Protein AF-0000000087520236 (afdb_homodimer)

Radius of gyration: 27.62 Å; Cα contacts (8 Å, |Δi|>4): 900; chains: 2; bounding box: 63×89×68 Å

Nearest PDB structures (foldseek):
  5fq0-assembly1_A  TM=8.562E-01  e=7.267E-06  Halomonas sp.
  5fq0-assembly2_D  TM=8.372E-01  e=7.668E-06  Halomonas sp.
  5fpz-assembly1_A-2  TM=7.932E-01  e=1.118E-05  Yersinia enterocolitica subsp. enterocolitica 8081
  6o2d-assembly1_A  TM=6.505E-01  e=1.719E-05  Schizosaccharomyces pombe
  6o2d-assembly1_B  TM=6.298E-01  e=2.250E-05  Schizosaccharomyces pombe

Structure (mmCIF, N/CA/C/O backbone):
data_AF-0000000087520236-model_v1
#
loop_
_entity.id
_entity.type
_entity.pdbx_description
1 polymer 'DUF2249 domain-containing protein'
#
loop_
_atom_site.group_PDB
_atom_site.id
_atom_site.type_symbol
_atom_site.label_atom_id
_atom_site.label_alt_id
_atom_site.label_comp_id
_atom_site.label_asym_id
_atom_site.label_entity_id
_atom_site.label_seq_id
_atom_site.pdbx_PDB_ins_code
_atom_site.Cartn_x
_atom_site.Cartn_y
_atom_site.Cartn_z
_atom_site.occupancy
_atom_site.B_iso_or_equiv
_atom_site.auth_seq_id
_atom_site.auth_comp_id
_atom_site.auth_asym_id
_atom_site.auth_atom_id
_atom_site.pdbx_PDB_model_num
ATOM 1 N N . MET A 1 1 ? 19.891 42.344 13.664 1 29.11 1 MET A N 1
ATOM 2 C CA . MET A 1 1 ? 18.906 42.969 12.781 1 29.11 1 MET A CA 1
ATOM 3 C C . MET A 1 1 ? 18.047 41.938 12.102 1 29.11 1 MET A C 1
ATOM 5 O O . MET A 1 1 ? 18.547 41.125 11.289 1 29.11 1 MET A O 1
ATOM 9 N N . GLU A 1 2 ? 17.047 41.344 12.797 1 33.81 2 GLU A N 1
ATOM 10 C CA . GLU A 1 2 ? 16.109 40.312 12.344 1 33.81 2 GLU A CA 1
ATOM 11 C C . GLU A 1 2 ? 15.406 40.75 11.062 1 33.81 2 GLU A C 1
ATOM 13 O O . GLU A 1 2 ? 14.781 41.812 11.023 1 33.81 2 GLU A O 1
ATOM 18 N N . GLU A 1 3 ? 16.031 40.594 9.961 1 37.69 3 GLU A N 1
ATOM 19 C CA . GLU A 1 3 ? 15.375 40.906 8.688 1 37.69 3 GLU A CA 1
ATOM 20 C C . GLU A 1 3 ? 13.883 40.562 8.734 1 37.69 3 GLU A C 1
ATOM 22 O O . GLU A 1 3 ? 13.516 39.406 8.945 1 37.69 3 GLU A O 1
ATOM 27 N N . ALA A 1 4 ? 13.062 41.5 9.125 1 41.44 4 ALA A N 1
ATOM 28 C CA . ALA A 1 4 ? 11.609 41.438 9.07 1 41.44 4 ALA A CA 1
ATOM 29 C C . ALA A 1 4 ? 11.133 40.875 7.738 1 41.44 4 ALA A C 1
ATOM 31 O O . ALA A 1 4 ? 11.461 41.406 6.68 1 41.44 4 ALA A O 1
ATOM 32 N N . LEU A 1 5 ? 11.023 39.531 7.5 1 44 5 LEU A N 1
ATOM 33 C CA . LEU A 1 5 ? 10.312 39 6.344 1 44 5 LEU A CA 1
ATOM 34 C C . LEU A 1 5 ? 9.211 39.969 5.895 1 44 5 LEU A C 1
ATOM 36 O O . LEU A 1 5 ? 8.352 40.344 6.691 1 44 5 LEU A O 1
ATOM 40 N N . SER A 1 6 ? 9.438 40.938 5.055 1 46.22 6 SER A N 1
ATOM 41 C CA . SER A 1 6 ? 8.43 41.812 4.453 1 46.22 6 SER A CA 1
ATOM 42 C C . SER A 1 6 ? 7.078 41.125 4.375 1 46.22 6 SER A C 1
ATOM 44 O O . SER A 1 6 ? 6.938 40.094 3.701 1 46.22 6 SER A O 1
ATOM 46 N N . ALA A 1 7 ? 6.355 41 5.422 1 51.22 7 ALA A N 1
ATOM 47 C CA . ALA A 1 7 ? 5.012 40.438 5.555 1 51.22 7 ALA A CA 1
ATOM 48 C C . ALA A 1 7 ? 4.098 40.938 4.441 1 51.22 7 ALA A C 1
ATOM 50 O O . ALA A 1 7 ? 3.777 42.125 4.379 1 51.22 7 ALA A O 1
ATOM 51 N N . LYS A 1 8 ? 4.297 40.5 3.225 1 59.09 8 LYS A N 1
ATOM 52 C CA . LYS A 1 8 ? 3.25 40.812 2.248 1 59.09 8 LYS A CA 1
ATOM 53 C C . LYS A 1 8 ? 1.881 40.875 2.918 1 59.09 8 LYS A C 1
ATOM 55 O O . LYS A 1 8 ? 1.595 40.094 3.842 1 59.09 8 LYS A O 1
ATOM 60 N N . ASP A 1 9 ? 1.197 41.969 2.773 1 69 9 ASP A N 1
ATOM 61 C CA . ASP A 1 9 ? -0.138 42.188 3.322 1 69 9 ASP A CA 1
ATOM 62 C C . ASP A 1 9 ? -1.031 41 3.094 1 69 9 ASP A C 1
ATOM 64 O O . ASP A 1 9 ? -1.085 40.438 1.986 1 69 9 ASP A O 1
ATOM 68 N N . PRO A 1 10 ? -1.513 40.406 4.168 1 73.12 10 PRO A N 1
ATOM 69 C CA . PRO A 1 10 ? -2.393 39.219 4 1 73.12 10 PRO A CA 1
ATOM 70 C C . PRO A 1 10 ? -3.578 39.531 3.08 1 73.12 10 PRO A C 1
ATOM 72 O O . PRO A 1 10 ? -4.098 40.625 3.068 1 73.12 10 PRO A O 1
ATOM 75 N N . GLN A 1 11 ? -3.744 38.656 2.143 1 87.69 11 GLN A N 1
ATOM 76 C CA . GLN A 1 11 ? -4.969 38.688 1.347 1 87.69 11 GLN A CA 1
ATOM 77 C C . GLN A 1 11 ? -6.203 38.531 2.227 1 87.69 11 GLN A C 1
ATOM 79 O O . GLN A 1 11 ? -6.234 37.688 3.115 1 87.69 11 GLN A O 1
ATOM 84 N N . THR A 1 12 ? -7.184 39.531 2.148 1 94.31 12 THR A N 1
ATOM 85 C CA . THR A 1 12 ? -8.414 39.5 2.93 1 94.31 12 THR A CA 1
ATOM 86 C C . THR A 1 12 ? -9.602 39.125 2.049 1 94.31 12 THR A C 1
ATOM 88 O O . THR A 1 12 ? -9.758 39.656 0.951 1 94.31 12 THR A O 1
ATOM 91 N N . ILE A 1 13 ? -10.328 38.094 2.521 1 95.38 13 ILE A N 1
ATOM 92 C CA . ILE A 1 13 ? -11.539 37.688 1.809 1 95.38 13 ILE A CA 1
ATOM 93 C C . ILE A 1 13 ? -12.742 37.812 2.74 1 95.38 13 ILE A C 1
ATOM 95 O O . ILE A 1 13 ? -12.703 37.312 3.869 1 95.38 13 ILE A O 1
ATOM 99 N N . ASP A 1 14 ? -13.797 38.469 2.223 1 95.88 14 ASP A N 1
ATOM 100 C CA . ASP A 1 14 ? -15.078 38.5 2.93 1 95.88 14 ASP A CA 1
ATOM 101 C C . ASP A 1 14 ? -15.977 37.344 2.527 1 95.88 14 ASP A C 1
ATOM 103 O O . ASP A 1 14 ? -16.625 37.375 1.485 1 95.88 14 ASP A O 1
ATOM 107 N N . VAL A 1 15 ? -16.078 36.375 3.391 1 94.69 15 VAL A N 1
ATOM 108 C CA . VAL A 1 15 ? -16.734 35.125 3.059 1 94.69 15 VAL A CA 1
ATOM 109 C C . VAL A 1 15 ? -18.25 35.344 2.961 1 94.69 15 VAL A C 1
ATOM 111 O O . VAL A 1 15 ? -18.953 34.531 2.355 1 94.69 15 VAL A O 1
ATOM 114 N N . ARG A 1 16 ? -18.781 36.438 3.527 1 92.56 16 ARG A N 1
ATOM 115 C CA . ARG A 1 16 ? -20.203 36.75 3.514 1 92.56 16 ARG A CA 1
ATOM 116 C C . ARG A 1 16 ? -20.688 37.062 2.098 1 92.56 16 ARG A C 1
ATOM 118 O O . ARG A 1 16 ? -21.891 37 1.815 1 92.56 16 ARG A O 1
ATOM 125 N N . GLN A 1 17 ? -19.719 37.406 1.251 1 94.06 17 GLN A N 1
ATOM 126 C CA . GLN A 1 17 ? -20.047 37.75 -0.124 1 94.06 17 GLN A CA 1
ATOM 127 C C . GLN A 1 17 ? -20.094 36.531 -1.02 1 94.06 17 GLN A C 1
ATOM 129 O O . GLN A 1 17 ? -20.438 36.625 -2.199 1 94.06 17 GLN A O 1
ATOM 134 N N . ILE A 1 18 ? -19.75 35.344 -0.497 1 94.88 18 ILE A N 1
ATOM 135 C CA . ILE A 1 18 ? -19.719 34.094 -1.238 1 94.88 18 ILE A CA 1
ATOM 136 C C . ILE A 1 18 ? -20.953 33.25 -0.893 1 94.88 18 ILE A C 1
ATOM 138 O O . ILE A 1 18 ? -21.297 33.094 0.281 1 94.88 18 ILE A O 1
ATOM 142 N N . PRO A 1 19 ? -21.578 32.688 -1.96 1 95 19 PRO A N 1
ATOM 143 C CA . PRO A 1 19 ? -22.688 31.797 -1.669 1 95 19 PRO A CA 1
ATOM 144 C C . PRO A 1 19 ? -22.281 30.641 -0.742 1 95 19 PRO A C 1
ATOM 146 O O . PRO A 1 19 ? -21.188 30.094 -0.88 1 95 19 PRO A O 1
ATOM 149 N N . LYS A 1 20 ? -23.141 30.312 0.212 1 93.06 20 LYS A N 1
ATOM 150 C CA . LYS A 1 20 ? -22.859 29.391 1.3 1 93.06 20 LYS A CA 1
ATOM 151 C C . LYS A 1 20 ? -22.297 28.078 0.766 1 93.06 20 LYS A C 1
ATOM 153 O O . LYS A 1 20 ? -21.281 27.578 1.253 1 93.06 20 LYS A O 1
ATOM 158 N N . PRO A 1 21 ? -22.875 27.531 -0.309 1 94.19 21 PRO A N 1
ATOM 159 C CA . PRO A 1 21 ? -22.406 26.219 -0.746 1 94.19 21 PRO A CA 1
ATOM 160 C C . PRO A 1 21 ? -21 26.25 -1.333 1 94.19 21 PRO A C 1
ATOM 162 O O . PRO A 1 21 ? -20.344 25.219 -1.446 1 94.19 21 PRO A O 1
ATOM 165 N N . GLN A 1 22 ? -20.516 27.453 -1.66 1 95.88 22 GLN A N 1
ATOM 166 C CA . GLN A 1 22 ? -19.234 27.562 -2.354 1 95.88 22 GLN A CA 1
ATOM 167 C C . GLN A 1 22 ? -18.141 28.062 -1.414 1 95.88 22 GLN A C 1
ATOM 169 O O . GLN A 1 22 ? -16.953 28.078 -1.778 1 95.88 22 GLN A O 1
ATOM 174 N N . ARG A 1 23 ? -18.469 28.453 -0.224 1 96.19 23 ARG A N 1
ATOM 175 C CA . ARG A 1 23 ? -17.562 29.156 0.677 1 96.19 23 ARG A CA 1
ATOM 176 C C . ARG A 1 23 ? -16.328 28.312 0.985 1 96.19 23 ARG A C 1
ATOM 178 O O . ARG A 1 23 ? -15.203 28.766 0.79 1 96.19 23 ARG A O 1
ATOM 185 N N . HIS A 1 24 ? -16.562 27.125 1.48 1 96.94 24 HIS A N 1
ATOM 186 C CA . HIS A 1 24 ? -15.438 26.297 1.921 1 96.94 24 HIS A CA 1
ATOM 187 C C . HIS A 1 24 ? -14.508 25.969 0.76 1 96.94 24 HIS A C 1
ATOM 189 O O . HIS A 1 24 ? -13.289 26.109 0.88 1 96.94 24 HIS A O 1
ATOM 195 N N . ALA A 1 25 ? -15.07 25.625 -0.34 1 96.12 25 ALA A N 1
ATOM 196 C CA . ALA A 1 25 ? -14.266 25.297 -1.512 1 96.12 25 ALA A CA 1
ATOM 197 C C . ALA A 1 25 ? -13.406 26.484 -1.934 1 96.12 25 ALA A C 1
ATOM 199 O O . ALA A 1 25 ? -12.227 26.312 -2.256 1 96.12 25 ALA A O 1
ATOM 200 N N . ARG A 1 26 ? -13.984 27.609 -1.933 1 96.44 26 ARG A N 1
ATOM 201 C CA . ARG A 1 26 ? -13.266 28.812 -2.324 1 96.44 26 ARG A CA 1
ATOM 202 C C . ARG A 1 26 ? -12.125 29.109 -1.357 1 96.44 26 ARG A C 1
ATOM 204 O O . ARG A 1 26 ? -11.023 29.484 -1.78 1 96.44 26 ARG A O 1
ATOM 211 N N . ILE A 1 27 ? -12.336 28.969 -0.102 1 97.38 27 ILE A N 1
ATOM 212 C CA . ILE A 1 27 ? -11.328 29.234 0.911 1 97.38 27 ILE A CA 1
ATOM 213 C C . ILE A 1 27 ? -10.172 28.25 0.765 1 97.38 27 ILE A C 1
ATOM 215 O O . ILE A 1 27 ? -9 28.641 0.827 1 97.38 27 ILE A O 1
ATOM 219 N N . PHE A 1 28 ? -10.5 27 0.556 1 96.75 28 PHE A N 1
ATOM 220 C CA . PHE A 1 28 ? -9.461 26 0.345 1 96.75 28 PHE A CA 1
ATOM 221 C C . PHE A 1 28 ? -8.633 26.328 -0.896 1 96.75 28 PHE A C 1
ATOM 223 O O . PHE A 1 28 ? -7.414 26.141 -0.905 1 96.75 28 PHE A O 1
ATOM 230 N N . GLU A 1 29 ? -9.297 26.734 -1.917 1 96.38 29 GLU A N 1
ATOM 231 C CA . GLU A 1 29 ? -8.602 27.125 -3.143 1 96.38 29 GLU A CA 1
ATOM 232 C C . GLU A 1 29 ? -7.625 28.266 -2.885 1 96.38 29 GLU A C 1
ATOM 234 O O . GLU A 1 29 ? -6.484 28.219 -3.357 1 96.38 29 GLU A O 1
ATOM 239 N N . LEU A 1 30 ? -8.031 29.25 -2.184 1 97.12 30 LEU A N 1
ATOM 240 C CA . LEU A 1 30 ? -7.18 30.375 -1.862 1 97.12 30 LEU A CA 1
ATOM 241 C C . LEU A 1 30 ? -6.012 29.953 -0.977 1 97.12 30 LEU A C 1
ATOM 243 O O . LEU A 1 30 ? -4.875 30.391 -1.191 1 97.12 30 LEU A O 1
ATOM 247 N N . PHE A 1 31 ? -6.367 29.172 -0.059 1 97.25 31 PHE A N 1
ATOM 248 C CA . PHE A 1 31 ? -5.32 28.656 0.815 1 97.25 31 PHE A CA 1
ATOM 249 C C . PHE A 1 31 ? -4.258 27.922 0.012 1 97.25 31 PHE A C 1
ATOM 251 O O . PHE A 1 31 ? -3.064 28.047 0.28 1 97.25 31 PHE A O 1
ATOM 258 N N . ALA A 1 32 ? -4.68 27.125 -0.942 1 95.94 32 ALA A N 1
ATOM 259 C CA . ALA A 1 32 ? -3.781 26.312 -1.758 1 95.94 32 ALA A CA 1
ATOM 260 C C . ALA A 1 32 ? -2.816 27.188 -2.549 1 95.94 32 ALA A C 1
ATOM 262 O O . ALA A 1 32 ? -1.746 26.734 -2.959 1 95.94 32 ALA A O 1
ATOM 263 N N . ARG A 1 33 ? -3.125 28.422 -2.742 1 96.06 33 ARG A N 1
ATOM 264 C CA . ARG A 1 33 ? -2.309 29.328 -3.537 1 96.06 33 ARG A CA 1
ATOM 265 C C . ARG A 1 33 ? -1.268 30.031 -2.668 1 96.06 33 ARG A C 1
ATOM 267 O O . ARG A 1 33 ? -0.336 30.656 -3.186 1 96.06 33 ARG A O 1
ATOM 274 N N . LEU A 1 34 ? -1.465 29.984 -1.394 1 96.69 34 LEU A N 1
ATOM 275 C CA . LEU A 1 34 ? -0.538 30.641 -0.48 1 96.69 34 LEU A CA 1
ATOM 276 C C . LEU A 1 3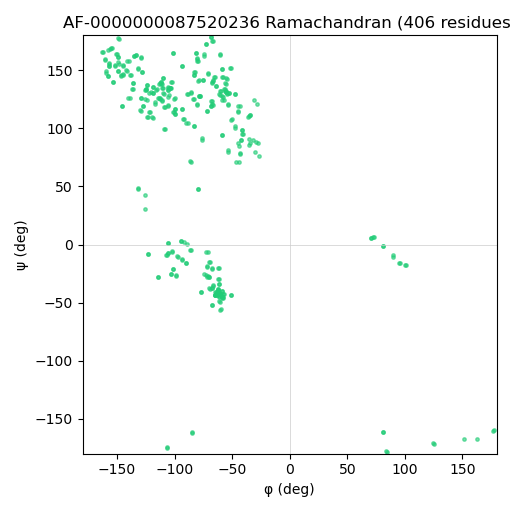4 ? 0.825 29.953 -0.501 1 96.69 34 LEU A C 1
ATOM 278 O O . LEU A 1 34 ? 0.906 28.719 -0.576 1 96.69 34 LEU A O 1
ATOM 282 N N . GLN A 1 35 ? 1.812 30.719 -0.463 1 95.5 35 GLN A N 1
ATOM 283 C CA . GLN A 1 35 ? 3.135 30.188 -0.153 1 95.5 35 GLN A CA 1
ATOM 284 C C . GLN A 1 35 ? 3.311 30 1.351 1 95.5 35 GLN A C 1
ATOM 286 O O . GLN A 1 35 ? 2.568 30.578 2.148 1 95.5 35 GLN A O 1
ATOM 291 N N . THR A 1 36 ? 4.234 29.141 1.651 1 95.38 36 THR A N 1
ATOM 292 C CA . THR A 1 36 ? 4.5 28.938 3.07 1 95.38 36 THR A CA 1
ATOM 293 C C . THR A 1 36 ? 4.832 30.25 3.764 1 95.38 36 THR A C 1
ATOM 295 O O . THR A 1 36 ? 5.617 31.047 3.25 1 95.38 36 THR A O 1
ATOM 298 N N . GLY A 1 37 ? 4.242 30.516 4.852 1 95.38 37 GLY A N 1
ATOM 299 C CA . GLY A 1 37 ? 4.449 31.734 5.613 1 95.38 37 GLY A CA 1
ATOM 300 C C . GLY A 1 37 ? 3.428 32.812 5.309 1 95.38 37 GLY A C 1
ATOM 301 O O . GLY A 1 37 ? 3.287 33.781 6.066 1 95.38 37 GLY A O 1
ATOM 302 N N . GLU A 1 38 ? 2.73 32.594 4.168 1 97.06 38 GLU A N 1
ATOM 303 C CA . GLU A 1 38 ? 1.727 33.594 3.783 1 97.06 38 GLU A CA 1
ATOM 304 C C . GLU A 1 38 ? 0.419 33.375 4.539 1 97.06 38 GLU A C 1
ATOM 306 O O . GLU A 1 38 ? 0.22 32.312 5.156 1 97.06 38 GLU A O 1
ATOM 311 N N . GLN A 1 39 ? -0.378 34.438 4.449 1 97.75 39 GLN A N 1
ATOM 312 C CA . GLN A 1 39 ? -1.583 34.438 5.27 1 97.75 39 GLN A CA 1
ATOM 313 C C . GLN A 1 39 ? -2.812 34.812 4.449 1 97.75 39 GLN A C 1
ATOM 315 O O . GLN A 1 39 ? -2.701 35.5 3.439 1 97.75 39 GLN A O 1
ATOM 320 N N . LEU A 1 40 ? -3.949 34.281 4.871 1 97.69 40 LEU A N 1
ATOM 321 C CA . LEU A 1 40 ? -5.285 34.594 4.383 1 97.69 40 LEU A CA 1
ATOM 322 C C . LEU A 1 40 ? -6.195 35.031 5.527 1 97.69 40 LEU A C 1
ATOM 324 O O . LEU A 1 40 ? -6.27 34.375 6.555 1 97.69 40 LEU A O 1
ATOM 328 N N . VAL A 1 41 ? -6.801 36.25 5.379 1 97.94 41 VAL A N 1
ATOM 329 C CA . VAL A 1 41 ? -7.727 36.719 6.398 1 97.94 41 VAL A CA 1
ATOM 330 C C . VAL A 1 41 ? -9.164 36.5 5.953 1 97.94 41 VAL A C 1
ATOM 332 O O . VAL A 1 41 ? -9.555 36.875 4.852 1 97.94 41 VAL A O 1
ATOM 335 N N . LEU A 1 42 ? -9.867 35.844 6.773 1 97.5 42 LEU A N 1
ATOM 336 C CA . LEU A 1 42 ? -11.281 35.594 6.516 1 97.5 42 LEU A CA 1
ATOM 337 C C . LEU A 1 42 ? -12.156 36.469 7.402 1 97.5 42 LEU A C 1
ATOM 339 O O . LEU A 1 42 ? -11.922 36.562 8.609 1 97.5 42 LEU A O 1
ATOM 343 N N . LEU A 1 43 ? -13.141 37.094 6.82 1 97.06 43 LEU A N 1
ATOM 344 C CA . LEU A 1 43 ? -14.195 37.781 7.555 1 97.06 43 LEU A CA 1
ATOM 345 C C . LEU A 1 43 ? -15.516 37.031 7.438 1 97.06 43 LEU A C 1
ATOM 347 O O . LEU A 1 43 ? -16.016 36.781 6.332 1 97.06 43 LEU A O 1
ATOM 351 N N . ALA A 1 44 ? -16.031 36.594 8.555 1 95.88 44 ALA A N 1
ATOM 352 C CA . ALA A 1 44 ? -17.234 35.75 8.57 1 95.88 44 ALA A CA 1
ATOM 353 C C . ALA A 1 44 ? -18.281 36.312 9.531 1 95.88 44 ALA A C 1
ATOM 355 O O . ALA A 1 44 ? -17.953 37.094 10.422 1 95.88 44 ALA A O 1
ATOM 356 N N . ASP A 1 45 ? -19.547 35.844 9.305 1 93.81 45 ASP A N 1
ATOM 357 C CA . ASP A 1 45 ? -20.656 36.344 10.133 1 93.81 45 ASP A CA 1
ATOM 358 C C . ASP A 1 45 ? -20.859 35.438 11.352 1 93.81 45 ASP A C 1
ATOM 360 O O . ASP A 1 45 ? -21.75 35.656 12.172 1 93.81 45 ASP A O 1
ATOM 364 N N . HIS A 1 46 ? -20.109 34.469 11.555 1 94.94 46 HIS A N 1
ATOM 365 C CA . HIS A 1 46 ? -20.062 33.562 12.695 1 94.94 46 HIS A CA 1
ATOM 366 C C . HIS A 1 46 ? -18.703 32.875 12.836 1 94.94 46 HIS A C 1
ATOM 368 O O . HIS A 1 46 ? -17.859 33 11.93 1 94.94 46 HIS A O 1
ATOM 374 N N . GLU A 1 47 ? -18.469 32.25 13.953 1 94.62 47 GLU A N 1
ATOM 375 C CA . GLU A 1 47 ? -17.25 31.469 14.094 1 94.62 47 GLU A CA 1
ATOM 376 C C . GLU A 1 47 ? -17.25 30.25 13.164 1 94.62 47 GLU A C 1
ATOM 378 O O . GLU A 1 47 ? -18.109 29.375 13.289 1 94.62 47 GLU A O 1
ATOM 383 N N . PRO A 1 48 ? -16.297 30.156 12.266 1 95.25 48 PRO A N 1
ATOM 384 C CA . PRO A 1 48 ? -16.344 29.062 11.289 1 95.25 48 PRO A CA 1
ATOM 385 C C . PRO A 1 48 ? -15.703 27.766 11.812 1 95.25 48 PRO A C 1
ATOM 387 O O . PRO A 1 48 ? -14.719 27.297 11.258 1 95.25 48 PRO A O 1
ATOM 390 N N . GLN A 1 49 ? -16.391 27.156 12.75 1 96.69 49 GLN A N 1
ATOM 391 C CA . GLN A 1 49 ? -15.875 25.969 13.414 1 96.69 49 GLN A CA 1
ATOM 392 C C . GLN A 1 49 ? -15.844 24.766 12.461 1 96.69 49 GLN A C 1
ATOM 394 O O . GLN A 1 49 ? -14.922 23.953 12.508 1 96.69 49 GLN A O 1
ATOM 399 N N . ASN A 1 50 ? -16.859 24.672 11.625 1 96.44 50 ASN A N 1
ATOM 400 C CA . ASN A 1 50 ? -16.906 23.578 10.664 1 96.44 50 ASN A CA 1
ATOM 401 C C . ASN A 1 50 ? -15.758 23.656 9.664 1 96.44 50 ASN A C 1
ATOM 403 O O . ASN A 1 50 ? -15.172 22.641 9.297 1 96.44 50 ASN A O 1
ATOM 407 N N . LEU A 1 51 ? -15.492 24.812 9.242 1 97.06 51 LEU A N 1
ATOM 408 C CA . LEU A 1 51 ? -14.367 25 8.328 1 97.06 51 LEU A CA 1
ATOM 409 C C . LEU A 1 51 ? -13.055 24.625 8.992 1 97.06 51 LEU A C 1
ATOM 411 O O . LEU A 1 51 ? -12.203 23.969 8.375 1 97.06 51 LEU A O 1
ATOM 415 N N . ARG A 1 52 ? -12.883 25.031 10.219 1 97.88 52 ARG A N 1
ATOM 416 C CA . ARG A 1 52 ? -11.664 24.688 10.938 1 97.88 52 ARG A CA 1
ATOM 417 C C . ARG A 1 52 ? -11.492 23.172 11.016 1 97.88 52 ARG A C 1
ATOM 419 O O . ARG A 1 52 ? -10.391 22.656 10.797 1 97.88 52 ARG A O 1
ATOM 426 N N . ARG A 1 53 ? -12.531 22.516 11.336 1 96.81 53 ARG A N 1
ATOM 427 C CA . ARG A 1 53 ? -12.492 21.062 11.414 1 96.81 53 ARG A CA 1
ATOM 428 C C . ARG A 1 53 ? -12.086 20.453 10.078 1 96.81 53 ARG A C 1
ATOM 430 O O . ARG A 1 53 ? -11.352 19.469 10.031 1 96.81 53 ARG A O 1
ATOM 437 N N . GLU A 1 54 ? -12.594 21.016 9.031 1 95.38 54 GLU A N 1
ATOM 438 C CA . GLU A 1 54 ? -12.227 20.531 7.703 1 95.38 54 GLU A CA 1
ATOM 439 C C . GLU A 1 54 ? -10.734 20.734 7.438 1 95.38 54 GLU A C 1
ATOM 441 O O . GLU A 1 54 ? -10.086 19.859 6.871 1 95.38 54 GLU A O 1
ATOM 446 N N . PHE A 1 55 ? -10.227 21.875 7.84 1 96.62 55 PHE A N 1
ATOM 447 C CA . PHE A 1 55 ? -8.797 22.125 7.684 1 96.62 55 PHE A CA 1
ATOM 448 C C . PHE A 1 55 ? -7.98 21.141 8.508 1 96.62 55 PHE A C 1
ATOM 450 O O . PHE A 1 55 ? -6.957 20.625 8.039 1 96.62 55 PHE A O 1
ATOM 457 N N . GLU A 1 56 ? -8.43 20.875 9.742 1 95.81 56 GLU A N 1
ATOM 458 C CA . GLU A 1 56 ? -7.727 19.922 10.594 1 95.81 56 GLU A CA 1
ATOM 459 C C . GLU A 1 56 ? -7.699 18.531 9.969 1 95.81 56 GLU A C 1
ATOM 461 O O . GLU A 1 56 ? -6.699 17.812 10.078 1 95.81 56 GLU A O 1
ATOM 466 N N . ARG A 1 57 ? -8.719 18.25 9.305 1 92.5 57 ARG A N 1
ATOM 467 C CA . ARG A 1 57 ? -8.828 16.938 8.656 1 92.5 57 ARG A CA 1
ATOM 468 C C . ARG A 1 57 ? -7.992 16.875 7.387 1 92.5 57 ARG A C 1
ATOM 470 O O . ARG A 1 57 ? -7.266 15.906 7.164 1 92.5 57 ARG A O 1
ATOM 477 N N . ASP A 1 58 ? -8.008 17.953 6.617 1 92.94 58 ASP A N 1
ATOM 478 C CA . ASP A 1 58 ? -7.5 17.875 5.25 1 92.94 58 ASP A CA 1
ATOM 479 C C . ASP A 1 58 ? -6.094 18.453 5.152 1 92.94 58 ASP A C 1
ATOM 481 O O . ASP A 1 58 ? -5.367 18.188 4.191 1 92.94 58 ASP A O 1
ATOM 485 N N . GLN A 1 59 ? -5.715 19.281 6.082 1 95.56 59 GLN A N 1
ATOM 486 C CA . GLN A 1 59 ? -4.422 19.953 6.055 1 95.56 59 GLN A CA 1
ATOM 487 C C . GLN A 1 59 ? -3.709 19.844 7.398 1 95.56 59 GLN A C 1
ATOM 489 O O . GLN A 1 59 ? -3.234 20.844 7.941 1 95.56 59 GLN A O 1
ATOM 494 N N . PRO A 1 60 ? -3.68 18.625 7.883 1 94.88 60 PRO A N 1
ATOM 495 C CA . PRO A 1 60 ? -3.057 18.516 9.203 1 94.88 60 PRO A CA 1
ATOM 496 C C . PRO A 1 60 ? -1.607 19 9.219 1 94.88 60 PRO A C 1
ATOM 498 O O . PRO A 1 60 ? -0.8 18.562 8.398 1 94.88 60 PRO A O 1
ATOM 501 N N . GLY A 1 61 ? -1.373 19.891 10.156 1 96 61 GLY A N 1
ATOM 502 C CA . GLY A 1 61 ? -0.025 20.391 10.383 1 96 61 GLY A CA 1
ATOM 503 C C . GLY A 1 61 ? 0.381 21.469 9.406 1 96 61 GLY A C 1
ATOM 504 O O . GLY A 1 61 ? 1.464 22.047 9.523 1 96 61 GLY A O 1
ATOM 505 N N . ALA A 1 62 ? -0.454 21.828 8.484 1 97.5 62 ALA A N 1
ATOM 506 C CA . ALA A 1 62 ? -0.031 22.719 7.398 1 97.5 62 ALA A CA 1
ATOM 507 C C . ALA A 1 62 ? -0.59 24.125 7.586 1 97.5 62 ALA A C 1
ATOM 509 O O . ALA A 1 62 ? -0.36 25 6.754 1 97.5 62 ALA A O 1
ATOM 510 N N . PHE A 1 63 ? -1.321 24.344 8.656 1 98 63 PHE A N 1
ATOM 511 C CA . PHE A 1 63 ? -1.925 25.656 8.805 1 98 63 PHE A CA 1
ATOM 512 C C . PHE A 1 63 ? -1.96 26.078 10.273 1 98 63 PHE A C 1
ATOM 514 O O . PHE A 1 63 ? -1.885 25.234 11.164 1 98 63 PHE A O 1
ATOM 521 N N . ASP A 1 64 ? -1.969 27.312 10.461 1 98.06 64 ASP A N 1
ATOM 522 C CA . ASP A 1 64 ? -2.301 27.922 11.75 1 98.06 64 ASP A CA 1
ATOM 523 C C . ASP A 1 64 ? -3.611 28.688 11.664 1 98.06 64 ASP A C 1
ATOM 525 O O . ASP A 1 64 ? -3.91 29.312 10.641 1 98.06 64 ASP A O 1
ATOM 529 N N . TRP A 1 65 ? -4.418 28.547 12.742 1 98.19 65 TRP A N 1
ATOM 530 C CA . TRP A 1 65 ? -5.762 29.109 12.797 1 98.19 65 TRP A CA 1
ATOM 531 C C . TRP A 1 65 ? -5.926 30.016 14.008 1 98.19 65 TRP A C 1
ATOM 533 O O . TRP A 1 65 ? -5.887 29.562 15.148 1 98.19 65 TRP A O 1
ATOM 543 N N . GLN A 1 66 ? -6.035 31.344 13.734 1 97.81 66 GLN A N 1
ATOM 544 C CA . GLN A 1 66 ? -6.32 32.312 14.805 1 97.81 66 GLN A CA 1
ATOM 545 C C . GLN A 1 66 ? -7.629 33.031 14.555 1 97.81 66 GLN A C 1
ATOM 547 O O . GLN A 1 66 ? -7.711 33.875 13.648 1 97.81 66 GLN A O 1
ATOM 552 N N . ALA A 1 67 ? -8.625 32.719 15.344 1 97.44 67 ALA A N 1
ATOM 553 C CA . ALA A 1 67 ? -9.938 33.344 15.195 1 97.44 67 ALA A CA 1
ATOM 554 C C . ALA A 1 67 ? -10.25 34.25 16.359 1 97.44 67 ALA A C 1
ATOM 556 O O . ALA A 1 67 ? -9.906 33.969 17.516 1 97.44 67 ALA A O 1
ATOM 557 N N . ARG A 1 68 ? -10.891 35.438 16 1 96.62 68 ARG A N 1
ATOM 558 C CA . ARG A 1 68 ? -11.352 36.344 17.062 1 96.62 68 ARG A CA 1
ATOM 559 C C . ARG A 1 68 ? -12.656 37.031 16.656 1 96.62 68 ARG A C 1
ATOM 561 O O . ARG A 1 68 ? -12.875 37.281 15.469 1 96.62 68 ARG A O 1
ATOM 568 N N . ALA A 1 69 ? -13.461 37.25 17.688 1 96.12 69 ALA A N 1
ATOM 569 C CA . ALA A 1 69 ? -14.68 38.031 17.469 1 96.12 69 ALA A CA 1
ATOM 570 C C . ALA A 1 69 ? -14.375 39.531 17.422 1 96.12 69 ALA A C 1
ATOM 572 O O . ALA A 1 69 ? -13.57 40.031 18.203 1 96.12 69 ALA A O 1
ATOM 573 N N . LEU A 1 70 ? -15.102 40.156 16.5 1 94.69 70 LEU A N 1
ATOM 574 C CA . LEU A 1 70 ? -14.992 41.625 16.406 1 94.69 70 LEU A CA 1
ATOM 575 C C . LEU A 1 70 ? -16.188 42.281 17.078 1 94.69 70 LEU A C 1
ATOM 577 O O . LEU A 1 70 ? -17.219 41.656 17.312 1 94.69 70 LEU A O 1
ATOM 581 N N . ASP A 1 71 ? -16.031 43.531 17.312 1 91.44 71 ASP A N 1
ATOM 582 C CA . ASP A 1 71 ? -17.094 44.312 17.969 1 91.44 71 ASP A CA 1
ATOM 583 C C . ASP A 1 71 ? -18.359 44.312 17.109 1 91.44 71 ASP A C 1
ATOM 585 O O . ASP A 1 71 ? -19.469 44.375 17.641 1 91.44 71 ASP A O 1
ATOM 589 N N . SER A 1 72 ? -18.281 44.219 15.828 1 89.56 72 SER A N 1
ATOM 590 C CA . SER A 1 72 ? -19.375 44.25 14.875 1 89.56 72 SER A CA 1
ATOM 591 C C . SER A 1 72 ? -20.188 42.969 14.922 1 89.56 72 SER A C 1
ATOM 593 O O . SER A 1 72 ? -21.25 42.875 14.312 1 89.56 72 SER A O 1
ATOM 595 N N . GLY A 1 73 ? -19.688 42 15.711 1 90.69 73 GLY A N 1
ATOM 596 C CA . GLY A 1 73 ? -20.328 40.688 15.688 1 90.69 73 GLY A CA 1
ATOM 597 C C . GLY A 1 73 ? -19.75 39.75 14.648 1 90.69 73 GLY A C 1
ATOM 598 O O . GLY A 1 73 ? -20.062 38.562 14.617 1 90.69 73 GLY A O 1
ATOM 599 N N . GLN A 1 74 ? -18.906 40.438 13.852 1 93.94 74 GLN A N 1
ATOM 600 C CA . GLN A 1 74 ? -18.219 39.625 12.82 1 93.94 74 GLN A CA 1
ATOM 601 C C . GLN A 1 74 ? -17.031 38.875 13.406 1 93.94 74 GLN A C 1
ATOM 603 O O . GLN A 1 74 ? -16.609 39.156 14.539 1 93.94 74 GLN A O 1
ATOM 608 N N . TRP A 1 75 ? -16.656 37.875 12.664 1 96.88 75 TRP A N 1
ATOM 609 C CA . TRP A 1 75 ? -15.477 37.094 13.055 1 96.88 75 TRP A CA 1
ATOM 610 C C . TRP A 1 75 ? -14.328 37.312 12.07 1 96.88 75 TRP A C 1
ATOM 612 O O . TRP A 1 75 ? -14.547 37.344 10.852 1 96.88 75 TRP A O 1
ATOM 622 N N . ARG A 1 76 ? -13.172 37.438 12.602 1 97.44 76 ARG A N 1
ATOM 623 C CA . ARG A 1 76 ? -11.938 37.5 11.812 1 97.44 76 ARG A CA 1
ATOM 624 C C . ARG A 1 76 ? -11.07 36.25 12.055 1 97.44 76 ARG A C 1
ATOM 626 O O . ARG A 1 76 ? -10.773 35.938 13.203 1 97.44 76 ARG A O 1
ATOM 633 N N . VAL A 1 77 ? -10.695 35.531 10.992 1 98 77 VAL A N 1
ATOM 634 C CA . VAL A 1 77 ? -9.828 34.375 11.086 1 98 77 VAL A CA 1
ATOM 635 C C . VAL A 1 77 ? -8.523 34.656 10.32 1 98 77 VAL A C 1
ATOM 637 O O . VAL A 1 77 ? -8.555 35 9.148 1 98 77 VAL A O 1
ATOM 640 N N . LEU A 1 78 ? -7.445 34.562 11.008 1 97.88 78 LEU A N 1
ATOM 641 C CA . LEU A 1 78 ? -6.137 34.562 10.359 1 97.88 78 LEU A CA 1
ATOM 642 C C . LEU A 1 78 ? -5.664 33.156 10.07 1 97.88 78 LEU A C 1
ATOM 644 O O . LEU A 1 78 ? -5.359 32.406 11 1 97.88 78 LEU A O 1
ATOM 648 N N . LEU A 1 79 ? -5.684 32.812 8.812 1 97.75 79 LEU A N 1
ATOM 649 C CA . LEU A 1 79 ? -5.246 31.516 8.328 1 97.75 79 LEU A CA 1
ATOM 650 C C . LEU A 1 79 ? -3.838 31.594 7.746 1 97.75 79 LEU A C 1
ATOM 652 O O . LEU A 1 79 ? -3.621 32.281 6.734 1 97.75 79 LEU A O 1
ATOM 656 N N . THR A 1 80 ? -2.859 30.953 8.352 1 98 80 THR A N 1
ATOM 657 C CA . THR A 1 80 ? -1.467 30.984 7.918 1 98 80 THR A CA 1
ATOM 658 C C . THR A 1 80 ? -1.043 29.641 7.34 1 98 80 THR A C 1
ATOM 660 O O . THR A 1 80 ? -1.299 28.594 7.941 1 98 80 THR A O 1
ATOM 663 N N . ARG A 1 81 ? -0.481 29.672 6.223 1 97.69 81 ARG A N 1
ATOM 664 C CA . ARG A 1 81 ? 0.062 28.438 5.676 1 97.69 81 ARG A CA 1
ATOM 665 C C . ARG A 1 81 ? 1.424 28.125 6.285 1 97.69 81 ARG A C 1
ATOM 667 O O . ARG A 1 81 ? 2.369 28.906 6.148 1 97.69 81 ARG A O 1
ATOM 674 N N . LEU A 1 82 ? 1.532 27 6.922 1 97.75 82 LEU A N 1
ATOM 675 C CA . LEU A 1 82 ? 2.746 26.641 7.641 1 97.75 82 LEU A CA 1
ATOM 676 C C . LEU A 1 82 ? 3.609 25.703 6.805 1 97.75 82 LEU A C 1
ATOM 678 O O . LEU A 1 82 ? 4.824 25.625 7.008 1 97.75 82 LEU A O 1
ATOM 682 N N . ALA A 1 83 ? 3.018 24.953 5.922 1 97.62 83 ALA A N 1
ATOM 683 C CA . ALA A 1 83 ? 3.705 23.969 5.09 1 97.62 83 ALA A CA 1
ATOM 684 C C . ALA A 1 83 ? 3.025 23.828 3.73 1 97.62 83 ALA A C 1
ATOM 686 O O . ALA A 1 83 ? 1.826 24.094 3.6 1 97.62 83 ALA A O 1
ATOM 687 N N . ALA A 1 84 ? 3.775 23.391 2.764 1 95.88 84 ALA A N 1
ATOM 688 C CA . ALA A 1 84 ? 3.285 23.312 1.391 1 95.88 84 ALA A CA 1
ATOM 689 C C . ALA A 1 84 ? 2.287 22.172 1.23 1 95.88 84 ALA A C 1
ATOM 691 O O . ALA A 1 84 ? 1.473 22.172 0.304 1 95.88 84 ALA A O 1
ATOM 692 N N . THR A 1 85 ? 2.338 21.125 2.035 1 95.94 85 THR A N 1
ATOM 693 C CA . THR A 1 85 ? 1.456 19.969 2.082 1 95.94 85 THR A CA 1
ATOM 694 C C . THR A 1 85 ? 1.075 19.641 3.521 1 95.94 85 THR A C 1
ATOM 696 O O . THR A 1 85 ? 1.702 20.125 4.465 1 95.94 85 THR A O 1
ATOM 699 N N . PRO A 1 86 ? -0.002 18.859 3.598 1 95.75 86 PRO A N 1
ATOM 700 C CA . PRO A 1 86 ? -0.114 18.266 4.934 1 95.75 86 PRO A CA 1
ATOM 701 C C . PRO A 1 86 ? 1.169 17.578 5.379 1 95.75 86 PRO A C 1
ATOM 703 O O . PRO A 1 86 ? 1.918 17.062 4.547 1 95.75 86 PRO A O 1
ATOM 706 N N . LEU A 1 87 ? 1.388 17.531 6.684 1 97.19 87 LEU A N 1
ATOM 707 C CA . LEU A 1 87 ? 2.65 16.984 7.168 1 97.19 87 LEU A CA 1
ATOM 708 C C . LEU A 1 87 ? 2.592 15.461 7.242 1 97.19 87 LEU A C 1
ATOM 710 O O . LEU A 1 87 ? 1.557 14.891 7.594 1 97.19 87 LEU A O 1
ATOM 714 N N . PRO A 1 88 ? 3.779 14.812 6.953 1 97.62 88 PRO A N 1
ATOM 715 C CA . PRO A 1 88 ? 3.906 13.398 7.309 1 97.62 88 PRO A CA 1
ATOM 716 C C . PRO A 1 88 ? 3.613 13.133 8.781 1 97.62 88 PRO A C 1
ATOM 718 O O . PRO A 1 88 ? 3.957 13.953 9.641 1 97.62 88 PRO A O 1
ATOM 721 N N . ARG A 1 89 ? 2.961 12.008 9.047 1 96.56 89 ARG A N 1
ATOM 722 C CA . ARG A 1 89 ? 2.578 11.758 10.43 1 96.56 89 ARG A CA 1
ATOM 723 C C . ARG A 1 89 ? 2.373 10.266 10.68 1 96.56 89 ARG A C 1
ATOM 725 O O . ARG A 1 89 ? 2.137 9.5 9.742 1 96.56 89 ARG A O 1
ATOM 732 N N . VAL A 1 90 ? 2.557 9.859 11.906 1 97.75 90 VAL A N 1
ATOM 733 C CA . VAL A 1 90 ? 2.227 8.508 12.336 1 97.75 90 VAL A CA 1
ATOM 734 C C . VAL A 1 90 ? 0.72 8.383 12.547 1 97.75 90 VAL A C 1
ATOM 736 O O . VAL A 1 90 ? 0.121 9.18 13.273 1 97.75 90 VAL A O 1
ATOM 739 N N . LEU A 1 91 ? 0.126 7.363 11.914 1 96.69 91 LEU A N 1
ATOM 740 C CA . LEU A 1 91 ? -1.323 7.219 11.992 1 96.69 91 LEU A CA 1
ATOM 741 C C . LEU A 1 91 ? -1.704 6.113 12.969 1 96.69 91 LEU A C 1
ATOM 743 O O . LEU A 1 91 ? -2.814 6.105 13.508 1 96.69 91 LEU A O 1
ATOM 747 N N . ALA A 1 92 ? -0.869 5.199 13.172 1 97.38 92 ALA A N 1
ATOM 748 C CA . ALA A 1 92 ? -1.103 4.047 14.039 1 97.38 92 ALA A CA 1
ATOM 749 C C . ALA A 1 92 ? 0.21 3.359 14.406 1 97.38 92 ALA A C 1
ATOM 751 O O . ALA A 1 92 ? 1.266 3.697 13.867 1 97.38 92 ALA A O 1
ATOM 752 N N . ASN A 1 93 ? 0.143 2.527 15.367 1 98.25 93 ASN A N 1
ATOM 753 C CA . ASN A 1 93 ? 1.23 1.618 15.711 1 98.25 93 ASN A CA 1
ATOM 754 C C . ASN A 1 93 ? 0.738 0.179 15.844 1 98.25 93 ASN A C 1
ATOM 756 O O . ASN A 1 93 ? -0.039 -0.137 16.75 1 98.25 93 ASN A O 1
ATOM 760 N N . THR A 1 94 ? 1.24 -0.679 14.961 1 96.75 94 THR A N 1
ATOM 761 C CA . THR A 1 94 ? 0.735 -2.045 14.867 1 96.75 94 THR A CA 1
ATOM 762 C C . THR A 1 94 ? 1.077 -2.83 16.141 1 96.75 94 THR A C 1
ATOM 764 O O . THR A 1 94 ? 0.313 -3.701 16.562 1 96.75 94 THR A O 1
ATOM 767 N N . THR A 1 95 ? 2.229 -2.572 16.734 1 93.38 95 THR A N 1
ATOM 768 C CA . THR A 1 95 ? 2.594 -3.24 17.984 1 93.38 95 THR A CA 1
ATOM 769 C C . THR A 1 95 ? 1.586 -2.92 19.078 1 93.38 95 THR A C 1
ATOM 771 O O . THR A 1 95 ? 1.102 -3.822 19.766 1 93.38 95 THR A O 1
ATOM 774 N N . GLY A 1 96 ? 1.315 -1.631 19.203 1 93 96 GLY A N 1
ATOM 775 C CA . GLY A 1 96 ? 0.331 -1.212 20.188 1 93 96 GLY A CA 1
ATOM 776 C C . GLY A 1 96 ? -1.056 -1.767 19.922 1 93 96 GLY A C 1
ATOM 777 O O . GLY A 1 96 ? -1.751 -2.188 20.844 1 93 96 GLY A O 1
ATOM 778 N N . LEU A 1 97 ? -1.452 -1.771 18.672 1 92.56 97 LEU A N 1
ATOM 779 C CA . LEU A 1 97 ? -2.773 -2.256 18.297 1 92.56 97 LEU A CA 1
ATOM 780 C C . LEU A 1 97 ? -2.895 -3.756 18.531 1 92.56 97 LEU A C 1
ATOM 782 O O . LEU A 1 97 ? -3.953 -4.238 18.938 1 92.56 97 LEU A O 1
ATOM 786 N N . ALA A 1 98 ? -1.836 -4.48 18.281 1 88.94 98 ALA A N 1
ATOM 787 C CA . ALA A 1 98 ? -1.844 -5.922 18.516 1 88.94 98 ALA A CA 1
ATOM 788 C C . ALA A 1 98 ? -2.068 -6.246 19.984 1 88.94 98 ALA A C 1
ATOM 790 O O . ALA A 1 98 ? -2.814 -7.168 20.312 1 88.94 98 ALA A O 1
ATOM 791 N N . ALA A 1 99 ? -1.473 -5.48 20.828 1 87.62 99 ALA A N 1
ATOM 792 C CA . ALA A 1 99 ? -1.571 -5.707 22.266 1 87.62 99 ALA A CA 1
ATOM 793 C C . ALA A 1 99 ? -2.965 -5.363 22.781 1 87.62 99 ALA A C 1
ATOM 795 O O . ALA A 1 99 ? -3.459 -5.988 23.719 1 87.62 99 ALA A O 1
ATOM 796 N N . ALA A 1 100 ? -3.588 -4.461 22.078 1 84.88 100 ALA A N 1
ATOM 797 C CA . ALA A 1 100 ? -4.863 -3.939 22.562 1 84.88 100 ALA A CA 1
ATOM 798 C C . ALA A 1 100 ? -6.035 -4.715 21.969 1 84.88 100 ALA A C 1
ATOM 800 O O . ALA A 1 100 ? -7.16 -4.629 22.469 1 84.88 100 ALA A O 1
ATOM 801 N N . ALA A 1 101 ? -5.738 -5.492 20.969 1 80.75 101 ALA A N 1
ATOM 802 C CA . ALA A 1 101 ? -6.824 -6.117 20.219 1 80.75 101 ALA A CA 1
ATOM 803 C C . ALA A 1 101 ? -7.555 -7.152 21.078 1 80.75 101 ALA A C 1
ATOM 805 O O . ALA A 1 101 ? -6.926 -8.023 21.672 1 80.75 101 ALA A O 1
ATOM 806 N N . GLN A 1 102 ? -8.891 -7.008 21.25 1 77.38 102 GLN A N 1
ATOM 807 C CA . GLN A 1 102 ? -9.695 -7.945 22.031 1 77.38 102 GLN A CA 1
ATOM 808 C C . GLN A 1 102 ? -10.562 -8.812 21.125 1 77.38 102 GLN A C 1
ATOM 810 O O . GLN A 1 102 ? -11.008 -9.891 21.516 1 77.38 102 GLN A O 1
ATOM 815 N N . GLY A 1 103 ? -10.633 -8.516 19.828 1 82.12 103 GLY A N 1
ATOM 816 C CA . GLY A 1 103 ? -11.5 -9.242 18.906 1 82.12 103 GLY A CA 1
ATOM 817 C C . GLY A 1 103 ? -10.945 -9.305 17.5 1 82.12 103 GLY A C 1
ATOM 818 O O . GLY A 1 103 ? -9.82 -8.867 17.25 1 82.12 103 GLY A O 1
ATOM 819 N N . SER A 1 104 ? -11.836 -10.07 16.75 1 90.31 104 SER A N 1
ATOM 820 C CA . SER A 1 104 ? -11.453 -10.242 15.359 1 90.31 104 SER A CA 1
ATOM 821 C C . SER A 1 104 ? -12.102 -9.188 14.469 1 90.31 104 SER A C 1
ATOM 823 O O . SER A 1 104 ? -13.117 -8.602 14.836 1 90.31 104 SER A O 1
ATOM 825 N N . GLY A 1 105 ? -11.5 -8.875 13.391 1 93.88 105 GLY A N 1
ATOM 826 C CA . GLY A 1 105 ? -12 -7.906 12.43 1 93.88 105 GLY A CA 1
ATOM 827 C C . GLY A 1 105 ? -11.008 -6.805 12.109 1 93.88 105 GLY A C 1
ATOM 828 O O . GLY A 1 105 ? -9.82 -6.926 12.422 1 93.88 105 GLY A O 1
ATOM 829 N N . ALA A 1 106 ? -11.5 -5.836 11.375 1 94.88 106 ALA A N 1
ATOM 830 C CA . ALA A 1 106 ? -10.68 -4.656 11.102 1 94.88 106 ALA A CA 1
ATOM 831 C C . ALA A 1 106 ? -10.531 -3.795 12.359 1 94.88 106 ALA A C 1
ATOM 833 O O . ALA A 1 106 ? -11.508 -3.191 12.82 1 94.88 106 ALA A O 1
ATOM 834 N N . ILE A 1 107 ? -9.32 -3.678 12.875 1 95.38 107 ILE A N 1
ATOM 835 C CA . ILE A 1 107 ? -9.141 -2.969 14.133 1 95.38 107 ILE A CA 1
ATOM 836 C C . ILE A 1 107 ? -8.586 -1.57 13.859 1 95.38 107 ILE A C 1
ATOM 838 O O . ILE A 1 107 ? -8.422 -0.773 14.789 1 95.38 107 ILE A O 1
ATOM 842 N N . TRP A 1 108 ? -8.258 -1.221 12.688 1 96 108 TRP A N 1
ATOM 843 C CA . TRP A 1 108 ? -7.809 0.093 12.242 1 96 108 TRP A CA 1
ATOM 844 C C . TRP A 1 108 ? -8.023 0.257 10.742 1 96 108 TRP A C 1
ATOM 846 O O . TRP A 1 108 ? -7.871 -0.699 9.977 1 96 108 TRP A O 1
ATOM 856 N N . LYS A 1 109 ? -8.359 1.455 10.328 1 95.88 109 LYS A N 1
ATOM 857 C CA . LYS A 1 109 ? -8.492 1.79 8.914 1 95.88 109 LYS A CA 1
ATOM 858 C C . LYS A 1 109 ? -7.887 3.156 8.617 1 95.88 109 LYS A C 1
ATOM 860 O O . LYS A 1 109 ? -7.969 4.074 9.438 1 95.88 109 LYS A O 1
ATOM 865 N N . LEU A 1 110 ? -7.309 3.273 7.398 1 94.38 110 LEU A N 1
ATOM 866 C CA . LEU A 1 110 ? -6.766 4.543 6.934 1 94.38 110 LEU A CA 1
ATOM 867 C C . LEU A 1 110 ? -7.871 5.59 6.793 1 94.38 110 LEU A C 1
ATOM 869 O O . LEU A 1 110 ? -8.898 5.328 6.168 1 94.38 110 LEU A O 1
ATOM 873 N N . GLU A 1 111 ? -7.617 6.797 7.246 1 87 111 GLU A N 1
ATOM 874 C CA . GLU A 1 111 ? -8.734 7.715 7.453 1 87 111 GLU A CA 1
ATOM 875 C C . GLU A 1 111 ? -8.656 8.898 6.496 1 87 111 GLU A C 1
ATOM 877 O O . GLU A 1 111 ? -9.68 9.508 6.168 1 87 111 GLU A O 1
ATOM 882 N N . PRO A 1 112 ? -7.496 9.305 6.039 1 85.69 112 PRO A N 1
ATOM 883 C CA . PRO A 1 112 ? -7.496 10.5 5.195 1 85.69 112 PRO A CA 1
ATOM 884 C C . PRO A 1 112 ? -8.469 10.398 4.023 1 85.69 112 PRO A C 1
ATOM 886 O O . PRO A 1 112 ? -8.547 9.352 3.373 1 85.69 112 PRO A O 1
ATOM 889 N N . GLU A 1 113 ? -9.227 11.438 3.924 1 80.81 113 GLU A N 1
ATOM 890 C CA . GLU A 1 113 ? -10.258 11.43 2.891 1 8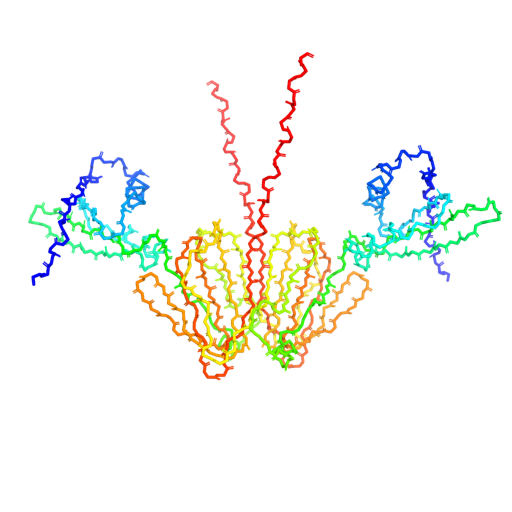0.81 113 GLU A CA 1
ATOM 891 C C . GLU A 1 113 ? -9.641 11.469 1.496 1 80.81 113 GLU A C 1
ATOM 893 O O . GLU A 1 113 ? -10.047 10.719 0.608 1 80.81 113 GLU A O 1
ATOM 898 N N . GLN A 1 114 ? -8.789 12.469 1.389 1 81.5 114 GLN A N 1
ATOM 899 C CA . GLN A 1 114 ? -8.062 12.523 0.123 1 81.5 114 GLN A CA 1
ATOM 900 C C . GLN A 1 114 ? -6.848 11.602 0.146 1 81.5 114 GLN A C 1
ATOM 902 O O . GLN A 1 114 ? -5.859 11.891 0.828 1 81.5 114 GLN A O 1
ATOM 907 N N . ARG A 1 115 ? -7.008 10.469 -0.497 1 88.19 115 ARG A N 1
ATOM 908 C CA . ARG A 1 115 ? -5.945 9.469 -0.453 1 88.19 115 ARG A CA 1
ATOM 909 C C . ARG A 1 115 ? -5.953 8.602 -1.711 1 88.19 115 ARG A C 1
ATOM 911 O O . ARG A 1 115 ? -7.004 8.398 -2.32 1 88.19 115 ARG A O 1
ATOM 918 N N . ASP A 1 116 ? -4.695 8.07 -1.99 1 91.75 116 ASP A N 1
ATOM 919 C CA . ASP A 1 116 ? -4.531 7.211 -3.156 1 91.75 116 ASP A CA 1
ATOM 920 C C . ASP A 1 116 ? -4.605 5.734 -2.766 1 91.75 116 ASP A C 1
ATOM 922 O O . ASP A 1 116 ? -4.703 4.863 -3.629 1 91.75 116 ASP A O 1
ATOM 926 N N . LEU A 1 117 ? -4.574 5.48 -1.502 1 96.12 117 LEU A N 1
ATOM 927 C CA . LEU A 1 117 ? -4.492 4.121 -0.973 1 96.12 117 LEU A CA 1
ATOM 928 C C . LEU A 1 117 ? -5.582 3.879 0.066 1 96.12 117 LEU A C 1
ATOM 930 O O . LEU A 1 117 ? -6.051 4.82 0.714 1 96.12 117 LEU A O 1
ATOM 934 N N . ASP A 1 118 ? -5.996 2.689 0.102 1 96.38 118 ASP A N 1
ATOM 935 C CA . ASP A 1 118 ? -6.723 2.201 1.271 1 96.38 118 ASP A CA 1
ATOM 936 C C . ASP A 1 118 ? -5.887 1.188 2.053 1 96.38 118 ASP A C 1
ATOM 938 O O . ASP A 1 118 ? -5.094 0.448 1.47 1 96.38 118 ASP A O 1
ATOM 942 N N . ALA A 1 119 ? -6.016 1.238 3.338 1 97.62 119 ALA A N 1
ATOM 943 C CA . ALA A 1 119 ? -5.273 0.331 4.211 1 97.62 119 ALA A CA 1
ATOM 944 C C . ALA A 1 119 ? -6.066 0.023 5.477 1 97.62 119 ALA A C 1
ATOM 946 O O . ALA A 1 119 ? -6.871 0.839 5.93 1 97.62 119 ALA A O 1
ATOM 947 N N . ASN A 1 120 ? -5.871 -1.127 6 1 97.44 120 ASN A N 1
ATOM 948 C CA . ASN A 1 120 ? -6.469 -1.531 7.266 1 97.44 120 ASN A CA 1
ATOM 949 C C . ASN A 1 120 ? -5.578 -2.516 8.016 1 97.44 120 ASN A C 1
ATOM 951 O O . ASN A 1 120 ? -4.609 -3.033 7.461 1 97.44 120 ASN A O 1
ATOM 955 N N . ILE A 1 121 ? -5.844 -2.605 9.258 1 97.81 121 ILE A N 1
ATOM 956 C CA . ILE A 1 121 ? -5.25 -3.639 10.102 1 97.81 121 ILE A CA 1
ATOM 957 C C . ILE A 1 121 ? -6.324 -4.633 10.531 1 97.81 121 ILE A C 1
ATOM 959 O O . ILE A 1 121 ? -7.336 -4.25 11.125 1 97.81 121 ILE A O 1
ATOM 963 N N . ILE A 1 122 ? -6.062 -5.914 10.227 1 97.75 122 ILE A N 1
ATOM 964 C CA . ILE A 1 122 ? -7.016 -6.984 10.5 1 97.75 122 ILE A CA 1
ATOM 965 C C . ILE A 1 122 ? -6.477 -7.883 11.609 1 97.75 122 ILE A C 1
ATOM 967 O O . ILE A 1 122 ? -5.293 -8.227 11.625 1 97.75 122 ILE A O 1
ATOM 971 N N . ALA A 1 123 ? -7.328 -8.195 12.523 1 97.75 123 ALA A N 1
ATOM 972 C CA . ALA A 1 123 ? -7 -9.141 13.586 1 97.75 123 ALA A CA 1
ATOM 973 C C . ALA A 1 123 ? -7.918 -10.359 13.547 1 97.75 123 ALA A C 1
ATOM 975 O O . ALA A 1 123 ? -9.133 -10.227 13.391 1 97.75 123 ALA A O 1
ATOM 976 N N . LEU A 1 124 ? -7.309 -11.508 13.586 1 97.62 124 LEU A N 1
ATOM 977 C CA . LEU A 1 124 ? -8 -12.773 13.805 1 97.62 124 LEU A CA 1
ATOM 978 C C . LEU A 1 124 ? -7.578 -13.398 15.133 1 97.62 124 LEU A C 1
ATOM 980 O O . LEU A 1 124 ? -6.383 -13.523 15.414 1 97.62 124 LEU A O 1
ATOM 984 N N . GLY A 1 125 ? -8.602 -13.703 15.938 1 96.62 125 GLY A N 1
ATOM 985 C CA . GLY A 1 125 ? -8.289 -14.422 17.156 1 96.62 125 GLY A CA 1
ATOM 986 C C . GLY A 1 125 ? -7.809 -15.844 16.906 1 96.62 125 GLY A C 1
ATOM 987 O O . GLY A 1 125 ? -7.758 -16.297 15.766 1 96.62 125 GLY A O 1
ATOM 988 N N . PRO A 1 126 ? -7.461 -16.562 18.047 1 96.38 126 PRO A N 1
ATOM 989 C CA . PRO A 1 126 ? -6.992 -17.938 17.922 1 96.38 126 PRO A CA 1
ATOM 990 C C . PRO A 1 126 ? -7.957 -18.828 17.125 1 96.38 126 PRO A C 1
ATOM 992 O O . PRO A 1 126 ? -9.133 -18.922 17.484 1 96.38 126 PRO A O 1
ATOM 995 N N . TRP A 1 127 ? -7.488 -19.406 15.992 1 97 127 TRP A N 1
ATOM 996 C CA . TRP A 1 127 ? -8.164 -20.406 15.164 1 97 127 TRP A CA 1
ATOM 997 C C . TRP A 1 127 ? -9.336 -19.797 14.414 1 97 127 TRP A C 1
ATOM 999 O O . TRP A 1 127 ? -10.102 -20.5 13.758 1 97 127 TRP A O 1
ATOM 1009 N N . GLU A 1 128 ? -9.445 -18.516 14.547 1 97.62 128 GLU A N 1
ATOM 1010 C CA . GLU A 1 128 ? -10.492 -17.859 13.773 1 97.62 128 GLU A CA 1
ATOM 1011 C C . GLU A 1 128 ? -10.109 -17.766 12.297 1 97.62 128 GLU A C 1
ATOM 1013 O O . GLU A 1 128 ? -8.953 -18 11.938 1 97.62 128 GLU A O 1
ATOM 1018 N N . GLN A 1 129 ? -11.227 -17.484 11.461 1 97.62 129 GLN A N 1
ATOM 1019 C CA . GLN A 1 129 ? -10.945 -17.516 10.023 1 97.62 129 GLN A CA 1
ATOM 1020 C C . GLN A 1 129 ? -11.711 -16.422 9.297 1 97.62 129 GLN A C 1
ATOM 1022 O O . GLN A 1 129 ? -12.719 -15.922 9.797 1 97.62 129 GLN A O 1
ATOM 1027 N N . ILE A 1 130 ? -11.148 -15.93 8.211 1 97.88 130 ILE A N 1
ATOM 1028 C CA . ILE A 1 130 ? -11.906 -15.273 7.148 1 97.88 130 ILE A CA 1
ATOM 1029 C C . ILE A 1 130 ? -12.273 -16.297 6.074 1 97.88 130 ILE A C 1
ATOM 1031 O O . ILE A 1 130 ? -11.391 -16.859 5.426 1 97.88 130 ILE A O 1
ATOM 1035 N N . GLY A 1 131 ? -13.57 -16.516 5.918 1 97.62 131 GLY A N 1
ATOM 1036 C CA . GLY A 1 131 ? -14.055 -17.562 5.027 1 97.62 131 GLY A CA 1
ATOM 1037 C C . GLY A 1 131 ? -13.625 -17.359 3.586 1 97.62 131 GLY A C 1
ATOM 1038 O O . GLY A 1 131 ? -13.242 -16.25 3.197 1 97.62 131 GLY A O 1
ATOM 1039 N N . GLU A 1 132 ? -13.75 -18.438 2.875 1 97.5 132 GLU A N 1
ATOM 1040 C CA . GLU A 1 132 ? -13.383 -18.375 1.464 1 97.5 132 GLU A CA 1
ATOM 1041 C C . GLU A 1 132 ? -14.164 -17.281 0.737 1 97.5 132 GLU A C 1
ATOM 1043 O O . GLU A 1 132 ? -15.375 -17.156 0.907 1 97.5 132 GLU A O 1
ATOM 1048 N N . HIS A 1 133 ? -13.477 -16.516 -0.021 1 97.88 133 HIS A N 1
ATOM 1049 C CA . HIS A 1 133 ? -14.094 -15.461 -0.802 1 97.88 133 HIS A CA 1
ATOM 1050 C C . HIS A 1 133 ? -13.195 -15.016 -1.951 1 97.88 133 HIS A C 1
ATOM 1052 O O . HIS A 1 133 ? -12.008 -15.344 -1.973 1 97.88 133 HIS A O 1
ATOM 1058 N N . GLN A 1 134 ? -13.773 -14.414 -2.945 1 97.62 134 GLN A N 1
ATOM 1059 C CA . GLN A 1 134 ? -13.016 -13.789 -4.023 1 97.62 134 GLN A CA 1
ATOM 1060 C C . GLN A 1 134 ? -12.617 -12.359 -3.654 1 97.62 134 GLN A C 1
ATOM 1062 O O . GLN A 1 134 ? -13.453 -11.578 -3.195 1 97.62 134 GLN A O 1
ATOM 1067 N N . GLY A 1 135 ? -11.32 -12.055 -3.846 1 96.62 135 GLY A N 1
ATOM 1068 C CA . GLY A 1 135 ? -10.859 -10.703 -3.576 1 96.62 135 GLY A CA 1
ATOM 1069 C C . GLY A 1 135 ? -11.438 -9.672 -4.527 1 96.62 135 GLY A C 1
ATOM 1070 O O . GLY A 1 135 ? -12.117 -10.023 -5.492 1 96.62 135 GLY A O 1
ATOM 1071 N N . PRO A 1 136 ? -11.133 -8.414 -4.262 1 95.62 136 PRO A N 1
ATOM 1072 C CA . PRO A 1 136 ? -11.602 -7.316 -5.117 1 95.62 136 PRO A CA 1
ATOM 1073 C C . PRO A 1 136 ? -10.867 -7.262 -6.457 1 95.62 136 PRO A C 1
ATOM 1075 O O . PRO A 1 136 ? -9.938 -8.039 -6.688 1 95.62 136 PRO A O 1
ATOM 1078 N N . ASP A 1 137 ? -11.367 -6.363 -7.371 1 95.69 137 ASP A N 1
ATOM 1079 C CA . ASP A 1 137 ? -10.734 -6.184 -8.672 1 95.69 137 ASP A CA 1
ATOM 1080 C C . ASP A 1 137 ? -9.5 -5.293 -8.57 1 95.69 137 ASP A C 1
ATOM 1082 O O . ASP A 1 137 ? -9.359 -4.32 -9.312 1 95.69 137 ASP A O 1
ATOM 1086 N N . LEU A 1 138 ? -8.664 -5.531 -7.656 1 96.31 138 LEU A N 1
ATOM 1087 C CA . LEU A 1 138 ? -7.387 -4.859 -7.438 1 96.31 138 LEU A CA 1
ATOM 1088 C C . LEU A 1 138 ? -6.438 -5.746 -6.637 1 96.31 138 LEU A C 1
ATOM 1090 O O . LEU A 1 138 ? -6.871 -6.68 -5.965 1 96.31 138 LEU A O 1
ATOM 1094 N N . ASP A 1 139 ? -5.176 -5.473 -6.812 1 96.81 139 ASP A N 1
ATOM 1095 C CA . ASP A 1 139 ? -4.164 -6.188 -6.039 1 96.81 139 ASP A CA 1
ATOM 1096 C C . ASP A 1 139 ? -4.188 -5.75 -4.574 1 96.81 139 ASP A C 1
ATOM 1098 O O . ASP A 1 139 ? -4.496 -4.598 -4.27 1 96.81 139 ASP A O 1
ATOM 1102 N N . VAL A 1 140 ? -3.875 -6.676 -3.695 1 97.75 140 VAL A N 1
ATOM 1103 C CA . VAL A 1 140 ? -3.744 -6.383 -2.271 1 97.75 140 VAL A CA 1
ATOM 1104 C C . VAL A 1 140 ? -2.377 -6.844 -1.772 1 97.75 140 VAL A C 1
ATOM 1106 O O . VAL A 1 140 ? -1.912 -7.93 -2.125 1 97.75 140 VAL A O 1
ATOM 1109 N N . LEU A 1 141 ? -1.702 -6.031 -1.04 1 98.12 141 LEU A N 1
ATOM 1110 C CA . LEU A 1 141 ? -0.491 -6.398 -0.316 1 98.12 141 LEU A CA 1
ATOM 1111 C C . LEU A 1 141 ? -0.768 -6.527 1.178 1 98.12 141 LEU A C 1
ATOM 1113 O O . LEU A 1 141 ? -1.473 -5.695 1.755 1 98.12 141 LEU A O 1
ATOM 1117 N N . ILE A 1 142 ? -0.245 -7.582 1.775 1 98.31 142 ILE A N 1
ATOM 1118 C CA . ILE A 1 142 ? -0.415 -7.844 3.201 1 98.31 142 ILE A CA 1
ATOM 1119 C C . ILE A 1 142 ? 0.952 -7.988 3.865 1 98.31 142 ILE A C 1
ATOM 1121 O O . ILE A 1 142 ? 1.855 -8.617 3.314 1 98.31 142 ILE A O 1
ATOM 1125 N N . HIS A 1 143 ? 1.114 -7.422 4.984 1 98.44 143 HIS A N 1
ATOM 1126 C CA . HIS A 1 143 ? 2.285 -7.613 5.832 1 98.44 143 HIS A CA 1
ATOM 1127 C C . HIS A 1 143 ? 1.893 -8.148 7.203 1 98.44 143 HIS A C 1
ATOM 1129 O O . HIS A 1 143 ? 1.245 -7.445 7.984 1 98.44 143 HIS A O 1
ATOM 1135 N N . VAL A 1 144 ? 2.312 -9.383 7.504 1 98.44 144 VAL A N 1
ATOM 1136 C CA . VAL A 1 144 ? 1.976 -10.008 8.773 1 98.44 144 VAL A CA 1
ATOM 1137 C C . VAL A 1 144 ? 2.885 -9.469 9.875 1 98.44 144 VAL A C 1
ATOM 1139 O O . VAL A 1 144 ? 4.109 -9.5 9.75 1 98.44 144 VAL A O 1
ATOM 1142 N N . PHE A 1 145 ? 2.264 -8.977 11.008 1 97.31 145 PHE A N 1
ATOM 1143 C CA . PHE A 1 145 ? 3.131 -8.391 12.023 1 97.31 145 PHE A CA 1
ATOM 1144 C C . PHE A 1 145 ? 2.936 -9.086 13.367 1 97.31 145 PHE A C 1
ATOM 1146 O O . PHE A 1 145 ? 3.688 -8.836 14.312 1 97.31 145 PHE A O 1
ATOM 1153 N N . SER A 1 146 ? 1.952 -9.945 13.484 1 96.75 146 SER A N 1
ATOM 1154 C CA . SER A 1 146 ? 1.735 -10.695 14.711 1 96.75 146 SER A CA 1
ATOM 1155 C C . SER A 1 146 ? 1.028 -12.016 14.445 1 96.75 146 SER A C 1
ATOM 1157 O O . SER A 1 146 ? 0.134 -12.086 13.594 1 96.75 146 SER A O 1
ATOM 1159 N N . GLY A 1 147 ? 1.477 -13.133 15.188 1 96.69 147 GLY A N 1
ATOM 1160 C CA . GLY A 1 147 ? 0.831 -14.43 15.109 1 96.69 147 GLY A CA 1
ATOM 1161 C C . GLY A 1 147 ? 1.252 -15.234 13.898 1 96.69 147 GLY A C 1
ATOM 1162 O O . GLY A 1 147 ? 2.377 -15.094 13.414 1 96.69 147 GLY A O 1
ATOM 1163 N N . SER A 1 148 ? 0.45 -16.188 13.578 1 98.31 148 SER A N 1
ATOM 1164 C CA . SER A 1 148 ? 0.674 -17.094 12.445 1 98.31 148 SER A CA 1
ATOM 1165 C C . SER A 1 148 ? -0.64 -17.672 11.938 1 98.31 148 SER A C 1
ATOM 1167 O O . SER A 1 148 ? -1.686 -17.516 12.57 1 98.31 148 SER A O 1
ATOM 1169 N N . GLY A 1 149 ? -0.552 -18.328 10.773 1 98.69 149 GLY A N 1
ATOM 1170 C CA . GLY A 1 149 ? -1.728 -18.969 10.195 1 98.69 149 GLY A CA 1
ATOM 1171 C C . GLY A 1 149 ? -1.465 -19.594 8.844 1 98.69 149 GLY A C 1
ATOM 1172 O O . GLY A 1 149 ? -0.338 -20 8.555 1 98.69 149 GLY A O 1
ATOM 1173 N N . VAL A 1 150 ? -2.582 -19.797 8.156 1 98.88 150 VAL A N 1
ATOM 1174 C CA . VAL A 1 150 ? -2.514 -20.391 6.828 1 98.88 150 VAL A CA 1
ATOM 1175 C C . VAL A 1 150 ? -3.434 -19.641 5.875 1 98.88 150 VAL A C 1
ATOM 1177 O O . VAL A 1 150 ? -4.562 -19.297 6.23 1 98.88 150 VAL A O 1
ATOM 1180 N N . LEU A 1 151 ? -2.949 -19.328 4.695 1 98.81 151 LEU A N 1
ATOM 1181 C CA . LEU A 1 151 ? -3.754 -18.828 3.586 1 98.81 151 LEU A CA 1
ATOM 1182 C C . LEU A 1 151 ? -4.074 -19.953 2.602 1 98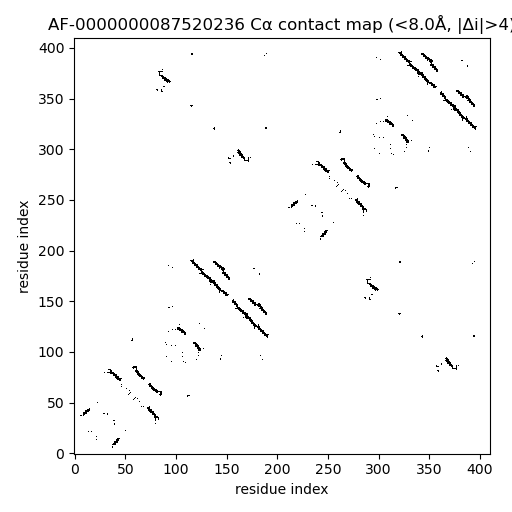.81 151 LEU A C 1
ATOM 1184 O O . LEU A 1 151 ? -3.166 -20.547 2.02 1 98.81 151 LEU A O 1
ATOM 1188 N N . TYR A 1 152 ? -5.305 -20.234 2.48 1 98.62 152 TYR A N 1
ATOM 1189 C CA . TYR A 1 152 ? -5.746 -21.172 1.463 1 98.62 152 TYR A CA 1
ATOM 1190 C C . TYR A 1 152 ? -6.043 -20.469 0.148 1 98.62 152 TYR A C 1
ATOM 1192 O O . TYR A 1 152 ? -6.711 -19.438 0.134 1 98.62 152 TYR A O 1
ATOM 1200 N N . THR A 1 153 ? -5.477 -20.984 -0.893 1 98 153 THR A N 1
ATOM 1201 C CA . THR A 1 153 ? -5.68 -20.453 -2.234 1 98 153 THR A CA 1
ATOM 1202 C C . THR A 1 153 ? -6.566 -21.375 -3.059 1 98 153 THR A C 1
ATOM 1204 O O . THR A 1 153 ? -7.109 -22.359 -2.537 1 98 153 THR A O 1
ATOM 1207 N N . GLU A 1 154 ? -6.73 -21.031 -4.359 1 96.88 154 GLU A N 1
ATOM 1208 C CA . GLU A 1 154 ? -7.57 -21.844 -5.23 1 96.88 154 GLU A CA 1
ATOM 1209 C C . GLU A 1 154 ? -7.016 -23.25 -5.363 1 96.88 154 GLU A C 1
ATOM 1211 O O . GLU A 1 154 ? -7.777 -24.219 -5.461 1 96.88 154 GLU A O 1
ATOM 1216 N N . THR A 1 155 ? -5.695 -23.422 -5.449 1 95.12 155 THR A N 1
ATOM 1217 C CA . THR A 1 155 ? -5.109 -24.734 -5.633 1 95.12 155 THR A CA 1
ATOM 1218 C C . THR A 1 155 ? -4.078 -25.031 -4.551 1 95.12 155 THR A C 1
ATOM 1220 O O . THR A 1 155 ? -3.195 -25.875 -4.734 1 95.12 155 THR A O 1
ATOM 1223 N N . GLY A 1 156 ? -4.195 -24.781 -3.338 1 95.44 156 GLY A N 1
ATOM 1224 C CA . GLY A 1 156 ? -3.238 -25.062 -2.281 1 95.44 156 GLY A CA 1
ATOM 1225 C C . GLY A 1 156 ? -3.316 -24.094 -1.119 1 95.44 156 GLY A C 1
ATOM 1226 O O . GLY A 1 156 ? -4.352 -23.453 -0.903 1 95.44 156 GLY A O 1
ATOM 1227 N N . ASN A 1 157 ? -2.217 -24.188 -0.253 1 97.5 157 ASN A N 1
ATOM 1228 C CA . ASN A 1 157 ? -2.182 -23.297 0.895 1 97.5 157 ASN A CA 1
ATOM 1229 C C . ASN A 1 157 ? -0.768 -22.797 1.17 1 97.5 157 ASN A C 1
ATOM 1231 O O . ASN A 1 157 ? 0.207 -23.375 0.684 1 97.5 157 ASN A O 1
ATOM 1235 N N . VAL A 1 158 ? -0.659 -21.703 1.846 1 97.81 158 VAL A N 1
ATOM 1236 C CA . VAL A 1 158 ? 0.583 -21.016 2.18 1 97.81 158 VAL A CA 1
ATOM 1237 C C . VAL A 1 158 ? 0.641 -20.75 3.682 1 97.81 158 VAL A C 1
ATOM 1239 O O . VAL A 1 158 ? -0.24 -20.094 4.238 1 97.81 158 VAL A O 1
ATOM 1242 N N . PRO A 1 159 ? 1.695 -21.328 4.371 1 98.69 159 PRO A N 1
ATOM 1243 C CA . PRO A 1 159 ? 1.849 -20.938 5.773 1 98.69 159 PRO A CA 1
ATOM 1244 C C . PRO A 1 159 ? 2.199 -19.453 5.93 1 98.69 159 PRO A C 1
ATOM 1246 O O . PRO A 1 159 ? 2.924 -18.891 5.102 1 98.69 159 PRO A O 1
ATOM 1249 N N . LEU A 1 160 ? 1.689 -18.812 6.965 1 98.75 160 LEU A N 1
ATOM 1250 C CA . LEU A 1 160 ? 1.935 -17.406 7.25 1 98.75 160 LEU A CA 1
ATOM 1251 C C . LEU A 1 160 ? 2.691 -17.234 8.562 1 98.75 160 LEU A C 1
ATOM 1253 O O . LEU A 1 160 ? 2.385 -17.906 9.555 1 98.75 160 LEU A O 1
ATOM 1257 N N . ALA A 1 161 ? 3.662 -16.469 8.562 1 98.44 161 ALA A N 1
ATOM 1258 C CA . ALA A 1 161 ? 4.465 -16.125 9.734 1 98.44 161 ALA A CA 1
ATOM 1259 C C . ALA A 1 161 ? 4.707 -14.625 9.82 1 98.44 161 ALA A C 1
ATOM 1261 O O . ALA A 1 161 ? 4.52 -13.898 8.844 1 98.44 161 ALA A O 1
ATOM 1262 N N . VAL A 1 162 ? 5.121 -14.211 11.047 1 97.62 162 VAL A N 1
ATOM 1263 C CA . VAL A 1 162 ? 5.445 -12.805 11.266 1 97.62 162 VAL A CA 1
ATOM 1264 C C . VAL A 1 162 ? 6.5 -12.359 10.25 1 97.62 162 VAL A C 1
ATOM 1266 O O . VAL A 1 162 ? 7.48 -13.062 10.016 1 97.62 162 VAL A O 1
ATOM 1269 N N . GLY A 1 163 ? 6.234 -11.211 9.609 1 98.12 163 GLY A N 1
ATOM 1270 C CA . GLY A 1 163 ? 7.18 -10.648 8.656 1 98.12 163 GLY A CA 1
ATOM 1271 C C . GLY A 1 163 ? 6.812 -10.93 7.211 1 98.12 163 GLY A C 1
ATOM 1272 O O . GLY A 1 163 ? 7.328 -10.289 6.297 1 98.12 163 GLY A O 1
ATOM 1273 N N . ASP A 1 164 ? 5.949 -11.898 6.977 1 98.62 164 ASP A N 1
ATOM 1274 C CA . ASP A 1 164 ? 5.59 -12.266 5.609 1 98.62 164 ASP A CA 1
ATOM 1275 C C . ASP A 1 164 ? 4.945 -11.094 4.879 1 98.62 164 ASP A C 1
ATOM 1277 O O . ASP A 1 164 ? 4.051 -10.43 5.418 1 98.62 164 ASP A O 1
ATOM 1281 N N . VAL A 1 165 ? 5.422 -10.766 3.686 1 98.44 165 VAL A N 1
ATOM 1282 C CA . VAL A 1 165 ? 4.789 -9.883 2.713 1 98.44 165 VAL A CA 1
ATOM 1283 C C . VAL A 1 165 ? 4.082 -10.711 1.644 1 98.44 165 VAL A C 1
ATOM 1285 O O . VAL A 1 165 ? 4.73 -11.391 0.847 1 98.44 165 VAL A O 1
ATOM 1288 N N . LEU A 1 166 ? 2.738 -10.633 1.64 1 98.25 166 LEU A N 1
ATOM 1289 C CA . LEU A 1 166 ? 1.927 -11.414 0.707 1 98.25 166 LEU A CA 1
ATOM 1290 C C . LEU A 1 166 ? 1.421 -10.531 -0.433 1 98.25 166 LEU A C 1
ATOM 1292 O O . LEU A 1 166 ? 1.039 -9.383 -0.212 1 98.25 166 LEU A O 1
ATOM 1296 N N . TYR A 1 167 ? 1.442 -11.086 -1.54 1 97.75 167 TYR A N 1
ATOM 1297 C CA . TYR A 1 167 ? 0.781 -10.508 -2.707 1 97.75 167 TYR A CA 1
ATOM 1298 C C . TYR A 1 167 ? -0.495 -11.273 -3.041 1 97.75 167 TYR A C 1
ATOM 1300 O O . TYR A 1 167 ? -0.46 -12.492 -3.254 1 97.75 167 TYR A O 1
ATOM 1308 N N . LEU A 1 168 ? -1.605 -10.625 -3.018 1 97.75 168 LEU A N 1
ATOM 1309 C CA . LEU A 1 168 ? -2.902 -11.172 -3.396 1 97.75 168 LEU A CA 1
ATOM 1310 C C . LEU A 1 168 ? -3.383 -10.57 -4.715 1 97.75 168 LEU A C 1
ATOM 1312 O O . LEU A 1 168 ? -3.93 -9.469 -4.734 1 97.75 168 LEU A O 1
ATOM 1316 N N . PRO A 1 169 ? -3.205 -11.297 -5.82 1 97.12 169 PRO A N 1
ATOM 1317 C CA . PRO A 1 169 ? -3.641 -10.766 -7.113 1 97.12 169 PRO A CA 1
ATOM 1318 C C . PRO A 1 169 ? -5.133 -10.453 -7.152 1 97.12 169 PRO A C 1
ATOM 1320 O O . PRO A 1 169 ? -5.922 -11.102 -6.461 1 97.12 169 PRO A O 1
ATOM 1323 N N . ALA A 1 170 ? -5.477 -9.445 -8.008 1 96.56 170 ALA A N 1
ATOM 1324 C CA . ALA A 1 170 ? -6.875 -9.07 -8.203 1 96.56 170 ALA A CA 1
ATOM 1325 C C . ALA A 1 170 ? -7.746 -10.297 -8.445 1 96.56 170 ALA A C 1
ATOM 1327 O O . ALA A 1 170 ? -7.371 -11.195 -9.203 1 96.56 170 ALA A O 1
ATOM 1328 N N . ARG A 1 171 ? -8.828 -10.375 -7.684 1 96.75 171 ARG A N 1
ATOM 1329 C CA . ARG A 1 171 ? -9.906 -11.336 -7.859 1 96.75 171 ARG A CA 1
ATOM 1330 C C . ARG A 1 171 ? -9.469 -12.734 -7.434 1 96.75 171 ARG A C 1
ATOM 1332 O O . ARG A 1 171 ? -10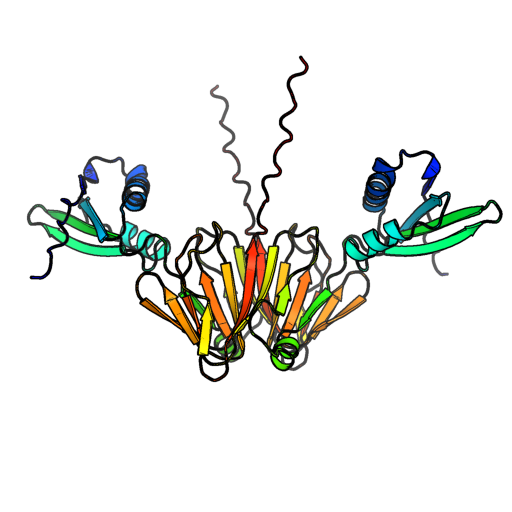.195 -13.711 -7.637 1 96.75 171 ARG A O 1
ATOM 1339 N N . SER A 1 172 ? -8.289 -12.883 -6.863 1 97.31 172 SER A N 1
ATOM 1340 C CA . SER A 1 172 ? -7.82 -14.195 -6.438 1 97.31 172 SER A CA 1
ATOM 1341 C C . SER A 1 172 ? -8.672 -14.742 -5.297 1 97.31 172 SER A C 1
ATOM 1343 O O . SER A 1 172 ? -9.109 -13.984 -4.426 1 97.31 172 SER A O 1
ATOM 1345 N N . ARG A 1 173 ? -8.945 -16.031 -5.324 1 97.62 173 ARG A N 1
ATOM 1346 C CA . ARG A 1 173 ? -9.641 -16.703 -4.238 1 97.62 173 ARG A CA 1
ATOM 1347 C C . ARG A 1 173 ? -8.727 -16.922 -3.039 1 97.62 173 ARG A C 1
ATOM 1349 O O . ARG A 1 173 ? -7.547 -17.234 -3.203 1 97.62 173 ARG A O 1
ATOM 1356 N N . ARG A 1 174 ? -9.344 -16.75 -1.823 1 98 174 ARG A N 1
ATOM 1357 C CA . ARG A 1 174 ? -8.5 -16.828 -0.64 1 98 174 ARG A CA 1
ATOM 1358 C C . ARG A 1 174 ? -9.32 -17.125 0.609 1 98 174 ARG A C 1
ATOM 1360 O O . ARG A 1 174 ? -10.508 -16.781 0.665 1 98 174 ARG A O 1
ATOM 1367 N N . ARG A 1 175 ? -8.758 -17.797 1.551 1 98.56 175 ARG A N 1
ATOM 1368 C CA . ARG A 1 175 ? -9.25 -18.078 2.895 1 98.56 175 ARG A CA 1
ATOM 1369 C C . ARG A 1 175 ? -8.117 -18 3.92 1 98.56 175 ARG A C 1
ATOM 1371 O O . ARG A 1 175 ? -7.07 -18.625 3.744 1 98.56 175 ARG A O 1
ATOM 1378 N N . PHE A 1 176 ? -8.32 -17.203 4.934 1 98.69 176 PHE A N 1
ATOM 1379 C CA . PHE A 1 176 ? -7.332 -17.078 5.992 1 98.69 176 PHE A CA 1
ATOM 1380 C C . PHE A 1 176 ? -7.758 -17.828 7.238 1 98.69 176 PHE A C 1
ATOM 1382 O O . PHE A 1 176 ? -8.898 -17.703 7.688 1 98.69 176 PHE A O 1
ATOM 1389 N N . VAL A 1 177 ? -6.863 -18.562 7.828 1 98.69 177 VAL A N 1
ATOM 1390 C CA . VAL A 1 177 ? -7.086 -19.25 9.102 1 98.69 177 VAL A CA 1
ATOM 1391 C C . VAL A 1 177 ? -5.949 -18.922 10.062 1 98.69 177 VAL A C 1
ATOM 1393 O O . VAL A 1 177 ? -4.781 -19.172 9.766 1 98.69 177 VAL A O 1
ATOM 1396 N N . ALA A 1 178 ? -6.332 -18.438 11.234 1 98.5 178 ALA A N 1
ATOM 1397 C CA . ALA A 1 178 ? -5.34 -18.125 12.258 1 98.5 178 ALA A CA 1
ATOM 1398 C C . ALA A 1 178 ? -4.941 -19.375 13.039 1 98.5 178 ALA A C 1
ATOM 1400 O O . ALA A 1 178 ? -5.754 -20.281 13.211 1 98.5 178 ALA A O 1
ATOM 1401 N N . ALA A 1 179 ? -3.684 -19.344 13.461 1 98.19 179 ALA A N 1
ATOM 1402 C CA . ALA A 1 179 ? -3.236 -20.391 14.383 1 98.19 179 ALA A CA 1
ATOM 1403 C C . ALA A 1 179 ? -3.57 -20.031 15.828 1 98.19 179 ALA A C 1
ATOM 1405 O O . ALA A 1 179 ? -4.496 -19.25 16.078 1 98.19 179 ALA A O 1
ATOM 1406 N N . ASP A 1 180 ? -2.902 -20.672 16.781 1 97.12 180 ASP A N 1
ATOM 1407 C CA . ASP A 1 180 ? -3.258 -20.625 18.203 1 97.12 180 ASP A CA 1
ATOM 1408 C C . ASP A 1 180 ? -2.963 -19.234 18.781 1 97.12 180 ASP A C 1
ATOM 1410 O O . ASP A 1 180 ? -3.605 -18.828 19.75 1 97.12 180 ASP A O 1
ATOM 1414 N N . ALA A 1 181 ? -2.051 -18.531 18.281 1 95.06 181 ALA A N 1
ATOM 1415 C CA . ALA A 1 181 ? -1.707 -17.203 18.812 1 95.06 181 ALA A CA 1
ATOM 1416 C C . ALA A 1 181 ? -2.447 -16.109 18.047 1 95.06 181 ALA A C 1
ATOM 1418 O O . ALA A 1 181 ? -2.199 -14.922 18.25 1 95.06 181 ALA A O 1
ATOM 1419 N N . GLY A 1 182 ? -3.303 -16.531 17.094 1 97.06 182 GLY A N 1
ATOM 1420 C CA . GLY A 1 182 ? -3.98 -15.562 16.25 1 97.06 182 GLY A CA 1
ATOM 1421 C C . GLY A 1 182 ? -3.15 -15.133 15.055 1 97.06 182 GLY A C 1
ATOM 1422 O O . GLY A 1 182 ? -2.076 -15.688 14.812 1 97.06 182 GLY A O 1
ATOM 1423 N N . LEU A 1 183 ? -3.709 -14.234 14.289 1 97.69 183 LEU A N 1
ATOM 1424 C CA . LEU A 1 183 ? -3.078 -13.68 13.094 1 97.69 183 LEU A CA 1
ATOM 1425 C C . LEU A 1 183 ? -3.463 -12.219 12.906 1 97.69 183 LEU A C 1
ATOM 1427 O O . LEU A 1 183 ? -4.648 -11.883 12.875 1 97.69 183 LEU A O 1
ATOM 1431 N N . ARG A 1 184 ? -2.502 -11.328 12.914 1 98 184 ARG A N 1
ATOM 1432 C CA . ARG A 1 184 ? -2.732 -9.914 12.648 1 98 184 ARG A CA 1
ATOM 1433 C C . ARG A 1 184 ? -1.856 -9.414 11.508 1 98 184 ARG A C 1
ATOM 1435 O O . ARG A 1 184 ? -0.674 -9.758 11.43 1 98 184 ARG A O 1
ATOM 1442 N N . TYR A 1 185 ? -2.502 -8.688 10.609 1 98.19 185 TYR A N 1
ATOM 1443 C CA . TYR A 1 185 ? -1.733 -8.242 9.453 1 98.19 185 TYR A CA 1
ATOM 1444 C C . TYR A 1 185 ? -2.205 -6.871 8.984 1 98.19 185 TYR A C 1
ATOM 1446 O O . TYR A 1 185 ? -3.34 -6.469 9.258 1 98.19 185 TYR A O 1
ATOM 1454 N N . PHE A 1 186 ? -1.237 -6.086 8.5 1 98.25 186 PHE A N 1
ATOM 1455 C CA . PHE A 1 186 ? -1.452 -4.816 7.824 1 98.25 186 PHE A CA 1
ATOM 1456 C C . PHE A 1 186 ? -1.756 -5.035 6.344 1 98.25 186 PHE A C 1
ATOM 1458 O O . PHE A 1 186 ? -1.049 -5.785 5.668 1 98.25 186 PHE A O 1
ATOM 1465 N N . SER A 1 187 ? -2.918 -4.492 5.77 1 98.06 187 SER A N 1
ATOM 1466 C CA . SER A 1 187 ? -3.344 -4.68 4.387 1 98.06 187 SER A CA 1
ATOM 1467 C C . SER A 1 187 ? -3.416 -3.35 3.646 1 98.06 187 SER A C 1
ATOM 1469 O O . SER A 1 187 ? -3.906 -2.357 4.188 1 98.06 187 SER A O 1
ATOM 1471 N N . VAL A 1 188 ? -2.9 -3.307 2.41 1 98.12 188 VAL A N 1
ATOM 1472 C CA . VAL A 1 188 ? -2.906 -2.084 1.615 1 98.12 188 VAL A CA 1
ATOM 1473 C C . VAL A 1 188 ? -3.314 -2.402 0.179 1 98.12 188 VAL A C 1
ATOM 1475 O O . VAL A 1 188 ? -2.881 -3.41 -0.387 1 98.12 188 VAL A O 1
ATOM 1478 N N . HIS A 1 189 ? -4.117 -1.593 -0.43 1 97.5 189 HIS A N 1
ATOM 1479 C CA . HIS A 1 189 ? -4.492 -1.66 -1.838 1 97.5 189 HIS A CA 1
ATOM 1480 C C . HIS A 1 189 ? -4.801 -0.274 -2.393 1 97.5 189 HIS A C 1
ATOM 1482 O O . HIS A 1 189 ? -4.906 0.693 -1.635 1 97.5 189 HIS A O 1
ATOM 1488 N N . GLN A 1 190 ? -4.82 -0.18 -3.693 1 95.19 190 GLN A N 1
ATOM 1489 C CA . GLN A 1 190 ? -5.219 1.088 -4.297 1 95.19 190 GLN A CA 1
ATOM 1490 C C . GLN A 1 190 ? -6.625 1.489 -3.857 1 95.19 190 GLN A C 1
ATOM 1492 O O . GLN A 1 190 ? -7.48 0.631 -3.643 1 95.19 190 GLN A O 1
ATOM 1497 N N . ARG A 1 191 ? -6.777 2.777 -3.689 1 92.81 191 ARG A N 1
ATOM 1498 C CA . ARG A 1 191 ? -8.117 3.244 -3.342 1 92.81 191 ARG A CA 1
ATOM 1499 C C . ARG A 1 191 ? -9.125 2.873 -4.426 1 92.81 191 ARG A C 1
ATOM 1501 O O . ARG A 1 191 ? -8.852 3.053 -5.613 1 92.81 191 ARG A O 1
ATOM 1508 N N . LYS A 1 192 ? -10.195 2.334 -3.9 1 82.75 192 LYS A N 1
ATOM 1509 C CA . LYS A 1 192 ? -11.258 1.979 -4.84 1 82.75 192 LYS A CA 1
ATOM 1510 C C . LYS A 1 192 ? -11.898 3.225 -5.438 1 82.75 192 LYS A C 1
ATOM 1512 O O . LYS A 1 192 ? -12.219 4.172 -4.719 1 82.75 192 LYS A O 1
ATOM 1517 N N . LYS A 1 193 ? -11.805 3.332 -6.781 1 70.44 193 LYS A N 1
ATOM 1518 C CA . LYS A 1 193 ? -12.422 4.473 -7.445 1 70.44 193 LYS A CA 1
ATOM 1519 C C . LYS A 1 193 ? -13.938 4.293 -7.539 1 70.44 193 LYS A C 1
ATOM 1521 O O . LYS A 1 193 ? -14.414 3.219 -7.91 1 70.44 193 LYS A O 1
ATOM 1526 N N . THR A 1 194 ? -14.664 4.758 -6.535 1 57.75 194 THR A N 1
ATOM 1527 C CA . THR A 1 194 ? -16.109 4.691 -6.652 1 57.75 194 THR A CA 1
ATOM 1528 C C . THR A 1 194 ? -16.594 5.457 -7.883 1 57.75 194 THR A C 1
ATOM 1530 O O . THR A 1 194 ? -16.25 6.625 -8.062 1 57.75 194 THR A O 1
ATOM 1533 N N . LEU A 1 195 ? -16.781 4.789 -8.992 1 52.62 195 LEU A N 1
ATOM 1534 C CA . LEU A 1 195 ? -17.375 5.441 -10.156 1 52.62 195 LEU A CA 1
ATOM 1535 C C . LEU A 1 195 ? -18.562 6.309 -9.734 1 52.62 195 LEU A C 1
ATOM 1537 O O . LEU A 1 195 ? -19.5 5.816 -9.109 1 52.62 195 LEU A O 1
ATOM 1541 N N . GLY A 1 196 ? -18.328 7.414 -9.227 1 43.91 196 GLY A N 1
ATOM 1542 C CA . GLY A 1 196 ? -19.453 8.312 -9.055 1 43.91 196 GLY A CA 1
ATOM 1543 C C . GLY A 1 196 ? -20.469 8.211 -10.18 1 43.91 196 GLY A C 1
ATOM 1544 O O . GLY A 1 196 ? -20.109 8.008 -11.344 1 43.91 196 GLY A O 1
ATOM 1545 N N . LEU A 1 197 ? -21.672 7.691 -9.945 1 42.5 197 LEU A N 1
ATOM 1546 C CA . LEU A 1 197 ? -22.828 7.836 -10.836 1 42.5 197 LEU A CA 1
ATOM 1547 C C . LEU A 1 197 ? -22.828 9.211 -11.5 1 42.5 197 LEU A C 1
ATOM 1549 O O . LEU A 1 197 ? -22.766 10.234 -10.82 1 42.5 197 LEU A O 1
ATOM 1553 N N . MET A 1 198 ? -22.125 9.344 -12.594 1 41 198 MET A N 1
ATOM 1554 C CA . MET A 1 198 ? -22.438 10.562 -13.328 1 41 198 MET A CA 1
ATOM 1555 C C . MET A 1 198 ? -23.922 10.914 -13.211 1 41 198 MET A C 1
ATOM 1557 O O . MET A 1 198 ? -24.781 10.047 -13.398 1 41 198 MET A O 1
ATOM 1561 N N . PRO A 1 199 ? -24.281 11.945 -12.547 1 38.88 199 PRO A N 1
ATOM 1562 C CA . PRO A 1 199 ? -25.719 12.25 -12.586 1 38.88 199 PRO A CA 1
ATOM 1563 C C . PRO A 1 199 ? -26.297 12.203 -14 1 38.88 199 PRO A C 1
ATOM 1565 O O . PRO A 1 199 ? -25.641 12.656 -14.945 1 38.88 199 PRO A O 1
ATOM 1568 N N . THR A 1 200 ? -26.953 11.141 -14.297 1 38.38 200 THR A N 1
ATOM 1569 C CA . THR A 1 200 ? -27.719 11.18 -15.539 1 38.38 200 THR A CA 1
ATOM 1570 C C . THR A 1 200 ? -28.438 12.516 -15.688 1 38.38 200 THR A C 1
ATOM 1572 O O . THR A 1 200 ? -29.266 12.867 -14.852 1 38.38 200 THR A O 1
ATOM 1575 N N . LEU A 1 201 ? -27.812 13.484 -16.297 1 39.09 201 LEU A N 1
ATOM 1576 C CA . LEU A 1 201 ? -28.547 14.68 -16.688 1 39.09 201 LEU A CA 1
ATOM 1577 C C . LEU A 1 201 ? -29.906 14.32 -17.25 1 39.09 201 LEU A C 1
ATOM 1579 O O . LEU A 1 201 ? -30.016 13.516 -18.188 1 39.09 201 LEU A O 1
ATOM 1583 N N . ARG A 1 202 ? -30.906 14.422 -16.438 1 39.06 202 ARG A N 1
ATOM 1584 C CA . ARG A 1 202 ? -32.281 14.305 -16.922 1 39.06 202 ARG A CA 1
ATOM 1585 C C . ARG A 1 202 ? -32.469 15.109 -18.203 1 39.06 202 ARG A C 1
ATOM 1587 O O . ARG A 1 202 ? -32.125 16.297 -18.25 1 39.06 202 ARG A O 1
ATOM 1594 N N . PRO A 1 203 ? -32.75 14.438 -19.328 1 36.34 203 PRO A N 1
ATOM 1595 C CA . PRO A 1 203 ? -33.094 15.219 -20.531 1 36.34 203 PRO A CA 1
ATOM 1596 C C . PRO A 1 203 ? -34.188 16.25 -20.281 1 36.34 203 PRO A C 1
ATOM 1598 O O . PRO A 1 203 ? -35.094 16 -19.484 1 36.34 203 PRO A O 1
ATOM 1601 N N . SER A 1 204 ? -33.875 17.516 -20.234 1 34.25 204 SER A N 1
ATOM 1602 C CA . SER A 1 204 ? -34.906 18.562 -20.234 1 34.25 204 SER A CA 1
ATOM 1603 C C . SER A 1 204 ? -36 18.219 -21.219 1 34.25 204 SER A C 1
ATOM 1605 O O . SER A 1 204 ? -35.781 18.016 -22.406 1 34.25 204 SER A O 1
ATOM 1607 N N . THR A 1 205 ? -37.125 17.578 -20.766 1 31.31 205 THR A N 1
ATOM 1608 C CA . THR A 1 205 ? -38.344 17.734 -21.562 1 31.31 205 THR A CA 1
ATOM 1609 C C . THR A 1 205 ? -38.781 19.188 -21.609 1 31.31 205 THR A C 1
ATOM 1611 O O . THR A 1 205 ? -38.75 19.875 -20.578 1 31.31 205 THR A O 1
ATOM 1614 N N . MET B 1 1 ? -16.984 -45.281 -9.18 1 28.42 1 MET B N 1
ATOM 1615 C CA . MET B 1 1 ? -17.172 -44.812 -10.547 1 28.42 1 MET B CA 1
ATOM 1616 C C . MET B 1 1 ? -16.75 -43.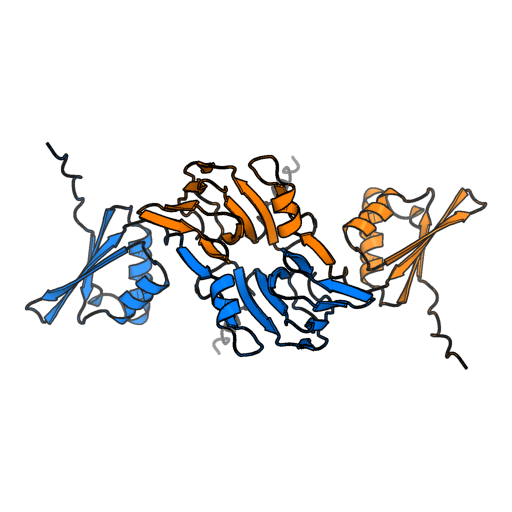344 -10.672 1 28.42 1 MET B C 1
ATOM 1618 O O . MET B 1 1 ? -17.391 -42.469 -10.086 1 28.42 1 MET B O 1
ATOM 1622 N N . GLU B 1 2 ? -15.445 -43.062 -10.727 1 34.16 2 GLU B N 1
ATOM 1623 C CA . GLU B 1 2 ? -14.836 -41.75 -10.836 1 34.16 2 GLU B CA 1
ATOM 1624 C C . GLU B 1 2 ? -15.406 -40.969 -12.031 1 34.16 2 GLU B C 1
ATOM 1626 O O . GLU B 1 2 ? -15.367 -41.438 -13.164 1 34.16 2 GLU B O 1
ATOM 1631 N N . GLU B 1 3 ? -16.547 -40.406 -11.883 1 37.97 3 GLU B N 1
ATOM 1632 C CA . GLU B 1 3 ? -17.109 -39.562 -12.938 1 37.97 3 GLU B CA 1
ATOM 1633 C C . GLU B 1 3 ? -16.016 -38.844 -13.703 1 37.97 3 GLU B C 1
ATOM 1635 O O . GLU B 1 3 ? -15.258 -38.031 -13.117 1 37.97 3 GLU B O 1
ATOM 1640 N N . ALA B 1 4 ? -15.531 -39.438 -14.727 1 43.16 4 ALA B N 1
ATOM 1641 C CA . ALA B 1 4 ? -14.586 -38.875 -15.68 1 43.16 4 ALA B CA 1
ATOM 1642 C C . ALA B 1 4 ? -15.016 -37.438 -16.078 1 43.16 4 ALA B C 1
ATOM 1644 O O . ALA B 1 4 ? -16.125 -37.25 -16.578 1 43.16 4 ALA B O 1
ATOM 1645 N N . LEU B 1 5 ? -14.688 -36.375 -15.445 1 44.62 5 LEU B N 1
ATOM 1646 C CA . LEU B 1 5 ? -14.852 -35 -15.969 1 44.62 5 LEU B CA 1
ATOM 1647 C C . LEU B 1 5 ? -14.758 -35 -17.5 1 44.62 5 LEU B C 1
ATOM 1649 O O . LEU B 1 5 ? -13.758 -35.469 -18.062 1 44.62 5 LEU B O 1
ATOM 1653 N N . SER B 1 6 ? -15.805 -35.188 -18.266 1 45.94 6 SER B N 1
ATOM 1654 C CA . SER B 1 6 ? -15.852 -35.094 -19.719 1 45.94 6 SER B CA 1
ATOM 1655 C C . SER B 1 6 ? -14.82 -34.062 -20.219 1 45.94 6 SER B C 1
ATOM 1657 O O . SER B 1 6 ? -14.875 -32.906 -19.875 1 45.94 6 SER B O 1
ATOM 1659 N N . ALA B 1 7 ? -13.586 -34.406 -20.312 1 51.31 7 ALA B N 1
ATOM 1660 C CA . ALA B 1 7 ? -12.453 -33.625 -20.812 1 51.31 7 ALA B CA 1
ATOM 1661 C C . ALA B 1 7 ? -12.797 -32.938 -22.141 1 51.31 7 ALA B C 1
ATOM 1663 O O . ALA B 1 7 ? -13.008 -33.594 -23.156 1 51.31 7 ALA B O 1
ATOM 1664 N N . LYS B 1 8 ? -13.641 -31.953 -22.109 1 59.53 8 LYS B N 1
ATOM 1665 C CA . LYS B 1 8 ? -13.727 -31.156 -23.344 1 59.53 8 LYS B CA 1
ATOM 1666 C C . LYS B 1 8 ? -12.406 -31.172 -24.094 1 59.53 8 LYS B C 1
ATOM 1668 O O . LYS B 1 8 ? -11.336 -31.141 -23.484 1 59.53 8 LYS B O 1
ATOM 1673 N N . ASP B 1 9 ? -12.438 -31.641 -25.312 1 69 9 ASP B N 1
ATOM 1674 C CA . ASP B 1 9 ? -11.273 -31.688 -26.188 1 69 9 ASP B CA 1
ATOM 1675 C C . ASP B 1 9 ? -10.461 -30.406 -26.109 1 69 9 ASP B C 1
ATOM 1677 O O . ASP B 1 9 ? -11.023 -29.312 -26.172 1 69 9 ASP B O 1
ATOM 1681 N N . PRO B 1 10 ? -9.211 -30.516 -25.688 1 73.06 10 PRO B N 1
ATOM 1682 C CA . PRO B 1 10 ? -8.391 -29.297 -25.609 1 73.06 10 PRO B CA 1
ATOM 1683 C C . PRO B 1 10 ? -8.352 -28.531 -26.922 1 73.06 10 PRO B C 1
ATOM 1685 O O . PRO B 1 10 ? -8.383 -29.125 -28 1 73.06 10 PRO B O 1
ATOM 1688 N N . GLN B 1 11 ? -8.625 -27.281 -26.812 1 87.75 11 GLN B N 1
ATOM 1689 C CA . GLN B 1 11 ? -8.398 -26.406 -27.953 1 87.75 11 GLN B CA 1
ATOM 1690 C C . GLN B 1 11 ? -6.945 -26.453 -28.422 1 87.75 11 GLN B C 1
ATOM 1692 O O . GLN B 1 11 ? -6.031 -26.406 -27.594 1 87.75 11 GLN B O 1
ATOM 1697 N N . THR B 1 12 ? -6.703 -26.781 -29.75 1 94.38 12 THR B N 1
ATOM 1698 C CA . THR B 1 12 ? -5.352 -26.828 -30.312 1 94.38 12 THR B CA 1
ATOM 1699 C C . THR B 1 12 ? -5.074 -25.609 -31.188 1 94.38 12 THR B C 1
ATOM 1701 O O . THR B 1 12 ? -5.906 -25.234 -32 1 94.38 12 THR B O 1
ATOM 1704 N N . ILE B 1 13 ? -3.951 -24.969 -30.891 1 95.44 13 ILE B N 1
ATOM 1705 C CA . ILE B 1 13 ? -3.535 -23.844 -31.719 1 95.44 13 ILE B CA 1
ATOM 1706 C C . ILE B 1 13 ? -2.15 -24.109 -32.281 1 95.44 13 ILE B C 1
ATOM 1708 O O . ILE B 1 13 ? -1.23 -24.5 -31.578 1 95.44 13 ILE B O 1
ATOM 1712 N N . ASP B 1 14 ? -2.045 -23.906 -33.625 1 95.94 14 ASP B N 1
ATOM 1713 C CA . ASP B 1 14 ? -0.752 -23.969 -34.312 1 95.94 14 ASP B CA 1
ATOM 1714 C C . ASP B 1 14 ? -0.069 -22.594 -34.312 1 95.94 14 ASP B C 1
ATOM 1716 O O . ASP B 1 14 ? -0.379 -21.75 -35.156 1 95.94 14 ASP B O 1
ATOM 1720 N N . VAL B 1 15 ? 0.927 -22.438 -33.469 1 94.69 15 VAL B N 1
ATOM 1721 C CA . VAL B 1 15 ? 1.54 -21.141 -33.219 1 94.69 15 VAL B CA 1
ATOM 1722 C C . VAL B 1 15 ? 2.365 -20.719 -34.438 1 94.69 15 VAL B C 1
ATOM 1724 O O . VAL B 1 15 ? 2.658 -19.547 -34.625 1 94.69 15 VAL B O 1
ATOM 1727 N N . ARG B 1 16 ? 2.746 -21.672 -35.344 1 92.62 16 ARG B N 1
ATOM 1728 C CA . ARG B 1 16 ? 3.547 -21.406 -36.531 1 92.62 16 ARG B CA 1
ATOM 1729 C C . ARG B 1 16 ? 2.771 -20.562 -37.531 1 92.62 16 ARG B C 1
ATOM 1731 O O . ARG B 1 16 ? 3.365 -19.953 -38.406 1 92.62 16 ARG B O 1
ATOM 1738 N N . GLN B 1 17 ? 1.438 -20.594 -37.375 1 94.19 17 GLN B N 1
ATOM 1739 C CA . GLN B 1 17 ? 0.579 -19.859 -38.281 1 94.19 17 GLN B CA 1
ATOM 1740 C C . GLN B 1 17 ? 0.397 -18.406 -37.844 1 94.19 17 GLN B C 1
ATOM 1742 O O . GLN B 1 17 ? -0.228 -17.609 -38.531 1 94.19 17 GLN B O 1
ATOM 1747 N N . ILE B 1 18 ? 0.939 -18.031 -36.688 1 95.06 18 ILE B N 1
ATOM 1748 C CA . ILE B 1 18 ? 0.82 -16.703 -36.125 1 95.06 18 ILE B CA 1
ATOM 1749 C C . ILE B 1 18 ? 2.125 -15.93 -36.312 1 95.06 18 ILE B C 1
ATOM 1751 O O . ILE B 1 18 ? 3.209 -16.469 -36.062 1 95.06 18 ILE B O 1
ATOM 1755 N N . PRO B 1 19 ? 1.977 -14.656 -36.75 1 95.19 19 PRO B N 1
ATOM 1756 C CA . PRO B 1 19 ? 3.191 -13.844 -36.844 1 95.19 19 PRO B CA 1
ATOM 1757 C C . PRO B 1 19 ? 3.953 -13.781 -35.531 1 95.19 19 PRO B C 1
ATOM 1759 O O . PRO B 1 19 ? 3.34 -13.664 -34.469 1 95.19 19 PRO B O 1
ATOM 1762 N N . LYS B 1 20 ? 5.277 -13.875 -35.594 1 93.31 20 LYS B N 1
ATOM 1763 C CA . LYS B 1 20 ? 6.156 -14.023 -34.438 1 93.31 20 LYS B CA 1
ATOM 1764 C C . LYS B 1 20 ? 5.863 -12.953 -33.375 1 93.31 20 LYS B C 1
ATOM 1766 O O . LYS B 1 20 ? 5.707 -13.266 -32.219 1 93.31 20 LYS B O 1
ATOM 1771 N N . PRO B 1 21 ? 5.66 -11.695 -33.781 1 94.31 21 PRO B N 1
ATOM 1772 C CA . PRO B 1 21 ? 5.496 -10.648 -32.781 1 94.31 21 PRO B CA 1
ATOM 1773 C C . PRO B 1 21 ? 4.172 -10.766 -32.031 1 94.31 21 PRO B C 1
ATOM 1775 O O . PRO B 1 21 ? 4.016 -10.188 -30.953 1 94.31 21 PRO B O 1
ATOM 1778 N N . GLN B 1 22 ? 3.238 -11.555 -32.562 1 95.94 22 GLN B N 1
ATOM 1779 C CA . GLN B 1 22 ? 1.899 -11.609 -32 1 95.94 22 GLN B CA 1
ATOM 1780 C C . GLN B 1 22 ? 1.679 -12.914 -31.234 1 95.94 22 GLN B C 1
ATOM 1782 O O . GLN B 1 22 ? 0.66 -13.078 -30.562 1 95.94 22 GLN B O 1
ATOM 1787 N N . ARG B 1 23 ? 2.586 -13.828 -31.297 1 96.25 23 ARG B N 1
ATOM 1788 C CA . ARG B 1 23 ? 2.393 -15.188 -30.812 1 96.25 23 ARG B CA 1
ATOM 1789 C C . ARG B 1 23 ? 2.09 -15.203 -29.328 1 96.25 23 ARG B C 1
ATOM 1791 O O . ARG B 1 23 ? 1.077 -15.758 -28.891 1 96.25 23 ARG B O 1
ATOM 1798 N N . HIS B 1 24 ? 2.969 -14.625 -28.547 1 97 24 HIS B N 1
ATOM 1799 C CA . HIS B 1 24 ? 2.826 -14.695 -27.109 1 97 24 HIS B CA 1
ATOM 1800 C C . HIS B 1 24 ? 1.532 -14.031 -26.641 1 97 24 HIS B C 1
ATOM 1802 O O . HIS B 1 24 ? 0.786 -14.602 -25.844 1 97 24 HIS B O 1
ATOM 1808 N N . ALA B 1 25 ? 1.252 -12.898 -27.188 1 96.19 25 ALA B N 1
ATOM 1809 C CA . ALA B 1 25 ? 0.03 -12.188 -26.812 1 96.19 25 ALA B CA 1
ATOM 1810 C C . ALA B 1 25 ? -1.206 -13.031 -27.125 1 96.19 25 ALA B C 1
ATOM 1812 O O . ALA B 1 25 ? -2.133 -13.102 -26.312 1 96.19 25 ALA B O 1
ATOM 1813 N N . ARG B 1 26 ? -1.198 -13.625 -28.234 1 96.56 26 ARG B N 1
ATOM 1814 C CA . ARG B 1 26 ? -2.33 -14.453 -28.641 1 96.56 26 ARG B CA 1
ATOM 1815 C C . ARG B 1 26 ? -2.496 -15.648 -27.703 1 96.56 26 ARG B C 1
ATOM 1817 O O . ARG B 1 26 ? -3.615 -16 -27.328 1 96.56 26 ARG B O 1
ATOM 1824 N N . ILE B 1 27 ? -1.444 -16.266 -27.344 1 97.44 27 ILE B N 1
ATOM 1825 C CA . ILE B 1 27 ? -1.486 -17.438 -26.469 1 97.44 27 ILE B CA 1
ATOM 1826 C C . ILE B 1 27 ? -2 -17.031 -25.094 1 97.44 27 ILE B C 1
ATOM 1828 O O . ILE B 1 27 ? -2.836 -17.734 -24.5 1 97.44 27 ILE B O 1
ATOM 1832 N N . PHE B 1 28 ? -1.522 -15.93 -24.594 1 96.81 28 PHE B N 1
ATOM 1833 C CA . PHE B 1 28 ? -2.006 -15.438 -23.312 1 96.81 28 PHE B CA 1
ATOM 1834 C C . PHE B 1 28 ? -3.5 -15.148 -23.375 1 96.81 28 PHE B C 1
ATOM 1836 O O . PHE B 1 28 ? -4.227 -15.406 -22.406 1 96.81 28 PHE B O 1
ATOM 1843 N N . GLU B 1 29 ? -3.914 -14.562 -24.422 1 96.44 29 GLU B N 1
ATOM 1844 C CA . GLU B 1 29 ? -5.336 -14.273 -24.609 1 96.44 29 GLU B CA 1
ATOM 1845 C C . GLU B 1 29 ? -6.164 -15.555 -24.562 1 96.44 29 GLU B C 1
ATOM 1847 O O . GLU B 1 29 ? -7.211 -15.602 -23.922 1 96.44 29 GLU B O 1
ATOM 1852 N N . LEU B 1 30 ? -5.738 -16.547 -25.234 1 97.12 30 LEU B N 1
ATOM 1853 C CA . LEU B 1 30 ? -6.441 -17.828 -25.266 1 97.12 30 LEU B CA 1
ATOM 1854 C C . LEU B 1 30 ? -6.438 -18.484 -23.891 1 97.12 30 LEU B C 1
ATOM 1856 O O . LEU B 1 30 ? -7.461 -19.016 -23.453 1 97.12 30 LEU B O 1
ATOM 1860 N N . PHE B 1 31 ? -5.309 -18.406 -23.328 1 97.25 31 PHE B N 1
ATOM 1861 C CA . PHE B 1 31 ? -5.211 -18.938 -21.969 1 97.25 31 PHE B CA 1
ATOM 1862 C C . PHE B 1 31 ? -6.203 -18.266 -21.031 1 97.25 31 PHE B C 1
ATOM 1864 O O . PHE B 1 31 ? -6.828 -18.922 -20.203 1 97.25 31 PHE B O 1
ATOM 1871 N N . ALA B 1 32 ? -6.336 -16.969 -21.141 1 95.94 32 ALA B N 1
ATOM 1872 C CA . ALA B 1 32 ? -7.211 -16.172 -20.281 1 95.94 32 ALA B CA 1
ATOM 1873 C C . ALA B 1 32 ? -8.672 -16.594 -20.453 1 95.94 32 ALA B C 1
ATOM 1875 O O . ALA B 1 32 ? -9.492 -16.375 -19.562 1 95.94 32 ALA B O 1
ATOM 1876 N N . ARG B 1 33 ? -9.008 -17.234 -21.516 1 96.12 33 ARG B N 1
ATOM 1877 C CA . ARG B 1 33 ? -10.383 -17.625 -21.797 1 96.12 33 ARG B CA 1
ATOM 1878 C C . ARG B 1 33 ? -10.68 -19.016 -21.234 1 96.12 33 ARG B C 1
ATOM 1880 O O . ARG B 1 33 ? -11.844 -19.422 -21.156 1 96.12 33 ARG B O 1
ATOM 1887 N N . LEU B 1 34 ? -9.664 -19.734 -20.906 1 96.69 34 LEU B N 1
ATOM 1888 C CA . LEU B 1 34 ? -9.844 -21.078 -20.375 1 96.69 34 LEU B CA 1
ATOM 1889 C C . LEU B 1 34 ? -10.5 -21.031 -19 1 96.69 34 LEU B C 1
ATOM 1891 O O . LEU B 1 34 ? -10.195 -20.156 -18.188 1 96.69 34 LEU B O 1
ATOM 1895 N N . GLN B 1 35 ? -11.367 -21.906 -18.797 1 95.5 35 GLN B N 1
ATOM 1896 C CA . GLN B 1 35 ? -11.828 -22.172 -17.438 1 95.5 35 GLN B CA 1
ATOM 1897 C C . GLN B 1 35 ? -10.836 -23.062 -16.672 1 95.5 35 GLN B C 1
ATOM 1899 O O . GLN B 1 35 ? -10.008 -23.734 -17.297 1 95.5 35 GLN B O 1
ATOM 1904 N N . THR B 1 36 ? -10.945 -22.969 -15.398 1 95.38 36 THR B N 1
ATOM 1905 C CA . THR B 1 36 ? -10.07 -23.812 -14.602 1 95.38 36 THR B CA 1
ATOM 1906 C C . THR B 1 36 ? -10.242 -25.281 -14.977 1 95.38 36 THR B C 1
ATOM 1908 O O . THR B 1 36 ? -11.367 -25.766 -1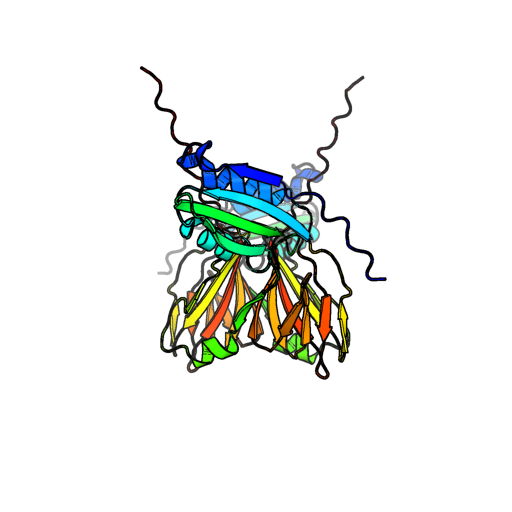5.125 1 95.38 36 THR B O 1
ATOM 1911 N N . GLY B 1 37 ? -9.203 -25.969 -15.188 1 95.31 37 GLY B N 1
ATOM 1912 C CA . GLY B 1 37 ? -9.219 -27.375 -15.57 1 95.31 37 GLY B CA 1
ATOM 1913 C C . GLY B 1 37 ? -9.125 -27.594 -17.062 1 95.31 37 GLY B C 1
ATOM 1914 O O . GLY B 1 37 ? -8.828 -28.688 -17.531 1 95.31 37 GLY B O 1
ATOM 1915 N N . GLU B 1 38 ? -9.391 -26.484 -17.797 1 97.06 38 GLU B N 1
ATOM 1916 C CA . GLU B 1 38 ? -9.336 -26.594 -19.25 1 97.06 38 GLU B CA 1
ATOM 1917 C C . GLU B 1 38 ? -7.902 -26.5 -19.75 1 97.06 38 GLU B C 1
ATOM 1919 O O . GLU B 1 38 ? -7.004 -26.094 -19.016 1 97.06 38 GLU B O 1
ATOM 1924 N N . GLN B 1 39 ? -7.801 -26.922 -21.031 1 97.75 39 GLN B N 1
ATOM 1925 C CA . GLN B 1 39 ? -6.457 -27.047 -21.578 1 97.75 39 GLN B CA 1
ATOM 1926 C C . GLN B 1 39 ? -6.355 -26.375 -22.938 1 97.75 39 GLN B C 1
ATOM 1928 O O . GLN B 1 39 ? -7.355 -26.25 -23.656 1 97.75 39 GLN B O 1
ATOM 1933 N N . LEU B 1 40 ? -5.16 -25.922 -23.25 1 97.69 40 LEU B N 1
ATOM 1934 C CA . LEU B 1 40 ? -4.742 -25.391 -24.547 1 97.69 40 LEU B CA 1
ATOM 1935 C C . LEU B 1 40 ? -3.508 -26.125 -25.062 1 97.69 40 LEU B C 1
ATOM 1937 O O . LEU B 1 40 ? -2.527 -26.281 -24.344 1 97.69 40 LEU B O 1
ATOM 1941 N N . VAL B 1 41 ? -3.629 -26.672 -26.297 1 97.94 41 VAL B N 1
ATOM 1942 C CA . VAL B 1 41 ? -2.488 -27.344 -26.906 1 97.94 41 VAL B CA 1
ATOM 1943 C C . VAL B 1 41 ? -1.792 -26.422 -27.891 1 97.94 41 VAL B C 1
ATOM 1945 O O . VAL B 1 41 ? -2.432 -25.875 -28.797 1 97.94 41 VAL B O 1
ATOM 1948 N N . LEU B 1 42 ? -0.555 -26.266 -27.688 1 97.5 42 LEU B N 1
ATOM 1949 C CA . LEU B 1 42 ? 0.257 -25.469 -28.594 1 97.5 42 LEU B CA 1
ATOM 1950 C C . LEU B 1 42 ? 1.143 -26.344 -29.469 1 97.5 42 LEU B C 1
ATOM 1952 O O . LEU B 1 42 ? 1.79 -27.266 -28.953 1 97.5 42 LEU B O 1
ATOM 1956 N N . LEU B 1 43 ? 1.171 -26.094 -30.734 1 97.12 43 LEU B N 1
ATOM 1957 C CA . LEU B 1 43 ? 2.133 -26.688 -31.656 1 97.12 43 LEU B CA 1
ATOM 1958 C C . LEU B 1 43 ? 3.15 -25.656 -32.125 1 97.12 43 LEU B C 1
ATOM 1960 O O . LEU B 1 43 ? 2.777 -24.625 -32.688 1 97.12 43 LEU B O 1
ATOM 1964 N N . ALA B 1 44 ? 4.402 -25.891 -31.828 1 96 44 ALA B N 1
ATOM 1965 C CA . ALA B 1 44 ? 5.453 -24.922 -32.125 1 96 44 ALA B CA 1
ATOM 1966 C C . ALA B 1 44 ? 6.609 -25.578 -32.875 1 96 44 ALA B C 1
ATOM 1968 O O . ALA B 1 44 ? 6.754 -26.812 -32.844 1 96 44 ALA B O 1
ATOM 1969 N N . ASP B 1 45 ? 7.422 -24.719 -33.562 1 93.94 45 ASP B N 1
ATOM 1970 C CA . ASP B 1 45 ? 8.547 -25.203 -34.344 1 93.94 45 ASP B CA 1
ATOM 1971 C C . ASP B 1 45 ? 9.812 -25.297 -33.5 1 93.94 45 ASP B C 1
ATOM 1973 O O . ASP B 1 45 ? 10.875 -25.672 -34 1 93.94 45 ASP B O 1
ATOM 1977 N N . HIS B 1 46 ? 9.805 -24.984 -32.281 1 95 46 HIS B N 1
ATOM 1978 C CA . HIS B 1 46 ? 10.867 -25.109 -31.281 1 95 46 HIS B CA 1
ATOM 1979 C C . HIS B 1 46 ? 10.297 -25.172 -29.875 1 95 46 HIS B C 1
ATOM 1981 O O . HIS B 1 46 ? 9.109 -24.938 -29.672 1 95 46 HIS B O 1
ATOM 1987 N N . GLU B 1 47 ? 11.125 -25.516 -28.906 1 94.69 47 GLU B N 1
ATOM 1988 C CA . GLU B 1 47 ? 10.68 -25.469 -27.516 1 94.69 47 GLU B CA 1
ATOM 1989 C C . GLU B 1 47 ? 10.445 -24.031 -27.078 1 94.69 47 GLU B C 1
ATOM 1991 O O . GLU B 1 47 ? 11.375 -23.219 -27.062 1 94.69 47 GLU B O 1
ATOM 1996 N N . PRO B 1 48 ? 9.25 -23.703 -26.656 1 95.31 48 PRO B N 1
ATOM 1997 C CA . PRO B 1 48 ? 8.969 -22.297 -26.328 1 95.31 48 PRO B CA 1
ATOM 1998 C C . PRO B 1 48 ? 9.344 -21.953 -24.891 1 95.31 48 PRO B C 1
ATOM 2000 O O . PRO B 1 48 ? 8.477 -21.578 -24.094 1 95.31 48 PRO B O 1
ATOM 2003 N N . GLN B 1 49 ? 10.641 -21.891 -24.641 1 96.69 49 GLN B N 1
ATOM 2004 C CA . GLN B 1 49 ? 11.156 -21.656 -23.297 1 96.69 49 GLN B CA 1
ATOM 2005 C C . GLN B 1 49 ? 10.875 -20.219 -22.844 1 96.69 49 GLN B C 1
ATOM 2007 O O . GLN B 1 49 ? 10.578 -19.984 -21.672 1 96.69 49 GLN B O 1
ATOM 2012 N N . ASN B 1 50 ? 10.977 -19.297 -23.766 1 96.5 50 ASN B N 1
ATOM 2013 C CA . ASN B 1 50 ? 10.703 -17.906 -23.422 1 96.5 50 ASN B CA 1
ATOM 2014 C C . ASN B 1 50 ? 9.25 -17.703 -23.031 1 96.5 50 ASN B C 1
ATOM 2016 O O . ASN B 1 50 ? 8.953 -16.938 -22.094 1 96.5 50 ASN B O 1
ATOM 2020 N N . LEU B 1 51 ? 8.406 -18.312 -23.719 1 97.12 51 LEU B N 1
ATOM 2021 C CA . LEU B 1 51 ? 6.988 -18.25 -23.375 1 97.12 51 LEU B CA 1
ATOM 2022 C C . LEU B 1 51 ? 6.727 -18.828 -21.984 1 97.12 51 LEU B C 1
ATOM 2024 O O . LEU B 1 51 ? 5.973 -18.266 -21.203 1 97.12 51 LEU B O 1
ATOM 2028 N N . ARG B 1 52 ? 7.328 -19.953 -21.719 1 97.88 52 ARG B N 1
ATOM 2029 C CA . ARG B 1 52 ? 7.16 -20.562 -20.406 1 97.88 52 ARG B CA 1
ATOM 2030 C C . ARG B 1 52 ? 7.605 -19.625 -19.297 1 97.88 52 ARG B C 1
ATOM 2032 O O . ARG B 1 52 ? 6.918 -19.484 -18.281 1 97.88 52 ARG B O 1
ATOM 2039 N N . ARG B 1 53 ? 8.711 -19.031 -19.484 1 96.88 53 ARG B N 1
ATOM 2040 C CA . ARG B 1 53 ? 9.219 -18.078 -18.5 1 96.88 53 ARG B CA 1
ATOM 2041 C C . ARG B 1 53 ? 8.242 -16.938 -18.297 1 96.88 53 ARG B C 1
ATOM 2043 O O . ARG B 1 53 ? 8.062 -16.453 -17.172 1 96.88 53 ARG B O 1
ATOM 2050 N N . GLU B 1 54 ? 7.648 -16.484 -19.359 1 95.44 54 GLU B N 1
ATOM 2051 C CA . GLU B 1 54 ? 6.656 -15.43 -19.25 1 95.44 54 GLU B CA 1
ATOM 2052 C C . GLU B 1 54 ? 5.449 -15.883 -18.422 1 95.44 54 GLU B C 1
ATOM 2054 O O . GLU B 1 54 ? 4.93 -15.133 -17.609 1 95.44 54 GLU B O 1
ATOM 2059 N N . PHE B 1 55 ? 5.027 -17.109 -18.672 1 96.75 55 PHE B N 1
ATOM 2060 C CA . PHE B 1 55 ? 3.92 -17.656 -17.891 1 96.75 55 PHE B CA 1
ATOM 2061 C C . PHE B 1 55 ? 4.289 -17.766 -16.422 1 96.75 55 PHE B C 1
ATOM 2063 O O . PHE B 1 55 ? 3.475 -17.453 -15.547 1 96.75 55 PHE B O 1
ATOM 2070 N N . GLU B 1 56 ? 5.512 -18.219 -16.141 1 95.88 56 GLU B N 1
ATOM 2071 C CA . GLU B 1 56 ? 5.969 -18.344 -14.758 1 95.88 56 GLU B CA 1
ATOM 2072 C C . GLU B 1 56 ? 5.973 -16.984 -14.062 1 95.88 56 GLU B C 1
ATOM 2074 O O . GLU B 1 56 ? 5.645 -16.875 -12.883 1 95.88 56 GLU B O 1
ATOM 2079 N N . ARG B 1 57 ? 6.266 -16.016 -14.812 1 92.62 57 ARG B N 1
ATOM 2080 C CA . ARG B 1 57 ? 6.328 -14.656 -14.273 1 92.62 57 ARG B CA 1
ATOM 2081 C C . ARG B 1 57 ? 4.93 -14.078 -14.086 1 92.62 57 ARG B C 1
ATOM 2083 O O . ARG B 1 57 ? 4.625 -13.508 -13.039 1 92.62 57 ARG B O 1
ATOM 2090 N N . ASP B 1 58 ? 4.051 -14.336 -15.039 1 93.06 58 ASP B N 1
ATOM 2091 C CA . ASP B 1 58 ? 2.805 -13.57 -15.102 1 93.06 58 ASP B CA 1
ATOM 2092 C C . ASP B 1 58 ? 1.639 -14.383 -14.531 1 93.06 58 ASP B C 1
ATOM 2094 O O . ASP B 1 58 ? 0.597 -13.82 -14.188 1 93.06 58 ASP B O 1
ATOM 2098 N N . GLN B 1 59 ? 1.778 -15.672 -14.484 1 95.62 59 GLN B N 1
ATOM 2099 C CA . GLN B 1 59 ? 0.701 -16.547 -14.031 1 95.62 59 GLN B CA 1
ATOM 2100 C C . GLN B 1 59 ? 1.208 -17.562 -13.008 1 95.62 59 GLN B C 1
ATOM 2102 O O . GLN B 1 59 ? 0.947 -18.766 -13.141 1 95.62 59 GLN B O 1
ATOM 2107 N N . PRO B 1 60 ? 1.929 -17.047 -12.055 1 94.94 60 PRO B N 1
ATOM 2108 C CA . PRO B 1 60 ? 2.477 -18 -11.102 1 94.94 60 PRO B CA 1
ATOM 2109 C C . PRO B 1 60 ? 1.395 -18.828 -10.406 1 94.94 60 PRO B C 1
ATOM 2111 O O . PRO B 1 60 ? 0.447 -18.266 -9.852 1 94.94 60 PRO B O 1
ATOM 2114 N N . GLY B 1 61 ? 1.589 -20.125 -10.492 1 96.06 61 GLY B N 1
ATOM 2115 C CA . GLY B 1 61 ? 0.709 -21.062 -9.797 1 96.06 61 GLY B CA 1
ATOM 2116 C C . GLY B 1 61 ? -0.584 -21.328 -10.547 1 96.06 61 GLY B C 1
ATOM 2117 O O . GLY B 1 61 ? -1.391 -22.156 -10.125 1 96.06 61 GLY B O 1
ATOM 2118 N N . ALA B 1 62 ? -0.801 -20.703 -11.672 1 97.5 62 ALA B N 1
ATOM 2119 C CA . ALA B 1 62 ? -2.113 -20.766 -12.312 1 97.5 62 ALA B CA 1
ATOM 2120 C C . ALA B 1 62 ? -2.09 -21.688 -13.531 1 97.5 62 ALA B C 1
ATOM 2122 O O . ALA B 1 62 ? -3.104 -21.844 -14.211 1 97.5 62 ALA B O 1
ATOM 2123 N N . PHE B 1 63 ? -0.955 -22.281 -13.805 1 98 63 PHE B N 1
ATOM 2124 C CA . PHE B 1 63 ? -0.899 -23.094 -15.008 1 98 63 PHE B CA 1
ATOM 2125 C C . PHE B 1 63 ? -0.006 -24.312 -14.805 1 98 63 PHE B C 1
ATOM 2127 O O . PHE B 1 63 ? 0.841 -24.312 -13.906 1 98 63 PHE B O 1
ATOM 2134 N N . ASP B 1 64 ? -0.268 -25.281 -15.531 1 98.06 64 ASP B N 1
ATOM 2135 C CA . ASP B 1 64 ? 0.631 -26.422 -15.711 1 98.06 64 ASP B CA 1
ATOM 2136 C C . ASP B 1 64 ? 1.161 -26.484 -17.141 1 98.06 64 ASP B C 1
ATOM 2138 O O . ASP B 1 64 ? 0.444 -26.141 -18.094 1 98.06 64 ASP B O 1
ATOM 2142 N N . TRP B 1 65 ? 2.471 -26.797 -17.25 1 98.19 65 TRP B N 1
ATOM 2143 C CA . TRP B 1 65 ? 3.189 -26.781 -18.531 1 98.19 65 TRP B CA 1
ATOM 2144 C C . TRP B 1 65 ? 3.828 -28.141 -18.812 1 98.19 65 TRP B C 1
ATOM 2146 O O . TRP B 1 65 ? 4.75 -28.547 -18.109 1 98.19 65 TRP B O 1
ATOM 2156 N N . GLN B 1 66 ? 3.275 -28.844 -19.812 1 97.81 66 GLN B N 1
ATOM 2157 C CA . GLN B 1 66 ? 3.883 -30.094 -20.25 1 97.81 66 GLN B CA 1
ATOM 2158 C C . GLN B 1 66 ? 4.305 -30.016 -21.719 1 97.81 66 GLN B C 1
ATOM 2160 O O . GLN B 1 66 ? 3.461 -30 -22.609 1 97.81 66 G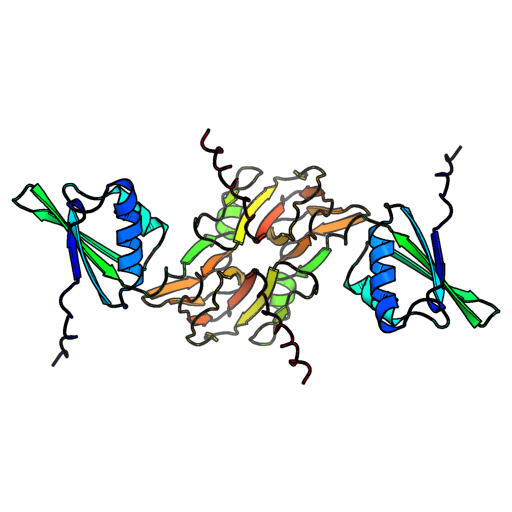LN B O 1
ATOM 2165 N N . ALA B 1 67 ? 5.605 -29.984 -21.922 1 97.44 67 ALA B N 1
ATOM 2166 C CA . ALA B 1 67 ? 6.148 -29.875 -23.281 1 97.44 67 ALA B CA 1
ATOM 2167 C C . ALA B 1 67 ? 6.852 -31.156 -23.688 1 97.44 67 ALA B C 1
ATOM 2169 O O . ALA B 1 67 ? 7.523 -31.797 -22.875 1 97.44 67 ALA B O 1
ATOM 2170 N N . ARG B 1 68 ? 6.625 -31.531 -25 1 96.69 68 ARG B N 1
ATOM 2171 C CA . ARG B 1 68 ? 7.352 -32.688 -25.547 1 96.69 68 ARG B CA 1
ATOM 2172 C C . ARG B 1 68 ? 7.68 -32.469 -27.016 1 96.69 68 ARG B C 1
ATOM 2174 O O . ARG B 1 68 ? 6.914 -31.828 -27.75 1 96.69 68 ARG B O 1
ATOM 2181 N N . ALA B 1 69 ? 8.836 -33.031 -27.359 1 96.12 69 ALA B N 1
ATOM 2182 C CA . ALA B 1 69 ? 9.211 -33.031 -28.781 1 96.12 69 ALA B CA 1
ATOM 2183 C C . ALA B 1 69 ? 8.484 -34.156 -29.531 1 96.12 69 ALA B C 1
ATOM 2185 O O . ALA B 1 69 ? 8.344 -35.25 -29.031 1 96.12 69 ALA B O 1
ATOM 2186 N N . LEU B 1 70 ? 8.094 -33.75 -30.766 1 94.75 70 LEU B N 1
ATOM 2187 C CA . LEU B 1 70 ? 7.484 -34.75 -31.641 1 94.75 70 LEU B CA 1
ATOM 2188 C C . LEU B 1 70 ? 8.492 -35.25 -32.688 1 94.75 70 LEU B C 1
ATOM 2190 O O . LEU B 1 70 ? 9.523 -34.625 -32.906 1 94.75 70 LEU B O 1
ATOM 2194 N N . ASP B 1 71 ? 8.141 -36.312 -33.281 1 91.44 71 ASP B N 1
ATOM 2195 C CA . ASP B 1 71 ? 9.023 -36.938 -34.281 1 91.44 71 ASP B CA 1
ATOM 2196 C C . ASP B 1 71 ? 9.242 -35.969 -35.469 1 91.44 71 ASP B C 1
ATOM 2198 O O . ASP B 1 71 ? 10.305 -36 -36.094 1 91.44 71 ASP B O 1
ATOM 2202 N N . SER B 1 72 ? 8.32 -35.125 -35.781 1 89.62 72 SER B N 1
ATOM 2203 C CA . SER B 1 72 ? 8.367 -34.156 -36.875 1 89.62 72 SER B CA 1
ATOM 2204 C C . SER B 1 72 ? 9.352 -33.031 -36.594 1 89.62 72 SER B C 1
ATOM 2206 O O . SER B 1 72 ? 9.648 -32.219 -37.469 1 89.62 72 SER B O 1
ATOM 2208 N N . GLY B 1 73 ? 9.891 -33.031 -35.375 1 90.81 73 GLY B N 1
ATOM 2209 C CA . GLY B 1 73 ? 10.719 -31.891 -35 1 90.81 73 GLY B CA 1
ATOM 2210 C C . GLY B 1 73 ? 9.93 -30.766 -34.344 1 90.81 73 GLY B C 1
ATOM 2211 O O . GLY B 1 73 ? 10.516 -29.828 -33.812 1 90.81 73 GLY B O 1
ATOM 2212 N N . GLN B 1 74 ? 8.617 -31 -34.469 1 94.06 74 GLN B N 1
ATOM 2213 C CA . GLN B 1 74 ? 7.738 -30.016 -33.844 1 94.06 74 GLN B CA 1
ATOM 2214 C C . GLN B 1 74 ? 7.625 -30.266 -32.344 1 94.06 74 GLN B C 1
ATOM 2216 O O . GLN B 1 74 ? 8.055 -31.297 -31.844 1 94.06 74 GLN B O 1
ATOM 2221 N N . TRP B 1 75 ? 7.207 -29.203 -31.672 1 96.94 75 TRP B N 1
ATOM 2222 C CA . TRP B 1 75 ? 6.98 -29.297 -30.234 1 96.94 75 TRP B CA 1
ATOM 2223 C C . TRP B 1 75 ? 5.492 -29.188 -29.906 1 96.94 75 TRP B C 1
ATOM 2225 O O . TRP B 1 75 ? 4.777 -28.375 -30.5 1 96.94 75 TRP B O 1
ATOM 2235 N N . ARG B 1 76 ? 5.078 -30 -29.016 1 97.44 76 ARG B N 1
ATOM 2236 C CA . ARG B 1 76 ? 3.725 -29.938 -28.469 1 97.44 76 ARG B CA 1
ATOM 2237 C C . ARG B 1 76 ? 3.74 -29.531 -27 1 97.44 76 ARG B C 1
ATOM 2239 O O . ARG B 1 76 ? 4.453 -30.109 -26.188 1 97.44 76 ARG B O 1
ATOM 2246 N N . VAL B 1 77 ? 2.998 -28.484 -26.641 1 98 77 VAL B N 1
ATOM 2247 C CA . VAL B 1 77 ? 2.887 -28.016 -25.266 1 98 77 VAL B CA 1
ATOM 2248 C C . VAL B 1 77 ? 1.439 -28.141 -24.781 1 98 77 VAL B C 1
ATOM 2250 O O . VAL B 1 77 ? 0.521 -27.641 -25.438 1 98 77 VAL B O 1
ATOM 2253 N N . LEU B 1 78 ? 1.24 -28.875 -23.766 1 97.88 78 LEU B N 1
ATOM 2254 C CA . LEU B 1 78 ? -0.052 -28.891 -23.078 1 97.88 78 LEU B CA 1
ATOM 2255 C C . LEU B 1 78 ? -0.085 -27.875 -21.953 1 97.88 78 LEU B C 1
ATOM 2257 O O . LEU B 1 78 ? 0.604 -28.047 -20.938 1 97.88 78 LEU B O 1
ATOM 2261 N N . LEU B 1 79 ? -0.829 -26.844 -22.188 1 97.75 79 LEU B N 1
ATOM 2262 C CA . LEU B 1 79 ? -1.019 -25.766 -21.219 1 97.75 79 LEU B CA 1
ATOM 2263 C C . LEU B 1 79 ? -2.355 -25.906 -20.5 1 97.75 79 LEU B C 1
ATOM 2265 O O . LEU B 1 79 ? -3.416 -25.797 -21.125 1 97.75 79 LEU B O 1
ATOM 2269 N N . THR B 1 80 ? -2.355 -26.172 -19.188 1 97.94 80 THR B N 1
ATOM 2270 C CA . THR B 1 80 ? -3.564 -26.375 -18.406 1 97.94 80 THR B CA 1
ATOM 2271 C C . THR B 1 80 ? -3.793 -25.203 -17.438 1 97.94 80 THR B C 1
ATOM 2273 O O . THR B 1 80 ? -2.869 -24.781 -16.75 1 97.94 80 THR B O 1
ATOM 2276 N N . ARG B 1 81 ? -4.934 -24.703 -17.453 1 97.69 81 ARG B N 1
ATOM 2277 C CA . ARG B 1 81 ? -5.254 -23.672 -16.469 1 97.69 81 ARG B CA 1
ATOM 2278 C C . ARG B 1 81 ? -5.602 -24.297 -15.125 1 97.69 81 ARG B C 1
ATOM 2280 O O . ARG B 1 81 ? -6.559 -25.062 -15.016 1 97.69 81 ARG B O 1
ATOM 2287 N N . LEU B 1 82 ? -4.867 -23.953 -14.117 1 97.75 82 LEU B N 1
ATOM 2288 C CA . LEU B 1 82 ? -5.031 -24.547 -12.797 1 97.75 82 LEU B CA 1
ATOM 2289 C C . LEU B 1 82 ? -5.852 -23.656 -11.883 1 97.75 82 LEU B C 1
ATOM 2291 O O . LEU B 1 82 ? -6.469 -24.125 -10.93 1 97.75 82 LEU B O 1
ATOM 2295 N N . ALA B 1 83 ? -5.844 -22.391 -12.125 1 97.62 83 ALA B N 1
ATOM 2296 C CA . ALA B 1 83 ? -6.535 -21.391 -11.305 1 97.62 83 ALA B CA 1
ATOM 2297 C C . ALA B 1 83 ? -6.992 -20.203 -12.148 1 97.62 83 ALA B C 1
ATOM 2299 O O . ALA B 1 83 ? -6.398 -19.906 -13.188 1 97.62 83 ALA B O 1
ATOM 2300 N N . ALA B 1 84 ? -7.98 -19.516 -11.664 1 95.94 84 ALA B N 1
ATOM 2301 C CA . ALA B 1 84 ? -8.586 -18.422 -12.422 1 95.94 84 ALA B CA 1
ATOM 2302 C C . ALA B 1 84 ? -7.672 -17.188 -12.438 1 95.94 84 ALA B C 1
ATOM 2304 O O . ALA B 1 84 ? -7.793 -16.328 -13.312 1 95.94 84 ALA B O 1
ATOM 2305 N N . THR B 1 85 ? -6.801 -17 -11.469 1 96 85 THR B N 1
ATOM 2306 C CA . THR B 1 85 ? -5.816 -15.938 -11.328 1 96 85 THR B CA 1
ATOM 2307 C C . THR B 1 85 ? -4.469 -16.5 -10.891 1 96 85 THR B C 1
ATOM 2309 O O . THR B 1 85 ? -4.387 -17.656 -10.445 1 96 85 THR B O 1
ATOM 2312 N N . PRO B 1 86 ? -3.465 -15.656 -11.117 1 95.81 86 PRO B N 1
ATOM 2313 C CA . PRO B 1 86 ? -2.277 -16.062 -10.367 1 95.81 86 PRO B CA 1
ATOM 2314 C C . PRO B 1 86 ? -2.566 -16.297 -8.883 1 95.81 86 PRO B C 1
ATOM 2316 O O . PRO B 1 86 ? -3.455 -15.648 -8.32 1 95.81 86 PRO B O 1
ATOM 2319 N N . LEU B 1 87 ? -1.795 -17.172 -8.25 1 97.25 87 LEU B N 1
ATOM 2320 C CA . LEU B 1 87 ? -2.096 -17.516 -6.867 1 97.25 87 LEU B CA 1
ATOM 2321 C C . LEU B 1 87 ? -1.508 -16.484 -5.906 1 97.25 87 LEU B C 1
ATOM 2323 O O . LEU B 1 87 ? -0.409 -15.969 -6.137 1 97.25 87 LEU B O 1
ATOM 2327 N N . PRO B 1 88 ? -2.258 -16.25 -4.785 1 97.62 88 PRO B N 1
ATOM 2328 C CA . PRO B 1 88 ? -1.628 -15.531 -3.67 1 97.62 88 PRO B CA 1
ATOM 2329 C C . PRO B 1 88 ? -0.335 -16.203 -3.201 1 97.62 88 PRO B C 1
ATOM 2331 O O . PRO B 1 88 ? -0.234 -17.422 -3.201 1 97.62 88 PRO B O 1
ATOM 2334 N N . ARG B 1 89 ? 0.637 -15.367 -2.832 1 96.69 89 ARG B N 1
ATOM 2335 C CA . ARG B 1 89 ? 1.923 -15.953 -2.463 1 96.69 89 ARG B CA 1
ATOM 2336 C C . ARG B 1 89 ? 2.717 -15.008 -1.566 1 96.69 89 ARG B C 1
ATOM 2338 O O . ARG B 1 89 ? 2.473 -13.797 -1.56 1 96.69 89 ARG B O 1
ATOM 2345 N N . VAL B 1 90 ? 3.574 -15.57 -0.765 1 97.75 90 VAL B N 1
ATOM 2346 C CA . VAL B 1 90 ? 4.531 -14.797 0.023 1 97.75 90 VAL B CA 1
ATOM 2347 C C . VAL B 1 90 ? 5.691 -14.352 -0.865 1 97.75 90 VAL B C 1
ATOM 2349 O O . VAL B 1 90 ? 6.316 -15.172 -1.536 1 97.75 90 VAL B O 1
ATOM 2352 N N . LEU B 1 91 ? 5.969 -13.039 -0.836 1 96.69 91 LEU B N 1
ATOM 2353 C CA . LEU B 1 91 ? 7.008 -12.523 -1.717 1 96.69 91 LEU B CA 1
ATOM 2354 C C . LEU B 1 91 ? 8.289 -12.25 -0.941 1 96.69 91 LEU B C 1
ATOM 2356 O O . LEU B 1 91 ? 9.383 -12.219 -1.521 1 96.69 91 LEU B O 1
ATOM 2360 N N . ALA B 1 92 ? 8.203 -12.008 0.286 1 97.31 92 ALA B N 1
ATOM 2361 C CA . ALA B 1 92 ? 9.328 -11.688 1.155 1 97.31 92 ALA B CA 1
ATOM 2362 C C . ALA B 1 92 ? 8.961 -11.875 2.623 1 97.31 92 ALA B C 1
ATOM 2364 O O . ALA B 1 92 ? 7.797 -12.109 2.953 1 97.31 92 ALA B O 1
ATOM 2365 N N . ASN B 1 93 ? 9.945 -11.898 3.443 1 98.25 93 ASN B N 1
ATOM 2366 C CA . ASN B 1 93 ? 9.781 -11.852 4.891 1 98.25 93 ASN B CA 1
ATOM 2367 C C . ASN B 1 93 ? 10.664 -10.773 5.52 1 98.25 93 ASN B C 1
ATOM 2369 O O . ASN B 1 93 ? 11.891 -10.883 5.496 1 98.25 93 ASN B O 1
ATOM 2373 N N . THR B 1 94 ? 10.016 -9.766 6.109 1 96.69 94 THR B N 1
ATOM 2374 C CA . THR B 1 94 ? 10.727 -8.594 6.605 1 96.69 94 THR B CA 1
ATOM 2375 C C . THR B 1 94 ? 11.633 -8.969 7.777 1 96.69 94 THR B C 1
ATOM 2377 O O . THR B 1 94 ? 12.703 -8.383 7.957 1 96.69 94 THR B O 1
ATOM 2380 N N . THR B 1 95 ? 11.219 -9.914 8.602 1 93.31 95 THR B N 1
ATOM 2381 C CA . THR B 1 95 ? 12.055 -10.375 9.703 1 93.31 95 THR B CA 1
ATOM 2382 C C . THR B 1 95 ? 13.359 -10.969 9.18 1 93.31 95 THR B C 1
ATOM 2384 O O . THR B 1 95 ? 14.445 -10.625 9.664 1 93.31 95 THR B O 1
ATOM 2387 N N . GLY B 1 96 ? 13.203 -11.844 8.211 1 92.81 96 GLY B N 1
ATOM 2388 C CA . GLY B 1 96 ? 14.383 -12.445 7.602 1 92.81 96 GLY B CA 1
ATOM 2389 C C . GLY B 1 96 ? 15.273 -11.43 6.914 1 92.81 96 GLY B C 1
ATOM 2390 O O . GLY B 1 96 ? 16.5 -11.508 7.02 1 92.81 96 GLY B O 1
ATOM 2391 N N . LEU B 1 97 ? 14.672 -10.5 6.23 1 92.31 97 LEU B N 1
ATOM 2392 C CA . LEU B 1 97 ? 15.422 -9.484 5.5 1 92.31 97 LEU B CA 1
ATOM 2393 C C . LEU B 1 97 ? 16.156 -8.555 6.461 1 92.31 97 LEU B C 1
ATOM 2395 O O . LEU B 1 97 ? 17.281 -8.133 6.18 1 92.31 97 LEU B O 1
ATOM 2399 N N . ALA B 1 98 ? 15.531 -8.242 7.566 1 88.81 98 ALA 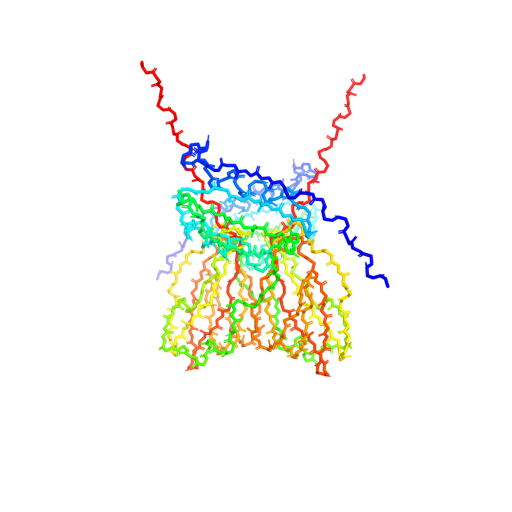B N 1
ATOM 2400 C CA . ALA B 1 98 ? 16.172 -7.387 8.562 1 88.81 98 ALA B CA 1
ATOM 2401 C C . ALA B 1 98 ? 17.438 -8.031 9.117 1 88.81 98 ALA B C 1
ATOM 2403 O O . ALA B 1 98 ? 18.453 -7.359 9.305 1 88.81 98 ALA B O 1
ATOM 2404 N N . ALA B 1 99 ? 17.391 -9.297 9.312 1 87.38 99 ALA B N 1
ATOM 2405 C CA . ALA B 1 99 ? 18.516 -10.031 9.875 1 87.38 99 ALA B CA 1
ATOM 2406 C C . ALA B 1 99 ? 19.656 -10.141 8.867 1 87.38 99 ALA B C 1
ATOM 2408 O O . ALA B 1 99 ? 20.828 -10.148 9.242 1 87.38 99 ALA B O 1
ATOM 2409 N N . ALA B 1 100 ? 19.281 -10.117 7.633 1 84.56 100 ALA B N 1
ATOM 2410 C CA . ALA B 1 100 ? 20.266 -10.367 6.582 1 84.56 100 ALA B CA 1
ATOM 2411 C C . ALA B 1 100 ? 20.859 -9.062 6.066 1 84.56 100 ALA B C 1
ATOM 2413 O O . ALA B 1 100 ? 21.906 -9.07 5.395 1 84.56 100 ALA B O 1
ATOM 2414 N N . ALA B 1 101 ? 20.234 -7.973 6.438 1 80.38 101 ALA B N 1
ATOM 2415 C CA . ALA B 1 101 ? 20.625 -6.703 5.832 1 80.38 101 ALA B CA 1
ATOM 2416 C C . ALA B 1 101 ? 22.031 -6.289 6.273 1 80.38 101 ALA B C 1
ATOM 2418 O O . ALA B 1 101 ? 22.328 -6.281 7.469 1 80.38 101 ALA B O 1
ATOM 2419 N N . GLN B 1 102 ? 22.953 -6.07 5.309 1 77.19 102 GLN B N 1
ATOM 2420 C CA . GLN B 1 102 ? 24.328 -5.652 5.609 1 77.19 102 GLN B CA 1
ATOM 2421 C C . GLN B 1 102 ? 24.547 -4.188 5.242 1 77.19 102 GLN B C 1
ATOM 2423 O O . GLN B 1 102 ? 25.469 -3.547 5.746 1 77.19 102 GLN B O 1
ATOM 2428 N N . GLY B 1 103 ? 23.594 -3.555 4.555 1 81.94 103 GLY B N 1
ATOM 2429 C CA . GLY B 1 103 ? 23.75 -2.184 4.102 1 81.94 103 GLY B CA 1
ATOM 2430 C C . GLY B 1 103 ? 22.453 -1.411 4.055 1 81.94 103 GLY B C 1
ATOM 2431 O O . GLY B 1 103 ? 21.406 -1.917 4.477 1 81.94 103 GLY B O 1
ATOM 2432 N N . SER B 1 104 ? 22.766 -0.108 3.678 1 90.06 104 SER B N 1
ATOM 2433 C CA . SER B 1 104 ? 21.609 0.787 3.586 1 90.06 104 SER B CA 1
ATOM 2434 C C . SER B 1 104 ? 21.062 0.84 2.164 1 90.06 104 SER B C 1
ATOM 2436 O O . SER B 1 104 ? 21.781 0.543 1.206 1 90.06 104 SER B O 1
ATOM 2438 N N . GLY B 1 105 ? 19.844 1.127 2.016 1 93.75 105 GLY B N 1
ATOM 2439 C CA . GLY B 1 105 ? 19.172 1.245 0.726 1 93.75 105 GLY B CA 1
ATOM 2440 C C . GLY B 1 105 ? 17.953 0.353 0.597 1 93.75 105 GLY B C 1
ATOM 2441 O O . GLY B 1 105 ? 17.438 -0.153 1.597 1 93.75 105 GLY B O 1
ATOM 2442 N N . ALA B 1 106 ? 17.453 0.302 -0.607 1 94.75 106 ALA B N 1
ATOM 2443 C CA . ALA B 1 106 ? 16.359 -0.616 -0.89 1 94.75 106 ALA B CA 1
ATOM 2444 C C . ALA B 1 106 ? 16.844 -2.062 -0.915 1 94.75 106 ALA B C 1
ATOM 2446 O O . ALA B 1 106 ? 17.578 -2.457 -1.812 1 94.75 106 ALA B O 1
ATOM 2447 N N . ILE B 1 107 ? 16.375 -2.871 0.027 1 95.19 107 ILE B N 1
ATOM 2448 C CA . ILE B 1 107 ? 16.891 -4.23 0.129 1 95.19 107 ILE B CA 1
ATOM 2449 C C . ILE B 1 107 ? 15.891 -5.211 -0.48 1 95.19 107 ILE B C 1
ATOM 2451 O O . ILE B 1 107 ? 16.172 -6.41 -0.568 1 95.19 107 ILE B O 1
ATOM 2455 N N . TRP B 1 108 ? 14.75 -4.816 -0.872 1 95.88 108 TRP B N 1
ATOM 2456 C CA . TRP B 1 108 ? 13.719 -5.586 -1.559 1 95.88 108 TRP B CA 1
ATOM 2457 C C . TRP B 1 108 ? 12.773 -4.672 -2.322 1 95.88 108 TRP B C 1
ATOM 2459 O O . TRP B 1 108 ? 12.461 -3.568 -1.865 1 95.88 108 TRP B O 1
ATOM 2469 N N . LYS B 1 109 ? 12.312 -5.141 -3.455 1 95.88 109 LYS B N 1
ATOM 2470 C CA . LYS B 1 109 ? 11.32 -4.422 -4.246 1 95.88 109 LYS B CA 1
ATOM 2471 C C . LYS B 1 109 ? 10.266 -5.379 -4.801 1 95.88 109 LYS B C 1
ATOM 2473 O O . LYS B 1 109 ? 10.578 -6.516 -5.16 1 95.88 109 LYS B O 1
ATOM 2478 N N . LEU B 1 110 ? 9.016 -4.863 -4.895 1 94.38 110 LEU B N 1
ATOM 2479 C CA . LEU B 1 110 ? 7.926 -5.625 -5.492 1 94.38 110 LEU B CA 1
ATOM 2480 C C . LEU B 1 110 ? 8.195 -5.895 -6.969 1 94.38 110 LEU B C 1
ATOM 2482 O O . LEU B 1 110 ? 8.508 -4.973 -7.723 1 94.38 110 LEU B O 1
ATOM 2486 N N . GLU B 1 111 ? 7.941 -7.105 -7.414 1 87.06 111 GLU B N 1
ATOM 2487 C CA . GLU B 1 111 ? 8.5 -7.5 -8.703 1 87.06 111 GLU B CA 1
ATOM 2488 C C . GLU B 1 111 ? 7.395 -7.738 -9.727 1 87.06 111 GLU B C 1
ATOM 2490 O O . GLU B 1 111 ? 7.621 -7.602 -10.938 1 87.06 111 GLU B O 1
ATOM 2495 N N . PRO B 1 112 ? 6.199 -8.117 -9.344 1 85.56 112 PRO B N 1
ATOM 2496 C CA . PRO B 1 112 ? 5.223 -8.406 -10.398 1 85.56 112 PRO B CA 1
ATOM 2497 C C . PRO B 1 112 ? 5.066 -7.262 -11.398 1 85.56 112 PRO B C 1
ATOM 2499 O O . PRO B 1 112 ? 5 -6.098 -11 1 85.56 112 PRO B O 1
ATOM 2502 N N . GLU B 1 113 ? 5.148 -7.672 -12.617 1 80.81 113 GLU B N 1
ATOM 2503 C CA . GLU B 1 113 ? 5.09 -6.66 -13.664 1 80.81 113 GLU B CA 1
ATOM 2504 C C . GLU B 1 113 ? 3.713 -6.012 -13.734 1 80.81 113 GLU B C 1
ATOM 2506 O O . GLU B 1 113 ? 3.6 -4.789 -13.836 1 80.81 113 GLU B O 1
ATOM 2511 N N . GLN B 1 114 ? 2.768 -6.934 -13.828 1 81.56 114 GLN B N 1
ATOM 2512 C CA . GLN B 1 114 ? 1.407 -6.406 -13.789 1 81.56 114 GLN B CA 1
ATOM 2513 C C . GLN B 1 114 ? 0.95 -6.176 -12.352 1 81.56 114 GLN B C 1
ATOM 2515 O O . GLN B 1 114 ? 0.703 -7.133 -11.609 1 81.56 114 GLN B O 1
ATOM 2520 N N . ARG B 1 115 ? 0.979 -4.918 -11.953 1 88.31 115 ARG B N 1
ATOM 2521 C CA . ARG B 1 115 ? 0.66 -4.594 -10.562 1 88.31 115 ARG B CA 1
ATOM 2522 C C . ARG B 1 115 ? 0.081 -3.186 -10.453 1 88.31 115 ARG B C 1
ATOM 2524 O O . ARG B 1 115 ? 0.403 -2.311 -11.258 1 88.31 115 ARG B O 1
ATOM 2531 N N . ASP B 1 116 ? -0.738 -3.047 -9.328 1 91.88 116 ASP B N 1
ATOM 2532 C CA . ASP B 1 116 ? -1.359 -1.753 -9.07 1 91.88 116 ASP B CA 1
ATOM 2533 C C . ASP B 1 116 ? -0.559 -0.957 -8.039 1 91.88 116 ASP B C 1
ATOM 2535 O O . ASP B 1 116 ? -0.803 0.235 -7.844 1 91.88 116 ASP B O 1
ATOM 2539 N N . LEU B 1 117 ? 0.373 -1.601 -7.43 1 96.12 117 LEU B N 1
ATOM 2540 C CA . LEU B 1 117 ? 1.134 -1.023 -6.328 1 96.12 117 LEU B CA 1
ATOM 2541 C C . LEU B 1 117 ? 2.633 -1.162 -6.57 1 96.12 117 LEU B C 1
ATOM 2543 O O . LEU B 1 117 ? 3.07 -2.078 -7.27 1 96.12 117 LEU B O 1
ATOM 2547 N N . ASP B 1 118 ? 3.324 -0.216 -6.082 1 96.44 118 ASP B N 1
ATOM 2548 C CA . ASP B 1 118 ? 4.758 -0.387 -5.879 1 96.44 118 ASP B CA 1
ATOM 2549 C C . ASP B 1 118 ? 5.094 -0.465 -4.391 1 96.44 118 ASP B C 1
ATOM 2551 O O . ASP B 1 118 ? 4.422 0.155 -3.562 1 96.44 118 ASP B O 1
ATOM 2555 N N . ALA B 1 119 ? 6.043 -1.277 -4.078 1 97.69 119 ALA B N 1
ATOM 2556 C CA . ALA B 1 119 ? 6.465 -1.452 -2.691 1 97.69 119 ALA B CA 1
ATOM 2557 C C . ALA B 1 119 ? 7.949 -1.794 -2.609 1 97.69 119 ALA B C 1
ATOM 2559 O O . ALA B 1 119 ? 8.508 -2.385 -3.535 1 97.69 119 ALA B O 1
ATOM 2560 N N . ASN B 1 120 ? 8.57 -1.386 -1.562 1 97.44 120 ASN B N 1
ATOM 2561 C CA . ASN B 1 120 ? 9.961 -1.725 -1.286 1 97.44 120 ASN B CA 1
ATOM 2562 C C . ASN B 1 120 ? 10.234 -1.81 0.214 1 97.44 120 ASN B C 1
ATOM 2564 O O . ASN B 1 120 ? 9.398 -1.409 1.023 1 97.44 120 ASN B O 1
ATOM 2568 N N . ILE B 1 121 ? 11.289 -2.459 0.515 1 97.75 121 ILE B N 1
ATOM 2569 C CA . ILE B 1 121 ? 11.82 -2.475 1.871 1 97.75 121 ILE B CA 1
ATOM 2570 C C . ILE B 1 121 ? 13.141 -1.705 1.914 1 97.75 121 ILE B C 1
ATOM 2572 O O . ILE B 1 121 ? 14.078 -2.021 1.173 1 97.75 121 ILE B O 1
ATOM 2576 N N . ILE B 1 122 ? 13.18 -0.693 2.805 1 97.69 122 ILE B N 1
ATOM 2577 C CA . ILE B 1 122 ? 14.336 0.189 2.922 1 97.69 122 ILE B CA 1
ATOM 2578 C C . ILE B 1 122 ? 15.047 -0.074 4.246 1 97.69 122 ILE B C 1
ATOM 2580 O O . ILE B 1 122 ? 14.406 -0.233 5.285 1 97.69 122 ILE B O 1
ATOM 2584 N N . ALA B 1 123 ? 16.328 -0.163 4.172 1 97.69 123 ALA B N 1
ATOM 2585 C CA . ALA B 1 123 ? 17.156 -0.295 5.367 1 97.69 123 ALA B CA 1
ATOM 2586 C C . ALA B 1 123 ? 18.125 0.882 5.5 1 97.69 123 ALA B C 1
ATOM 2588 O O . ALA B 1 123 ? 18.766 1.286 4.523 1 97.69 123 ALA B O 1
ATOM 2589 N N . LEU B 1 124 ? 18.141 1.46 6.668 1 97.56 124 LEU B N 1
ATOM 2590 C CA . LEU B 1 124 ? 19.141 2.424 7.078 1 97.56 124 LEU B CA 1
ATOM 2591 C C . LEU B 1 124 ? 20 1.867 8.219 1 97.56 124 LEU B C 1
ATOM 2593 O O . LEU B 1 124 ? 19.453 1.378 9.211 1 97.56 124 LEU B O 1
ATOM 2597 N N . GLY B 1 125 ? 21.312 1.906 7.98 1 96.5 125 GLY B N 1
ATOM 2598 C CA . GLY B 1 125 ? 22.188 1.519 9.07 1 96.5 125 GLY B CA 1
ATOM 2599 C C . GLY B 1 125 ? 22.172 2.5 10.227 1 96.5 125 GLY B C 1
ATOM 2600 O O . GLY B 1 125 ? 21.5 3.531 10.164 1 96.5 125 GLY B O 1
ATOM 2601 N N . PRO B 1 126 ? 22.969 2.154 11.312 1 96.31 126 PRO B N 1
ATOM 2602 C CA . PRO B 1 126 ? 23.031 3.039 12.477 1 96.31 126 PRO B CA 1
ATOM 2603 C C . PRO B 1 126 ? 23.406 4.473 12.109 1 96.31 126 PRO B C 1
ATOM 2605 O O . PRO B 1 126 ? 24.438 4.707 11.477 1 96.31 126 PRO B O 1
ATOM 2608 N N . TRP B 1 127 ? 22.516 5.465 12.43 1 97 127 TRP B N 1
ATOM 2609 C CA . TRP B 1 127 ? 22.719 6.906 12.32 1 97 127 TRP B CA 1
ATOM 2610 C C . TRP B 1 127 ? 22.75 7.344 10.859 1 97 127 TRP B C 1
ATOM 2612 O O . TRP B 1 127 ? 23.016 8.508 10.562 1 97 127 TRP B O 1
ATOM 2622 N N . GLU B 1 128 ? 22.484 6.406 10.016 1 97.62 128 GLU B N 1
ATOM 2623 C CA . GLU B 1 128 ? 22.406 6.785 8.609 1 97.62 128 GLU B CA 1
ATOM 2624 C C . GLU B 1 128 ? 21.109 7.539 8.312 1 97.62 128 GLU B C 1
ATOM 2626 O O . GLU B 1 128 ? 20.188 7.551 9.133 1 97.62 128 GLU B O 1
ATOM 2631 N N . GLN B 1 129 ? 21.172 8.258 7.086 1 97.62 129 GLN B N 1
ATOM 2632 C CA . GLN B 1 129 ? 20.016 9.102 6.809 1 97.62 129 GLN B CA 1
ATOM 2633 C C . GLN B 1 129 ? 19.641 9.062 5.328 1 97.62 129 GLN B C 1
ATOM 2635 O O . GLN B 1 129 ? 20.469 8.719 4.484 1 97.62 129 GLN B O 1
ATOM 2640 N N . ILE B 1 130 ? 18.375 9.219 5.027 1 97.81 130 ILE B N 1
ATOM 2641 C CA . ILE B 1 130 ? 17.922 9.695 3.729 1 97.81 130 ILE B CA 1
ATOM 2642 C C . ILE B 1 130 ? 17.734 11.211 3.768 1 97.81 130 ILE B C 1
ATOM 2644 O O . ILE B 1 130 ? 16.906 11.734 4.516 1 97.81 130 ILE B O 1
ATOM 2648 N N . GLY B 1 131 ? 18.547 11.898 2.957 1 97.62 131 GLY B N 1
ATOM 2649 C CA . GLY B 1 131 ? 18.578 13.352 2.998 1 97.62 131 GLY B CA 1
ATOM 2650 C C . GLY B 1 131 ? 17.25 13.992 2.674 1 97.62 131 GLY B C 1
ATOM 2651 O O . GLY B 1 131 ? 16.359 13.344 2.1 1 97.62 131 GLY B O 1
ATOM 2652 N N . GLU B 1 132 ? 17.203 15.242 3.035 1 97.5 132 GLU B N 1
ATOM 2653 C CA . GLU B 1 132 ? 15.961 15.977 2.771 1 97.5 132 GLU B CA 1
ATOM 2654 C C . GLU B 1 132 ? 15.602 15.938 1.289 1 97.5 132 GLU B C 1
ATOM 2656 O O . GLU B 1 132 ? 16.469 16.141 0.43 1 97.5 132 GLU B O 1
ATOM 2661 N N . HIS B 1 133 ? 14.383 15.672 1.011 1 97.81 133 HIS B N 1
ATOM 2662 C CA . HIS B 1 133 ? 13.898 15.641 -0.364 1 97.81 133 HIS B CA 1
ATOM 2663 C C . HIS B 1 133 ? 12.375 15.773 -0.414 1 97.81 133 HIS B C 1
ATOM 2665 O O . HIS B 1 133 ? 11.703 15.617 0.606 1 97.81 133 HIS B O 1
ATOM 2671 N N . GLN B 1 134 ? 11.867 16.172 -1.539 1 97.56 134 GLN B N 1
ATOM 2672 C CA . GLN B 1 134 ? 10.43 16.172 -1.786 1 97.56 134 GLN B CA 1
ATOM 2673 C C . GLN B 1 134 ? 9.961 14.812 -2.297 1 97.56 134 GLN B C 1
ATOM 2675 O O . GLN B 1 134 ? 10.555 14.25 -3.215 1 97.56 134 GLN B O 1
ATOM 2680 N N . GLY B 1 135 ? 8.883 14.297 -1.668 1 96.56 135 GLY B N 1
ATOM 2681 C CA . GLY B 1 135 ? 8.328 13.031 -2.123 1 96.56 135 GLY B CA 1
ATOM 2682 C C . GLY B 1 135 ? 7.703 13.117 -3.502 1 96.56 135 GLY B C 1
ATOM 2683 O O . GLY B 1 135 ? 7.594 14.203 -4.074 1 96.56 135 GLY B O 1
ATOM 2684 N N . PRO B 1 136 ? 7.277 11.977 -4.008 1 95.62 136 PRO B N 1
ATOM 2685 C CA . PRO B 1 136 ? 6.629 11.914 -5.316 1 95.62 136 PRO B CA 1
ATOM 2686 C C . PRO B 1 136 ? 5.215 12.492 -5.301 1 95.62 136 PRO B C 1
ATOM 2688 O O . PRO B 1 136 ? 4.711 12.875 -4.242 1 95.62 136 PRO B O 1
ATOM 2691 N N . ASP B 1 137 ? 4.605 12.617 -6.531 1 95.69 137 ASP B N 1
ATOM 2692 C CA . ASP B 1 137 ? 3.238 13.109 -6.652 1 95.69 137 ASP B CA 1
ATOM 2693 C C . ASP B 1 137 ? 2.229 12.008 -6.332 1 95.69 137 ASP B C 1
ATOM 2695 O O . ASP B 1 137 ? 1.306 11.766 -7.113 1 95.69 137 ASP B O 1
ATOM 2699 N N . LEU B 1 138 ? 2.408 11.32 -5.285 1 96.25 138 LEU B N 1
ATOM 2700 C CA . LEU B 1 138 ? 1.52 10.289 -4.762 1 96.25 138 LEU B CA 1
ATOM 2701 C C . LEU B 1 138 ? 1.746 10.086 -3.27 1 96.25 138 LEU B C 1
ATOM 2703 O O . LEU B 1 138 ? 2.801 10.445 -2.742 1 96.25 138 LEU B O 1
ATOM 2707 N N . ASP B 1 139 ? 0.721 9.594 -2.643 1 96.81 139 ASP B N 1
ATOM 2708 C CA . ASP B 1 139 ? 0.834 9.258 -1.226 1 96.81 139 ASP B CA 1
ATOM 2709 C C . ASP B 1 139 ? 1.714 8.023 -1.021 1 96.81 139 ASP B C 1
ATOM 2711 O O . ASP B 1 139 ? 1.744 7.133 -1.868 1 96.81 139 ASP B O 1
ATOM 2715 N N . VAL B 1 140 ? 2.428 8.008 0.088 1 97.75 140 VAL B N 1
ATOM 2716 C CA . VAL B 1 140 ? 3.229 6.848 0.474 1 97.75 140 VAL B CA 1
ATOM 2717 C C . VAL B 1 140 ? 2.84 6.398 1.88 1 97.75 140 VAL B C 1
ATOM 2719 O O . VAL B 1 140 ? 2.654 7.223 2.775 1 97.75 140 VAL B O 1
ATOM 2722 N N . LEU B 1 141 ? 2.641 5.141 2.068 1 98.12 141 LEU B N 1
ATOM 2723 C CA . LEU B 1 141 ? 2.475 4.535 3.385 1 98.12 141 LEU B CA 1
ATOM 2724 C C . LEU B 1 141 ? 3.723 3.754 3.785 1 98.12 141 LEU B C 1
ATOM 2726 O O . LEU B 1 141 ? 4.301 3.037 2.965 1 98.12 141 LEU B O 1
ATOM 2730 N N . ILE B 1 142 ? 4.145 3.945 5.027 1 98.31 142 ILE B N 1
ATOM 2731 C CA . ILE B 1 142 ? 5.324 3.273 5.562 1 98.31 142 ILE B CA 1
ATOM 2732 C C . ILE B 1 142 ? 4.949 2.496 6.824 1 98.31 142 ILE B C 1
ATOM 2734 O O . ILE B 1 142 ? 4.195 2.992 7.664 1 98.31 142 ILE B O 1
ATOM 2738 N N . HIS B 1 143 ? 5.434 1.333 6.953 1 98.44 143 HIS B N 1
ATOM 2739 C CA . HIS B 1 143 ? 5.324 0.536 8.172 1 98.44 143 HIS B CA 1
ATOM 2740 C C . HIS B 1 143 ? 6.699 0.159 8.703 1 98.44 143 HIS B C 1
ATOM 2742 O O . HIS B 1 143 ? 7.43 -0.61 8.07 1 98.44 143 HIS B O 1
ATOM 2748 N N . VAL B 1 144 ? 7.043 0.691 9.883 1 98.44 144 VAL B N 1
ATOM 2749 C CA . VAL B 1 144 ? 8.344 0.426 10.484 1 98.44 144 VAL B CA 1
ATOM 2750 C C . VAL B 1 144 ? 8.344 -0.954 11.141 1 98.44 144 VAL B C 1
ATOM 2752 O O . VAL B 1 144 ? 7.473 -1.257 11.961 1 98.44 144 VAL B O 1
ATOM 2755 N N . PHE B 1 145 ? 9.359 -1.812 10.781 1 97.31 145 PHE B N 1
ATOM 2756 C CA . PHE B 1 145 ? 9.312 -3.152 11.344 1 97.31 145 PHE B CA 1
ATOM 2757 C C . PHE B 1 145 ? 10.594 -3.465 12.109 1 97.31 145 PHE B C 1
ATOM 2759 O O . PHE B 1 145 ? 10.68 -4.488 12.789 1 97.31 145 PHE B O 1
ATOM 2766 N N . SER B 1 146 ? 11.594 -2.611 12.023 1 96.75 146 SER B N 1
ATOM 2767 C CA . SER B 1 146 ? 12.836 -2.809 12.773 1 96.75 146 SER B CA 1
ATOM 2768 C C . SER B 1 146 ? 13.539 -1.48 13.039 1 96.75 146 SER B C 1
ATOM 2770 O O . SER B 1 146 ? 13.555 -0.599 12.18 1 96.75 146 SER B O 1
ATOM 2772 N N . GLY B 1 147 ? 14.125 -1.332 14.312 1 96.69 147 GLY B N 1
ATOM 2773 C CA . GLY B 1 147 ? 14.914 -0.167 14.672 1 96.69 147 GLY B CA 1
ATOM 2774 C C . GLY B 1 147 ? 14.07 1.03 15.062 1 96.69 147 GLY B C 1
ATOM 2775 O O . GLY B 1 147 ? 12.969 0.872 15.594 1 96.69 147 GLY B O 1
ATOM 2776 N N . SER B 1 148 ? 14.68 2.16 15.023 1 98.31 148 SER B N 1
ATOM 2777 C CA . SER B 1 148 ? 14.047 3.432 15.367 1 98.31 148 SER B CA 1
ATOM 2778 C C . SER B 1 148 ? 14.734 4.598 14.656 1 98.31 148 SER B C 1
ATOM 2780 O O . SER B 1 148 ? 15.789 4.426 14.047 1 98.31 148 SER B O 1
ATOM 2782 N N . GLY B 1 149 ? 14.078 5.762 14.742 1 98.69 149 GLY B N 1
ATOM 2783 C CA . GLY B 1 149 ? 14.656 6.957 14.148 1 98.69 149 GLY B CA 1
ATOM 2784 C C . GLY B 1 149 ? 13.758 8.18 14.273 1 98.69 149 GLY B C 1
ATOM 2785 O O . GLY B 1 149 ? 12.961 8.273 15.211 1 98.69 149 GLY B O 1
ATOM 2786 N N . VAL B 1 150 ? 14.062 9.117 13.383 1 98.88 150 VAL B N 1
ATOM 2787 C CA . VAL B 1 150 ? 13.305 10.359 13.367 1 98.88 150 VAL B CA 1
ATOM 2788 C C . VAL B 1 150 ? 12.984 10.75 11.922 1 98.88 150 VAL B C 1
ATOM 2790 O O . VAL B 1 150 ? 13.844 10.648 11.047 1 98.88 150 VAL B O 1
ATOM 2793 N N . LEU B 1 151 ? 11.766 11.125 11.656 1 98.81 151 LEU B N 1
ATOM 2794 C CA . LEU B 1 151 ? 11.352 11.758 10.406 1 98.81 151 LEU B CA 1
ATOM 2795 C C . LEU B 1 151 ? 11.25 13.266 10.57 1 98.81 151 LEU B C 1
ATOM 2797 O O . LEU B 1 151 ? 10.469 13.758 11.391 1 98.81 151 LEU B O 1
ATOM 2801 N N . TYR B 1 152 ? 12.055 13.953 9.867 1 98.56 152 TYR B N 1
ATOM 2802 C CA . TYR B 1 152 ? 11.945 15.406 9.82 1 98.56 152 TYR B CA 1
ATOM 2803 C C . TYR B 1 152 ? 11 15.852 8.719 1 98.56 152 TYR B C 1
ATOM 2805 O O . TYR B 1 152 ? 11.078 15.367 7.586 1 98.56 152 TYR B O 1
ATOM 2813 N N . THR B 1 153 ? 10.086 16.688 9.094 1 98 153 THR B N 1
ATOM 2814 C CA . THR B 1 153 ? 9.109 17.234 8.156 1 98 153 THR B CA 1
ATOM 2815 C C . THR B 1 153 ? 9.43 18.703 7.848 1 98 153 THR B C 1
ATOM 2817 O O . THR B 1 153 ? 10.461 19.219 8.273 1 98 153 THR B O 1
ATOM 2820 N N . GLU B 1 154 ? 8.523 19.359 7.074 1 96.88 154 GLU B N 1
ATOM 2821 C CA . GLU B 1 154 ? 8.734 20.75 6.719 1 96.88 154 GLU B CA 1
ATOM 2822 C C . GLU B 1 154 ? 8.766 21.641 7.957 1 96.88 154 GLU B C 1
ATOM 2824 O O . GLU B 1 154 ? 9.516 22.625 8.008 1 96.88 154 GLU B O 1
ATOM 2829 N N . THR B 1 155 ? 7.938 21.391 8.961 1 95.25 155 THR B N 1
ATOM 2830 C CA . THR B 1 155 ? 7.875 22.25 10.133 1 95.25 155 THR B CA 1
ATOM 2831 C C . THR B 1 155 ? 8.086 21.453 11.414 1 95.25 155 THR B C 1
ATOM 2833 O O . THR B 1 155 ? 7.75 21.922 12.508 1 95.25 155 THR B O 1
ATOM 2836 N N . GLY B 1 156 ? 8.781 20.422 11.523 1 95.5 156 GLY B N 1
ATOM 2837 C CA . GLY B 1 156 ? 8.992 19.656 12.734 1 95.5 156 GLY B CA 1
ATOM 2838 C C . GLY B 1 156 ? 9.531 18.266 12.461 1 95.5 156 GLY B C 1
ATOM 2839 O O . GLY B 1 156 ? 10.141 18.016 11.414 1 95.5 156 GLY B O 1
ATOM 2840 N N . ASN B 1 157 ? 9.477 17.422 13.602 1 97.5 157 ASN B N 1
ATOM 2841 C CA . ASN B 1 157 ? 9.953 16.047 13.438 1 97.5 157 ASN B CA 1
ATOM 2842 C C . ASN B 1 157 ? 9.062 15.062 14.188 1 97.5 157 ASN B C 1
ATOM 2844 O O . ASN B 1 157 ? 8.289 15.453 15.062 1 97.5 157 ASN B O 1
ATOM 2848 N N . VAL B 1 158 ? 9.102 13.844 13.789 1 97.81 158 VAL B N 1
ATOM 2849 C CA . VAL B 1 158 ? 8.305 12.742 14.32 1 97.81 158 VAL B CA 1
ATOM 2850 C C . VAL B 1 158 ? 9.219 11.578 14.703 1 97.81 158 VAL B C 1
ATOM 2852 O O . VAL B 1 158 ? 9.953 11.055 13.859 1 97.81 158 VAL B O 1
ATOM 2855 N N . PRO B 1 159 ? 9.203 11.195 16.047 1 98.69 159 PRO B N 1
ATOM 2856 C CA . PRO B 1 159 ? 9.938 9.977 16.359 1 98.69 159 PRO B CA 1
ATOM 2857 C C . PRO B 1 159 ? 9.336 8.734 15.719 1 98.69 159 PRO B C 1
ATOM 2859 O O . PRO B 1 159 ? 8.117 8.641 15.578 1 98.69 159 PRO B O 1
ATOM 2862 N N . LEU B 1 160 ? 10.18 7.797 15.305 1 98.75 160 LEU B N 1
ATOM 2863 C CA . LEU B 1 160 ? 9.75 6.555 14.672 1 98.75 160 LEU B CA 1
ATOM 2864 C C . LEU B 1 160 ? 10.109 5.348 15.531 1 98.75 160 LEU B C 1
ATOM 2866 O O . LEU B 1 160 ? 11.211 5.289 16.094 1 98.75 160 LEU B O 1
ATOM 2870 N N . ALA B 1 161 ? 9.227 4.492 15.703 1 98.5 161 ALA B N 1
ATOM 2871 C CA . ALA B 1 161 ? 9.406 3.246 16.438 1 98.5 161 ALA B CA 1
ATOM 2872 C C . ALA B 1 161 ? 8.82 2.066 15.672 1 98.5 161 ALA B C 1
ATOM 2874 O O . ALA B 1 161 ? 8.023 2.252 14.75 1 98.5 161 ALA B O 1
ATOM 2875 N N . VAL B 1 162 ? 9.258 0.854 16.109 1 97.62 162 VAL B N 1
ATOM 2876 C CA . VAL B 1 162 ? 8.734 -0.366 15.508 1 97.62 162 VAL B CA 1
ATOM 2877 C C . VAL B 1 162 ? 7.211 -0.376 15.602 1 97.62 162 VAL B C 1
ATOM 2879 O O . VAL B 1 162 ? 6.648 -0.056 16.656 1 97.62 162 VAL B O 1
ATOM 2882 N N . GLY B 1 163 ? 6.566 -0.668 14.469 1 98.19 163 GLY B N 1
ATOM 2883 C CA . GLY B 1 163 ? 5.113 -0.759 14.438 1 98.19 163 GLY B CA 1
ATOM 2884 C C . GLY B 1 163 ? 4.449 0.481 13.875 1 98.19 163 GLY B C 1
ATOM 2885 O O . GLY B 1 163 ? 3.273 0.449 13.508 1 98.19 163 GLY B O 1
ATOM 2886 N N . ASP B 1 164 ? 5.16 1.586 13.828 1 98.62 164 ASP B N 1
ATOM 2887 C CA . ASP B 1 164 ? 4.57 2.834 13.352 1 98.62 164 ASP B CA 1
ATOM 2888 C C . ASP B 1 164 ? 4.094 2.701 11.906 1 98.62 164 ASP B C 1
ATOM 2890 O O . ASP B 1 164 ? 4.82 2.188 11.047 1 98.62 164 ASP B O 1
ATOM 2894 N N . VAL B 1 165 ? 2.854 3.072 11.625 1 98.44 165 VAL B N 1
ATOM 2895 C CA . VAL B 1 165 ? 2.299 3.289 10.289 1 98.44 165 VAL B CA 1
ATOM 2896 C C . VAL B 1 165 ? 2.293 4.781 9.969 1 98.44 165 VAL B C 1
ATOM 2898 O O . VAL B 1 165 ? 1.551 5.551 10.586 1 98.44 165 VAL B O 1
ATOM 2901 N N . LEU B 1 166 ? 3.139 5.172 8.992 1 98.19 166 LEU B N 1
ATOM 2902 C CA . LEU B 1 166 ? 3.273 6.57 8.609 1 98.19 166 LEU B CA 1
ATOM 2903 C C . LEU B 1 166 ? 2.523 6.855 7.312 1 98.19 166 LEU B C 1
ATOM 2905 O O . LEU B 1 166 ? 2.541 6.039 6.391 1 98.19 166 LEU B O 1
ATOM 2909 N N . TYR B 1 167 ? 1.928 7.934 7.301 1 97.75 167 TYR B N 1
ATOM 2910 C CA . TYR B 1 167 ? 1.36 8.5 6.082 1 97.75 167 TYR B CA 1
ATOM 2911 C C . TYR B 1 167 ? 2.203 9.664 5.578 1 97.75 167 TYR B C 1
ATOM 2913 O O . TYR B 1 167 ? 2.436 10.633 6.305 1 97.75 167 TYR B O 1
ATOM 2921 N N . LEU B 1 168 ? 2.727 9.57 4.41 1 97.75 168 LEU B N 1
ATOM 2922 C CA . LEU B 1 168 ? 3.48 10.617 3.738 1 97.75 168 LEU B CA 1
ATOM 2923 C C . LEU B 1 168 ? 2.684 11.203 2.576 1 97.75 168 LEU B C 1
ATOM 2925 O O . LEU B 1 168 ? 2.664 10.633 1.483 1 97.75 168 LEU B O 1
ATOM 2929 N N . PRO B 1 169 ? 2.037 12.352 2.783 1 97.06 169 PRO B N 1
ATOM 2930 C CA . PRO B 1 169 ? 1.25 12.953 1.704 1 97.06 169 PRO B CA 1
ATOM 2931 C C . PRO B 1 169 ? 2.084 13.25 0.46 1 97.06 169 PRO B C 1
ATOM 2933 O O . PRO B 1 169 ? 3.281 13.523 0.568 1 97.06 169 PRO B O 1
ATOM 2936 N N . ALA B 1 170 ? 1.393 13.211 -0.719 1 96.56 170 ALA B N 1
ATOM 2937 C CA . ALA B 1 170 ? 2.035 13.539 -1.989 1 96.56 170 ALA B CA 1
ATOM 2938 C C . ALA B 1 170 ? 2.836 14.828 -1.886 1 96.56 170 ALA B C 1
ATOM 2940 O O . ALA B 1 170 ? 2.359 15.82 -1.318 1 96.56 170 ALA B O 1
ATOM 2941 N N . ARG B 1 171 ? 4.09 14.758 -2.322 1 96.69 171 ARG B N 1
ATOM 2942 C CA . ARG B 1 171 ? 4.98 15.898 -2.51 1 96.69 171 ARG B CA 1
ATOM 2943 C C . ARG B 1 171 ? 5.449 16.453 -1.168 1 96.69 171 ARG B C 1
ATOM 2945 O O . ARG B 1 171 ? 6.105 17.5 -1.116 1 96.69 171 ARG B O 1
ATOM 2952 N N . SER B 1 172 ? 5.125 15.797 -0.064 1 97.31 172 SER B N 1
ATOM 2953 C CA . SER B 1 172 ? 5.551 16.297 1.241 1 97.31 172 SER B CA 1
ATOM 2954 C C . SER B 1 172 ? 7.066 16.219 1.393 1 97.31 172 SER B C 1
ATOM 2956 O O . SER B 1 172 ? 7.699 15.273 0.908 1 97.31 172 SER B O 1
ATOM 2958 N N . ARG B 1 173 ? 7.641 17.219 2.025 1 97.56 173 ARG B N 1
ATOM 2959 C CA . ARG B 1 173 ? 9.062 17.234 2.346 1 97.56 173 ARG B CA 1
ATOM 2960 C C . ARG B 1 173 ? 9.367 16.297 3.516 1 97.56 173 ARG B C 1
ATOM 2962 O O . ARG B 1 173 ? 8.602 16.234 4.48 1 97.56 173 ARG B O 1
ATOM 2969 N N . ARG B 1 174 ? 10.555 15.602 3.393 1 98 174 ARG B N 1
ATOM 2970 C CA . ARG B 1 174 ? 10.852 14.617 4.43 1 98 174 ARG B CA 1
ATOM 2971 C C . ARG B 1 174 ? 12.336 14.297 4.465 1 98 174 ARG B C 1
ATOM 2973 O O . ARG B 1 174 ? 13.031 14.422 3.455 1 98 174 ARG B O 1
ATOM 2980 N N . ARG B 1 175 ? 12.844 14 5.609 1 98.56 175 ARG B N 1
ATOM 2981 C CA . ARG B 1 175 ? 14.18 13.5 5.914 1 98.56 175 ARG B CA 1
ATOM 2982 C C . ARG B 1 175 ? 14.133 12.414 6.984 1 98.56 175 ARG B C 1
ATOM 2984 O O . ARG B 1 175 ? 13.539 12.609 8.047 1 98.56 175 ARG B O 1
ATOM 2991 N N . PHE B 1 176 ? 14.703 11.281 6.68 1 98.69 176 PHE B N 1
ATOM 2992 C CA . PHE B 1 176 ? 14.742 10.18 7.637 1 98.69 176 PHE B CA 1
ATOM 2993 C C . PHE B 1 176 ? 16.125 10.055 8.25 1 98.69 176 PHE B C 1
ATOM 2995 O O . PHE B 1 176 ? 17.141 10.055 7.535 1 98.69 176 PHE B O 1
ATOM 3002 N N . VAL B 1 177 ? 16.203 9.891 9.539 1 98.69 177 VAL B N 1
ATOM 3003 C CA . VAL B 1 177 ? 17.438 9.625 10.258 1 98.69 177 VAL B CA 1
ATOM 3004 C C . VAL B 1 177 ? 17.266 8.406 11.164 1 98.69 177 VAL B C 1
ATOM 3006 O O . VAL B 1 177 ? 16.391 8.391 12.023 1 98.69 177 VAL B O 1
ATOM 3009 N N . ALA B 1 178 ? 18.172 7.445 10.984 1 98.5 178 ALA B N 1
ATOM 3010 C CA . ALA B 1 178 ? 18.125 6.242 11.812 1 98.5 178 ALA B CA 1
ATOM 3011 C C . ALA B 1 178 ? 18.828 6.477 13.156 1 98.5 178 ALA B C 1
ATOM 3013 O O . ALA B 1 178 ? 19.766 7.27 13.242 1 98.5 178 ALA B O 1
ATOM 3014 N N . ALA B 1 179 ? 18.297 5.777 14.141 1 98.19 179 ALA B N 1
ATOM 3015 C CA . ALA B 1 179 ? 18.984 5.762 15.43 1 98.19 179 ALA B CA 1
ATOM 3016 C C . ALA B 1 179 ? 20.062 4.695 15.461 1 98.19 179 ALA B C 1
ATOM 3018 O O . ALA B 1 179 ? 20.578 4.297 14.406 1 98.19 179 ALA B O 1
ATOM 3019 N N . ASP B 1 180 ? 20.516 4.305 16.656 1 97.12 180 ASP B N 1
ATOM 3020 C CA . ASP B 1 180 ? 21.703 3.479 16.859 1 97.12 180 ASP B CA 1
ATOM 3021 C C . ASP B 1 180 ? 21.469 2.049 16.375 1 97.12 180 ASP B C 1
ATOM 3023 O O . ASP B 1 180 ? 22.406 1.354 15.992 1 97.12 180 ASP B O 1
ATOM 3027 N N . ALA B 1 181 ? 20.297 1.574 16.375 1 95.06 181 ALA B N 1
ATOM 3028 C CA . ALA B 1 181 ? 20 0.213 15.938 1 95.06 181 ALA B CA 1
ATOM 3029 C C . ALA B 1 181 ? 19.594 0.188 14.469 1 95.06 181 ALA B C 1
ATOM 3031 O O . ALA B 1 181 ? 19.188 -0.854 13.945 1 95.06 181 ALA B O 1
ATOM 3032 N N . GLY B 1 182 ? 19.641 1.368 13.828 1 97.06 182 GLY B N 1
ATOM 3033 C CA . GLY B 1 182 ? 19.172 1.467 12.453 1 97.06 182 GLY B CA 1
ATOM 3034 C C . GLY B 1 182 ? 17.656 1.663 12.344 1 97.06 182 GLY B C 1
ATOM 3035 O O . GLY B 1 182 ? 16.984 1.852 13.359 1 97.06 182 GLY B O 1
ATOM 3036 N N . LEU B 1 183 ? 17.203 1.71 11.133 1 97.69 183 LEU B N 1
ATOM 3037 C CA . LEU B 1 183 ? 15.789 1.879 10.812 1 97.69 183 LEU B CA 1
ATOM 3038 C C . LEU B 1 183 ? 15.422 1.111 9.547 1 97.69 183 LEU B C 1
ATOM 3040 O O . LEU B 1 183 ? 16.047 1.302 8.5 1 97.69 183 LEU B O 1
ATOM 3044 N N . ARG B 1 184 ? 14.516 0.174 9.641 1 97.94 184 ARG B N 1
ATOM 3045 C CA . ARG B 1 184 ? 14.023 -0.569 8.484 1 97.94 184 ARG B CA 1
ATOM 3046 C C . ARG B 1 184 ? 12.5 -0.472 8.383 1 97.94 184 ARG B C 1
ATOM 3048 O O . ARG B 1 184 ? 11.797 -0.579 9.391 1 97.94 184 ARG B O 1
ATOM 3055 N N . TYR B 1 185 ? 12.062 -0.192 7.172 1 98.12 185 TYR B N 1
ATOM 3056 C CA . TYR B 1 185 ? 10.625 -0.02 7.023 1 98.12 185 TYR B CA 1
ATOM 3057 C C . TYR B 1 185 ? 10.148 -0.515 5.66 1 98.12 185 TYR B C 1
ATOM 3059 O O . TYR B 1 185 ? 10.938 -0.595 4.715 1 98.12 185 TYR B O 1
ATOM 3067 N N . PHE B 1 186 ? 8.938 -1.069 5.668 1 98.25 186 PHE B N 1
ATOM 3068 C CA . PHE B 1 186 ? 8.188 -1.445 4.477 1 98.25 186 PHE B CA 1
ATOM 3069 C C . PHE B 1 186 ? 7.441 -0.247 3.904 1 98.25 186 PHE B C 1
ATOM 3071 O O . PHE B 1 186 ? 6.762 0.477 4.637 1 98.25 186 PHE B O 1
ATOM 3078 N N . SER B 1 187 ? 7.617 0.128 2.557 1 98.12 187 SER B N 1
ATOM 3079 C CA . SER B 1 187 ? 7.004 1.283 1.912 1 98.12 187 SER B CA 1
ATOM 3080 C C . SER B 1 187 ? 6.102 0.858 0.758 1 98.12 187 SER B C 1
ATOM 3082 O O . SER B 1 187 ? 6.469 -0.009 -0.037 1 98.12 187 SER B O 1
ATOM 3084 N N . VAL B 1 188 ? 4.898 1.453 0.665 1 98.12 188 VAL B N 1
ATOM 3085 C CA . VAL B 1 188 ? 3.947 1.114 -0.39 1 98.12 188 VAL B CA 1
ATOM 3086 C C . VAL B 1 188 ? 3.324 2.389 -0.955 1 98.12 188 VAL B C 1
ATOM 3088 O O . VAL B 1 188 ? 2.992 3.311 -0.205 1 98.12 188 VAL B O 1
ATOM 3091 N N . HIS B 1 189 ? 3.152 2.469 -2.223 1 97.56 189 HIS B N 1
ATOM 3092 C CA . HIS B 1 189 ? 2.443 3.541 -2.914 1 97.56 189 HIS B CA 1
ATOM 3093 C C . HIS B 1 189 ? 1.806 3.035 -4.203 1 97.56 189 HIS B C 1
ATOM 3095 O O . HIS B 1 189 ? 2.084 1.917 -4.645 1 97.56 189 HIS B O 1
ATOM 3101 N N . GLN B 1 190 ? 0.887 3.803 -4.719 1 95.19 190 GLN B N 1
ATOM 3102 C CA . GLN B 1 190 ? 0.31 3.439 -6.012 1 95.19 190 GLN B CA 1
ATOM 3103 C C . GLN B 1 190 ? 1.388 3.338 -7.086 1 95.19 190 GLN B C 1
ATOM 3105 O O . GLN B 1 190 ? 2.375 4.074 -7.055 1 95.19 190 GLN B O 1
ATOM 3110 N N . ARG B 1 191 ? 1.175 2.395 -7.961 1 92.81 191 ARG B N 1
ATOM 3111 C CA . ARG B 1 191 ? 2.129 2.281 -9.055 1 92.81 191 ARG B CA 1
ATOM 3112 C C . ARG B 1 191 ? 2.174 3.564 -9.883 1 92.81 191 ARG B C 1
ATOM 3114 O O . ARG B 1 191 ? 1.131 4.125 -10.227 1 92.81 191 ARG B O 1
ATOM 3121 N N . LYS B 1 192 ? 3.406 3.936 -10.086 1 83.5 192 LYS B N 1
ATOM 3122 C CA . LYS B 1 192 ? 3.576 5.129 -10.906 1 83.5 192 LYS B CA 1
ATOM 3123 C C . LYS B 1 192 ? 3.174 4.863 -12.352 1 83.5 192 LYS B C 1
ATOM 3125 O O . LYS B 1 192 ? 3.566 3.852 -12.938 1 83.5 192 LYS B O 1
ATOM 3130 N N . LYS B 1 193 ? 2.158 5.625 -12.82 1 71.12 193 LYS B N 1
ATOM 3131 C CA . LYS B 1 193 ? 1.733 5.469 -14.211 1 71.12 193 LYS B CA 1
ATOM 3132 C C . LYS B 1 193 ? 2.715 6.141 -15.164 1 71.12 193 LYS B C 1
ATOM 3134 O O . LYS B 1 193 ? 3.141 7.273 -14.938 1 71.12 193 LYS B O 1
ATOM 3139 N N . THR B 1 194 ? 3.699 5.395 -15.633 1 57.91 194 THR B N 1
ATOM 3140 C CA . THR B 1 194 ? 4.582 5.98 -16.625 1 57.91 194 THR B CA 1
ATOM 3141 C C . THR B 1 194 ? 3.795 6.414 -17.859 1 57.91 194 THR B C 1
ATOM 3143 O O . THR B 1 194 ? 3.043 5.621 -18.438 1 57.91 194 THR B O 1
ATOM 3146 N N . LEU B 1 195 ? 3.387 7.66 -17.938 1 52.59 195 LEU B N 1
ATOM 3147 C CA . LEU B 1 195 ? 2.77 8.156 -19.172 1 52.59 195 LEU B CA 1
ATOM 3148 C C . LEU B 1 195 ? 3.527 7.672 -20.391 1 52.59 195 LEU B C 1
ATOM 3150 O O . LEU B 1 195 ? 4.73 7.918 -20.531 1 52.59 195 LEU B O 1
ATOM 3154 N N . GLY B 1 196 ? 3.322 6.512 -20.766 1 44.03 196 GLY B N 1
ATOM 3155 C CA . GLY B 1 196 ? 3.869 6.152 -22.062 1 44.03 196 GLY B CA 1
ATOM 3156 C C . GLY B 1 196 ? 3.816 7.285 -23.078 1 44.03 196 GLY B C 1
ATOM 3157 O O . GLY B 1 196 ? 2.855 8.055 -23.094 1 44.03 196 GLY B O 1
ATOM 3158 N N . LEU B 1 197 ? 4.941 7.895 -23.469 1 42.75 197 LEU B N 1
ATOM 3159 C CA . LEU B 1 197 ? 5.031 8.742 -24.656 1 42.75 197 LEU B CA 1
ATOM 3160 C C . LEU B 1 197 ? 4.125 8.227 -25.766 1 42.75 197 LEU B C 1
ATOM 3162 O O . LEU B 1 197 ? 4.207 7.059 -26.141 1 42.75 197 LEU B O 1
ATOM 3166 N N . MET B 1 198 ? 2.908 8.633 -25.781 1 40.56 198 MET B N 1
ATOM 3167 C CA . MET B 1 198 ? 2.199 8.367 -27.031 1 40.56 198 MET B CA 1
ATOM 3168 C C . MET B 1 198 ? 3.137 8.484 -28.219 1 40.56 198 MET B C 1
ATOM 3170 O O . MET B 1 198 ? 3.883 9.461 -28.344 1 40.56 198 MET B O 1
ATOM 3174 N N . PRO B 1 199 ? 3.451 7.449 -28.891 1 38.59 199 PRO B N 1
ATOM 3175 C CA . PRO B 1 199 ? 4.258 7.695 -30.094 1 38.59 199 PRO B CA 1
ATOM 3176 C C . PRO B 1 199 ? 3.705 8.828 -30.953 1 38.59 199 PRO B C 1
ATOM 3178 O O . PRO B 1 199 ? 2.49 8.945 -31.125 1 38.59 199 PRO B O 1
ATOM 3181 N N . THR B 1 200 ? 4.301 9.969 -30.828 1 38.59 200 THR B N 1
ATOM 3182 C CA . THR B 1 200 ? 3.953 10.992 -31.812 1 38.59 200 THR B CA 1
ATOM 3183 C C . THR B 1 200 ? 3.877 10.383 -33.219 1 38.59 200 THR B C 1
ATOM 3185 O O . THR B 1 200 ? 4.863 9.844 -33.719 1 38.59 200 THR B O 1
ATOM 3188 N N . LEU B 1 201 ? 2.727 9.922 -33.594 1 39.03 201 LEU B N 1
ATOM 3189 C CA . LEU B 1 201 ? 2.537 9.594 -35 1 39.03 201 LEU B CA 1
ATOM 3190 C C . LEU B 1 201 ? 3.176 10.648 -35.906 1 39.03 201 LEU B C 1
ATOM 3192 O O . LEU B 1 201 ? 2.877 11.844 -35.781 1 39.03 201 LEU B O 1
ATOM 3196 N N . ARG B 1 202 ? 4.34 10.367 -36.375 1 38.72 202 ARG B N 1
ATOM 3197 C CA . ARG B 1 202 ? 4.945 11.203 -37.406 1 38.72 202 ARG B CA 1
ATOM 3198 C C . ARG B 1 202 ? 3.934 11.539 -38.5 1 38.72 202 ARG B C 1
ATOM 3200 O O . ARG B 1 202 ? 3.27 10.648 -39.031 1 38.72 202 ARG B O 1
ATOM 3207 N N . PRO B 1 203 ? 3.566 12.82 -38.625 1 36.34 203 PRO B N 1
ATOM 3208 C CA . PRO B 1 203 ? 2.719 13.164 -39.781 1 36.34 203 PRO B CA 1
ATOM 3209 C C . PRO B 1 203 ? 3.277 12.641 -41.094 1 36.34 203 PRO B C 1
ATOM 3211 O O . PRO B 1 203 ? 4.496 12.609 -41.281 1 36.34 203 PRO B O 1
ATOM 3214 N N . SER B 1 204 ? 2.672 11.625 -41.688 1 34.34 204 SER B N 1
ATOM 3215 C CA . SER B 1 204 ? 3.008 11.258 -43.062 1 34.34 204 SER B CA 1
ATOM 3216 C C . SER B 1 204 ? 3.188 12.492 -43.906 1 34.34 204 SER B C 1
ATOM 3218 O O . SER B 1 204 ? 2.279 13.32 -44.031 1 34.34 204 SER B O 1
ATOM 3220 N N . THR B 1 205 ? 4.422 13.016 -44.094 1 31.66 205 THR B N 1
ATOM 3221 C CA . THR B 1 205 ? 4.633 13.828 -45.281 1 31.66 205 THR B CA 1
ATOM 3222 C C . THR B 1 205 ? 4.398 13.008 -46.562 1 31.66 205 THR B C 1
ATOM 3224 O O . THR B 1 205 ? 4.836 11.859 -46.656 1 31.66 205 THR B O 1
#

pLDDT: mean 90.07, std 16.67, range [28.42, 98.88]

Solvent-accessible surface area (backbone atoms only — not comparable to full-atom values): 22407 Å² total; per-residue (Å²): 131,80,76,70,72,78,72,70,78,57,52,74,44,61,50,77,79,40,60,76,92,48,37,65,62,51,51,52,54,54,55,70,69,49,50,64,75,32,47,40,33,39,37,32,80,50,82,62,59,69,58,49,52,49,41,56,67,72,31,38,78,14,55,45,82,48,74,46,80,43,95,88,59,32,19,41,33,45,40,32,30,58,32,93,36,35,52,58,43,75,77,46,39,54,56,63,49,60,72,65,56,86,61,63,43,77,79,44,67,69,71,67,81,87,58,59,58,39,39,36,31,38,31,33,40,59,62,29,69,49,71,75,44,69,45,56,96,46,41,35,40,34,38,26,74,39,43,28,31,37,39,34,41,81,82,51,71,42,83,44,45,55,24,29,29,33,43,35,43,45,47,21,46,39,25,41,36,20,31,84,76,4,27,30,33,42,37,41,31,61,43,79,77,72,75,67,76,68,75,74,74,71,76,84,123,132,80,77,71,73,80,70,69,76,56,51,74,45,61,52,76,80,39,60,76,92,49,37,66,61,51,50,53,54,54,55,69,68,50,49,65,75,33,46,41,33,38,37,31,80,50,82,63,59,68,58,49,53,50,42,57,66,72,30,36,78,14,56,44,84,47,74,46,80,44,95,87,59,33,20,41,33,44,36,31,30,59,33,92,35,36,52,58,45,75,76,47,39,54,55,62,48,62,72,65,55,88,60,63,43,76,80,43,68,66,72,66,80,86,58,60,56,38,40,35,31,39,32,32,41,58,61,30,67,49,70,77,43,68,45,55,95,46,42,36,40,35,38,26,74,38,44,28,31,38,38,35,40,81,82,50,72,42,83,42,46,58,25,28,29,32,43,36,42,44,47,22,44,38,26,40,37,21,30,81,76,4,27,29,30,44,38,40,30,60,40,78,77,72,77,67,76,68,76,75,74,70,75,82,125

Foldseek 3Di:
DPPPPPQDDAAEDELVVPDPVCSLVVVVVVLLPDDAFGKYKYKALDDPPVSVVVCCQFAPPQWDWDWDADPVSIIIIIIGGHDNGRDDDDDDDPVVQLVVDPAFAFSDWDDRPDDFKTKTKTWFAAFGKDDKDWAAQWKKKKAWADAWWWKAFPPGIDTGDHGDIDIDGHRTIIMITGHGRTTMIMMMITDDDPPPPPPPPDPDD/DPPPPPQPDAAEDELVVPDPVCSLVVVVVVLLPDDAFGKYKYKALDDPPVSVVVCCQFAPPQWDWDWDADPVSIIIIIIGGHDNGRDDDDDDDPVVQLVVDPAFAFSDWDDRPPDFKTKTKTWFAAFGKDDKDWAAQWKKKKAWADAWWWKAFPVGIDTGDHGDIDIDGHRTIIMITTHGRTTMIMMMITDDDPPPPPPPPDPDD

Organism: NCBI:txid162496

Sequence (410 aa):
MEEALSAKDPQTIDVRQIPKPQRHARIFELFARLQTGEQLVLLADHEPQNLRREFERDQPGAFDWQARALDSGQWRVLLTRLAATPLPRVLANTTGLAAAAQGSGAIWKLEPEQRDLDANIIALGPWEQIGEHQGPDLDVLIHVFSGSGVLYTETGNVPLAVGDVLYLPARSRRRFVAADAGLRYFSVHQRKKTLGLMPTLRPSTMEEALSAKDPQTIDVRQIPKPQRHARIFELFARLQTGEQLVLLADHEPQNLRREFERDQPGAFDWQARALDSGQWRVLLTRLAATPLPRVLANTTGLAAAAQGSGAIWKLEPEQRDLDANIIALGPWEQIGEHQGPDLDVLIHVFSGSGVLYTETGNVPLAVGDVLYLPARSRRRFVAADAGLRYFSVHQRKKTLGLMPTLRPST

InterPro domains:
  IPR011051 RmlC-like cupin domain superfamily [SSF51182] (115-191)
  IPR014710 RmlC-like jelly roll fold [G3DSA:2.60.120.10] (109-196)
  IPR018720 Domain of unknown function DUF2249 [PF10006] (12-81)

Secondary structure (DSSP, 8-state):
----------EEEEGGGS-HHHHHHHHHHHHHHPPTT-EEEEEESS--HHHHHHHHHHSTTSEEEEEEE-TTS-EEEEEEE--SSPPPEEEEEHHHHHHH--SSEEEEE---SS-SEEEEEEEE-TT-EEEEEE--SS-EEEEEEEEEEEEE-SS-EEEE-TTEEEEE-TT-EEEEEEEEEEEEEEEEEEPP-------------/----------EEEEGGGS-HHHHHHHHHHHHHHPPTT-EEEEEESS--HHHHHHHHHHSTTSEEEEEEE-TTS-EEEEEEE--SSPPPEEEEEHHHHHHH--SSEEEEE---SS-SEEEEEEEE-TT-EEEEEE--SS-EEEEEEEEEEEEE-SS-EEEE-TTEEEEE-TT-EEEEEEEEEEEEEEEEEEPP-------------